Protein AF-A0AAD2JKE5-F1 (afdb_monomer_lite)

Structure (mmCIF, N/CA/C/O backbone):
data_AF-A0AAD2JKE5-F1
#
_entry.id   AF-A0AAD2JKE5-F1
#
loop_
_atom_site.group_PDB
_atom_site.id
_atom_site.type_symbol
_atom_site.label_atom_id
_atom_site.label_alt_id
_atom_site.label_comp_id
_atom_site.label_asym_id
_atom_site.label_entity_id
_atom_site.label_seq_id
_atom_site.pdbx_PDB_ins_code
_atom_site.Cartn_x
_atom_site.Cartn_y
_atom_site.Cartn_z
_atom_site.occupancy
_atom_site.B_iso_or_equiv
_atom_site.auth_seq_id
_atom_site.auth_comp_id
_atom_site.auth_asym_id
_atom_site.auth_atom_id
_atom_site.pdbx_PDB_model_num
ATOM 1 N N . MET A 1 1 ? 51.375 34.231 -24.483 1.00 41.94 1 MET A N 1
ATOM 2 C CA . MET A 1 1 ? 49.991 34.753 -24.525 1.00 41.94 1 MET A CA 1
ATOM 3 C C . MET A 1 1 ? 48.964 33.647 -24.744 1.00 41.94 1 MET A C 1
ATOM 5 O O . MET A 1 1 ? 47.884 33.791 -24.205 1.00 41.94 1 MET A O 1
ATOM 9 N N . GLU A 1 2 ? 49.290 32.553 -25.448 1.00 36.56 2 GLU A N 1
ATOM 10 C CA . GLU A 1 2 ? 48.442 31.339 -25.487 1.00 36.56 2 GLU A CA 1
ATOM 11 C C . GLU A 1 2 ? 48.757 30.336 -24.353 1.00 36.56 2 GLU A C 1
ATOM 13 O O . GLU A 1 2 ? 47.859 29.641 -23.898 1.00 36.56 2 GLU A O 1
ATOM 18 N N . GLU A 1 3 ? 49.984 30.308 -23.808 1.00 34.34 3 GLU A N 1
ATOM 19 C CA . GLU A 1 3 ? 50.321 29.425 -22.668 1.00 34.34 3 GLU A CA 1
ATOM 20 C C . GLU A 1 3 ? 49.701 29.880 -21.327 1.00 34.34 3 GLU A C 1
ATOM 22 O O . GLU A 1 3 ? 49.281 29.037 -20.538 1.00 34.34 3 GLU A O 1
ATOM 27 N N . ASP A 1 4 ? 49.540 31.190 -21.095 1.00 35.81 4 ASP A N 1
ATOM 28 C CA . ASP A 1 4 ? 48.922 31.723 -19.862 1.00 35.81 4 ASP A CA 1
ATOM 29 C C . ASP A 1 4 ? 47.404 31.467 -19.783 1.00 35.81 4 ASP A C 1
ATOM 31 O O . ASP A 1 4 ? 46.866 31.342 -18.687 1.00 35.81 4 ASP A O 1
ATOM 35 N N . GLN A 1 5 ? 46.708 31.337 -20.921 1.00 34.91 5 GLN A N 1
ATOM 36 C CA . GLN A 1 5 ? 45.262 31.063 -20.939 1.00 34.91 5 GLN A CA 1
ATOM 37 C C . GLN A 1 5 ? 44.940 29.601 -20.596 1.00 34.91 5 GLN A C 1
ATOM 39 O O . GLN A 1 5 ? 43.946 29.344 -19.923 1.00 34.91 5 GLN A O 1
ATOM 44 N N . SER A 1 6 ? 45.809 28.654 -20.974 1.00 34.94 6 SER A N 1
ATOM 45 C CA . SER A 1 6 ? 45.648 27.236 -20.607 1.00 34.94 6 SER A CA 1
ATOM 46 C C . SER A 1 6 ? 45.818 26.993 -19.102 1.00 34.94 6 SER A C 1
ATOM 48 O O . SER A 1 6 ? 45.073 26.223 -18.505 1.00 34.94 6 SER A O 1
ATOM 50 N N . LEU A 1 7 ? 46.735 27.728 -18.463 1.00 33.91 7 LEU A N 1
ATOM 51 C CA . LEU A 1 7 ? 46.977 27.649 -17.023 1.00 33.91 7 LEU A CA 1
ATOM 52 C C . LEU A 1 7 ? 45.859 28.307 -16.201 1.00 33.91 7 LEU A C 1
ATOM 54 O O . LEU A 1 7 ? 45.615 27.875 -15.076 1.00 33.91 7 LEU A O 1
ATOM 58 N N . GLU A 1 8 ? 45.175 29.326 -16.730 1.00 35.28 8 GLU A N 1
ATOM 59 C CA . GLU A 1 8 ? 43.994 29.917 -16.085 1.00 35.28 8 GLU A CA 1
ATOM 60 C C . GLU A 1 8 ? 42.742 29.035 -16.228 1.00 35.28 8 GLU A C 1
ATOM 62 O O . GLU A 1 8 ? 41.983 28.919 -15.264 1.00 35.28 8 GLU A O 1
ATOM 67 N N . GLU A 1 9 ? 42.536 28.369 -17.372 1.00 34.47 9 GLU A N 1
ATOM 68 C CA . GLU A 1 9 ? 41.426 27.420 -17.572 1.00 34.47 9 GLU A CA 1
ATOM 69 C C . GLU A 1 9 ? 41.578 26.149 -16.718 1.00 34.47 9 GLU A C 1
ATOM 71 O O . GLU A 1 9 ? 40.608 25.731 -16.079 1.00 34.47 9 GLU A O 1
ATOM 76 N N . ASP A 1 10 ? 42.792 25.597 -16.603 1.00 33.19 10 ASP A N 1
ATOM 77 C CA . ASP A 1 10 ? 43.074 24.451 -15.726 1.00 33.19 10 ASP A CA 1
ATOM 78 C C . ASP A 1 10 ? 42.917 24.816 -14.234 1.00 33.19 10 ASP A C 1
ATOM 80 O O . ASP A 1 10 ? 42.348 24.049 -13.454 1.00 33.19 10 ASP A O 1
ATOM 84 N N . GLN A 1 11 ? 43.311 26.032 -13.829 1.00 31.58 11 GLN A N 1
ATOM 85 C CA . GLN A 1 11 ? 43.112 26.530 -12.456 1.00 31.58 11 GLN A CA 1
ATOM 86 C C . GLN A 1 11 ? 41.642 26.848 -12.124 1.00 31.58 11 GLN A C 1
ATOM 88 O O . GLN A 1 11 ? 41.247 26.809 -10.953 1.00 31.58 11 GLN A O 1
ATOM 93 N N . LEU A 1 12 ? 40.821 27.183 -13.126 1.00 32.03 12 LEU A N 1
ATOM 94 C CA . LEU A 1 12 ? 39.372 27.358 -12.984 1.00 32.03 12 LEU A CA 1
ATOM 95 C C . LEU A 1 12 ? 38.652 26.004 -12.887 1.00 32.03 12 LEU A C 1
ATOM 97 O O . LEU A 1 12 ? 37.756 25.867 -12.052 1.00 32.03 12 LEU A O 1
ATOM 101 N N . ALA A 1 13 ? 39.085 24.997 -13.654 1.00 34.09 13 ALA A N 1
ATOM 102 C CA . ALA A 1 13 ? 38.577 23.626 -13.572 1.00 34.09 13 ALA A CA 1
ATOM 103 C C . ALA A 1 13 ? 38.913 22.955 -12.224 1.00 34.09 13 ALA A C 1
ATOM 105 O O . ALA A 1 13 ? 38.025 22.380 -11.593 1.00 34.09 13 ALA A O 1
ATOM 106 N N . GLU A 1 14 ? 40.142 23.114 -11.713 1.00 31.11 14 GLU A N 1
ATOM 107 C CA . GLU A 1 14 ? 40.539 22.616 -10.382 1.00 31.11 14 GLU A CA 1
ATOM 108 C C . GLU A 1 14 ? 39.804 23.322 -9.225 1.00 31.11 14 GLU A C 1
ATOM 110 O O . GLU A 1 14 ? 39.563 22.726 -8.168 1.00 31.11 14 GLU A O 1
ATOM 115 N N . LYS A 1 15 ? 39.415 24.595 -9.396 1.00 32.19 15 LYS A N 1
ATOM 116 C CA . LYS A 1 15 ? 38.602 25.328 -8.408 1.00 32.19 15 LYS A CA 1
ATOM 117 C C . LYS A 1 15 ? 37.137 24.894 -8.402 1.00 32.19 15 LYS A C 1
ATOM 119 O O . LYS A 1 15 ? 36.550 24.832 -7.321 1.00 32.19 15 LYS A O 1
ATOM 124 N N . ASP A 1 16 ? 36.551 24.599 -9.562 1.00 38.50 16 ASP A N 1
ATOM 125 C CA . ASP A 1 16 ? 35.173 24.098 -9.660 1.00 38.50 16 ASP A CA 1
ATOM 126 C C . ASP A 1 16 ? 35.051 22.646 -9.166 1.00 38.50 16 ASP A C 1
ATOM 128 O O . ASP A 1 16 ? 34.066 22.313 -8.498 1.00 38.50 16 ASP A O 1
ATOM 132 N N . ASP A 1 17 ? 36.068 21.805 -9.389 1.00 37.88 17 ASP A N 1
ATOM 133 C CA . ASP A 1 17 ? 36.109 20.445 -8.840 1.00 37.88 17 ASP A CA 1
ATOM 134 C C . ASP A 1 17 ? 36.223 20.458 -7.302 1.00 37.88 17 ASP A C 1
ATOM 136 O O . ASP A 1 17 ? 35.415 19.803 -6.640 1.00 37.88 17 ASP A O 1
ATOM 140 N N . ASN A 1 18 ? 37.094 21.286 -6.707 1.00 36.19 18 ASN A N 1
ATOM 141 C CA . ASN A 1 18 ? 37.205 21.415 -5.241 1.00 36.19 18 ASN A CA 1
ATOM 142 C C . ASN A 1 18 ? 35.924 21.959 -4.577 1.00 36.19 18 ASN A C 1
ATOM 144 O O . ASN A 1 18 ? 35.528 21.512 -3.500 1.00 36.19 18 ASN A O 1
ATOM 148 N N . LYS A 1 19 ? 35.224 22.895 -5.232 1.00 38.59 19 LYS A N 1
ATOM 149 C CA . LYS A 1 19 ? 33.944 23.434 -4.741 1.00 38.59 19 LYS A CA 1
ATOM 150 C C . LYS A 1 19 ? 32.809 22.405 -4.844 1.00 38.59 19 LYS A C 1
ATOM 152 O O . LYS A 1 19 ? 31.915 22.377 -3.998 1.00 38.59 19 LYS A O 1
ATOM 157 N N . SER A 1 20 ? 32.863 21.527 -5.851 1.00 46.81 20 SER A N 1
ATOM 158 C CA . SER A 1 20 ? 31.944 20.394 -5.995 1.00 46.81 20 SER A CA 1
ATOM 159 C C . SER A 1 20 ? 32.176 19.304 -4.939 1.00 46.81 20 SER A C 1
ATOM 161 O O . SER A 1 20 ? 31.212 18.686 -4.484 1.00 46.81 20 SER A O 1
ATOM 163 N N . GLU A 1 21 ? 33.422 19.101 -4.498 1.00 43.97 21 GLU A N 1
ATOM 164 C CA . GLU A 1 21 ? 33.767 18.168 -3.419 1.00 43.97 21 GLU A CA 1
ATOM 165 C C . GLU A 1 21 ? 33.267 18.653 -2.050 1.00 43.97 21 GLU A C 1
ATOM 167 O O . GLU A 1 21 ? 32.710 17.857 -1.290 1.00 43.97 21 GLU A O 1
ATOM 172 N N . GLU A 1 22 ? 33.346 19.956 -1.755 1.00 44.25 22 GLU A N 1
ATOM 173 C CA . GLU A 1 22 ? 32.758 20.534 -0.536 1.00 44.25 22 GLU A CA 1
ATOM 174 C C . GLU A 1 22 ? 31.218 20.423 -0.519 1.00 44.25 22 GLU A C 1
ATOM 176 O O . GLU A 1 22 ? 30.639 20.044 0.503 1.00 44.25 22 GLU A O 1
ATOM 181 N N . GLU A 1 23 ? 30.529 20.652 -1.644 1.00 45.53 23 GLU A N 1
ATOM 182 C CA . GLU A 1 23 ? 29.068 20.464 -1.741 1.00 45.53 23 GLU A CA 1
ATOM 183 C C . GLU A 1 23 ? 28.641 18.984 -1.652 1.00 45.53 23 GLU A C 1
ATOM 185 O O . GLU A 1 23 ? 27.629 18.671 -1.018 1.00 45.53 23 GLU A O 1
ATOM 190 N N . LEU A 1 24 ? 29.410 18.055 -2.237 1.00 46.16 24 LEU A N 1
ATOM 191 C CA . LEU A 1 24 ? 29.184 16.605 -2.121 1.00 46.16 24 LEU A CA 1
ATOM 192 C C . LEU A 1 24 ? 29.437 16.100 -0.690 1.00 46.16 24 LEU A C 1
ATOM 194 O O . LEU A 1 24 ? 28.713 15.220 -0.213 1.00 46.16 24 LEU A O 1
ATOM 198 N N . SER A 1 25 ? 30.385 16.708 0.030 1.00 43.47 25 SER A N 1
ATOM 199 C CA . SER A 1 25 ? 30.654 16.406 1.440 1.00 43.47 25 SER A CA 1
ATOM 200 C C . SER A 1 25 ? 29.476 16.769 2.360 1.00 43.47 25 SER A C 1
ATOM 202 O O . SER A 1 25 ? 29.155 16.009 3.277 1.00 43.47 25 SER A O 1
ATOM 204 N N . MET A 1 26 ? 28.730 17.844 2.056 1.00 44.94 26 MET A N 1
ATOM 205 C CA . MET A 1 26 ? 27.494 18.194 2.772 1.00 44.94 26 MET A CA 1
ATOM 206 C C . MET A 1 26 ? 26.362 17.178 2.554 1.00 44.94 26 MET A C 1
ATOM 208 O O . MET A 1 26 ? 25.487 17.057 3.410 1.00 44.94 26 MET A O 1
ATOM 212 N N . ILE A 1 27 ? 26.358 16.401 1.464 1.00 47.94 27 ILE A N 1
ATOM 213 C CA . ILE A 1 27 ? 25.311 15.396 1.195 1.00 47.94 27 ILE A CA 1
ATOM 214 C C . ILE A 1 27 ? 25.451 14.180 2.128 1.00 47.94 27 ILE A C 1
ATOM 216 O O . ILE A 1 27 ? 24.449 13.539 2.452 1.00 47.94 27 ILE A O 1
ATOM 220 N N . ILE A 1 28 ? 26.650 13.894 2.645 1.00 49.69 28 ILE A N 1
ATOM 221 C CA . ILE A 1 28 ? 26.876 12.827 3.635 1.00 49.69 28 ILE A CA 1
ATOM 222 C C . ILE A 1 28 ? 26.508 13.238 5.069 1.00 49.69 28 ILE A C 1
ATOM 224 O O . ILE A 1 28 ? 26.334 12.362 5.907 1.00 49.69 28 ILE A O 1
ATOM 228 N N . SER A 1 29 ? 26.240 14.519 5.349 1.00 47.88 29 SER A N 1
ATOM 229 C CA . SER A 1 29 ? 25.999 15.045 6.711 1.00 47.88 29 SER A CA 1
ATOM 230 C C . SER A 1 29 ? 24.800 14.462 7.496 1.00 47.88 29 SER A C 1
ATOM 232 O O . SER A 1 29 ? 24.585 14.849 8.640 1.00 47.88 29 SER A O 1
ATOM 234 N N . ASN A 1 30 ? 24.059 13.502 6.929 1.00 52.84 30 ASN A N 1
ATOM 235 C CA . ASN A 1 30 ? 22.982 12.755 7.590 1.00 52.84 30 ASN A CA 1
ATOM 236 C C . ASN A 1 30 ? 23.298 11.251 7.780 1.00 52.84 30 ASN A C 1
ATOM 238 O O . ASN A 1 30 ? 22.364 10.460 7.927 1.00 52.84 30 ASN A O 1
ATOM 242 N N . SER A 1 31 ? 24.564 10.813 7.718 1.00 58.78 31 SER A N 1
ATOM 243 C CA . SER A 1 31 ? 24.927 9.453 8.149 1.00 58.78 31 SER A CA 1
ATOM 244 C C . SER A 1 31 ? 24.771 9.331 9.670 1.00 58.78 31 SER A C 1
ATOM 246 O O . SER A 1 31 ? 25.155 10.225 10.426 1.00 58.78 31 SER A O 1
ATOM 248 N N . ARG A 1 32 ? 24.165 8.236 10.147 1.00 63.91 32 ARG A N 1
ATOM 249 C CA . ARG A 1 32 ? 24.153 7.934 11.586 1.00 63.91 32 ARG A CA 1
ATOM 250 C C . ARG A 1 32 ? 25.525 7.379 11.959 1.00 63.91 32 ARG A C 1
ATOM 252 O O . ARG A 1 32 ? 25.955 6.383 11.384 1.00 63.91 32 ARG A O 1
ATOM 259 N N . SER A 1 33 ? 26.165 7.980 12.957 1.00 60.81 33 SER A N 1
ATOM 260 C CA . SER A 1 33 ? 27.413 7.498 13.570 1.00 60.81 33 SER A CA 1
ATOM 261 C C . SER A 1 33 ? 27.201 6.328 14.549 1.00 60.81 33 SER A C 1
ATOM 263 O O . SER A 1 33 ? 28.090 5.978 15.323 1.00 60.81 33 SER A O 1
ATOM 265 N N . GLU A 1 34 ? 26.005 5.737 14.546 1.00 70.25 34 GLU A N 1
ATOM 266 C CA . GLU A 1 34 ? 25.607 4.618 15.398 1.00 70.25 34 GLU A CA 1
ATOM 267 C C . GLU A 1 34 ? 25.972 3.271 14.762 1.00 70.25 34 GLU A C 1
ATOM 269 O O . GLU A 1 34 ? 26.047 3.136 13.539 1.00 70.25 34 GLU A O 1
ATOM 274 N N . ASN A 1 35 ? 26.141 2.238 15.590 1.00 81.12 35 ASN A N 1
ATOM 275 C CA . ASN A 1 35 ? 26.420 0.895 15.100 1.00 81.12 35 ASN A CA 1
ATOM 276 C C . ASN A 1 35 ? 25.179 0.317 14.399 1.00 81.12 35 ASN A C 1
ATOM 278 O O . ASN A 1 35 ? 24.135 0.105 15.017 1.00 81.12 35 ASN A O 1
ATOM 282 N N . ILE A 1 36 ? 25.299 -0.008 13.108 1.00 86.62 36 ILE A N 1
ATOM 283 C CA . ILE A 1 36 ? 24.204 -0.601 12.325 1.00 86.62 36 ILE A CA 1
ATOM 284 C C . ILE A 1 36 ? 23.639 -1.878 12.968 1.00 86.62 36 ILE A C 1
ATOM 286 O O . ILE A 1 36 ? 22.443 -2.161 12.850 1.00 86.62 36 ILE A O 1
ATOM 290 N N . ARG A 1 37 ? 24.474 -2.644 13.683 1.00 87.50 37 ARG A N 1
ATOM 291 C CA . ARG A 1 37 ? 24.066 -3.890 14.341 1.00 87.50 37 ARG A CA 1
ATOM 292 C C . ARG A 1 37 ? 23.118 -3.670 15.506 1.00 87.50 37 ARG A C 1
ATOM 294 O O . ARG A 1 37 ? 22.510 -4.645 15.940 1.00 87.50 37 ARG A O 1
ATOM 301 N N . ASP A 1 38 ? 22.947 -2.448 15.997 1.00 86.94 38 ASP A N 1
ATOM 302 C CA . ASP A 1 38 ? 21.937 -2.146 17.012 1.00 86.94 38 ASP A CA 1
ATOM 303 C C . ASP A 1 38 ? 20.532 -2.173 16.399 1.00 86.94 38 ASP A C 1
ATOM 305 O O . ASP A 1 38 ? 19.611 -2.725 17.003 1.00 86.94 38 ASP A O 1
ATOM 309 N N . HIS A 1 39 ? 20.405 -1.725 15.148 1.00 86.12 39 HIS A N 1
ATOM 310 C CA . HIS A 1 39 ? 19.144 -1.595 14.410 1.00 86.12 39 HIS A CA 1
ATOM 311 C C . HIS A 1 39 ? 18.822 -2.809 13.529 1.00 86.12 39 HIS A C 1
ATOM 313 O O . HIS A 1 39 ? 17.650 -3.143 13.325 1.00 86.12 39 HIS A O 1
ATOM 319 N N . TYR A 1 40 ? 19.854 -3.503 13.039 1.00 91.56 40 TYR A N 1
ATOM 320 C CA . TYR A 1 40 ? 19.725 -4.579 12.059 1.00 91.56 40 TYR A CA 1
ATOM 321 C C . TYR A 1 40 ? 20.395 -5.882 12.497 1.00 91.56 40 TYR A C 1
ATOM 323 O O . TYR A 1 40 ? 21.515 -5.905 13.002 1.00 91.56 40 TYR A O 1
ATOM 331 N N . GLU A 1 41 ? 19.708 -6.996 12.259 1.00 93.25 41 GLU A N 1
ATOM 332 C CA . GLU A 1 41 ? 20.267 -8.347 12.314 1.00 93.25 41 GLU A CA 1
ATOM 333 C C . GLU A 1 41 ? 20.810 -8.722 10.924 1.00 93.25 4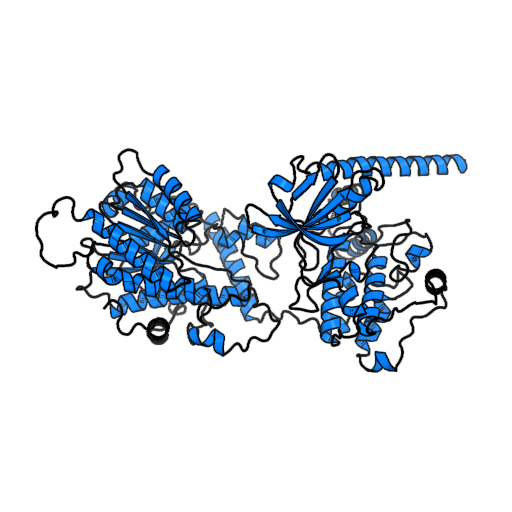1 GLU A C 1
ATOM 335 O O . GLU A 1 41 ? 20.063 -8.723 9.945 1.00 93.25 41 GLU A O 1
ATOM 340 N N . PHE A 1 42 ? 22.103 -9.038 10.818 1.00 93.44 42 PHE A N 1
ATOM 341 C CA . PHE A 1 42 ? 22.709 -9.529 9.575 1.00 93.44 42 PHE A CA 1
ATOM 342 C C . PHE A 1 42 ? 22.410 -11.018 9.414 1.00 93.44 42 PHE A C 1
ATOM 344 O O . PHE A 1 42 ? 22.712 -11.808 10.304 1.00 93.44 42 PHE A O 1
ATOM 351 N N . LEU A 1 43 ? 21.812 -11.393 8.283 1.00 91.62 43 LEU A N 1
ATOM 352 C CA . LEU A 1 43 ? 21.352 -12.756 8.034 1.00 91.62 43 LEU A CA 1
ATOM 353 C C . LEU A 1 43 ? 22.333 -13.538 7.156 1.00 91.62 43 LEU A C 1
ATOM 355 O O . LEU A 1 43 ? 22.946 -14.496 7.613 1.00 91.62 43 LEU A O 1
ATOM 359 N N . SER A 1 44 ? 22.455 -13.163 5.882 1.00 91.06 44 SER A N 1
ATOM 360 C CA . SER A 1 44 ? 23.227 -13.918 4.888 1.00 91.06 44 SER A CA 1
ATOM 361 C C . SER A 1 44 ? 23.821 -13.003 3.830 1.00 91.06 44 SER A C 1
ATOM 363 O O . SER A 1 44 ? 23.176 -12.034 3.433 1.00 91.06 44 SER A O 1
ATOM 365 N N . ASP A 1 45 ? 24.978 -13.359 3.291 1.00 89.31 45 ASP A N 1
ATOM 366 C CA . ASP A 1 45 ? 25.580 -12.648 2.164 1.00 89.31 45 ASP A CA 1
ATOM 367 C C . ASP A 1 45 ? 24.802 -12.979 0.886 1.00 89.31 45 ASP A C 1
ATOM 369 O O . ASP A 1 45 ? 24.563 -14.149 0.581 1.00 89.31 45 ASP A O 1
ATOM 373 N N . ILE A 1 46 ? 24.343 -11.949 0.173 1.00 84.44 46 ILE A N 1
ATOM 374 C CA . ILE A 1 46 ? 23.504 -12.101 -1.027 1.00 84.44 46 ILE A CA 1
ATOM 375 C C . ILE A 1 46 ? 24.206 -11.678 -2.313 1.00 84.44 46 ILE A C 1
ATOM 377 O O . ILE A 1 46 ? 23.705 -11.989 -3.389 1.00 84.44 46 ILE A O 1
ATOM 381 N N . GLY A 1 47 ? 25.357 -11.011 -2.225 1.00 77.62 47 GLY A N 1
ATOM 382 C CA . GLY A 1 47 ? 26.156 -10.682 -3.400 1.00 77.62 47 GLY A CA 1
ATOM 383 C C . GLY A 1 47 ? 27.352 -9.790 -3.096 1.00 77.62 47 GLY A C 1
ATOM 384 O O . GLY A 1 47 ? 27.587 -9.392 -1.955 1.00 77.62 47 GLY A O 1
ATOM 385 N N . GLN A 1 48 ? 28.091 -9.454 -4.149 1.00 74.44 48 GLN A N 1
ATOM 386 C CA . GLN A 1 48 ? 29.203 -8.511 -4.121 1.00 74.44 48 GLN A CA 1
ATOM 387 C C . GLN A 1 48 ? 28.904 -7.402 -5.133 1.00 74.44 48 GLN A C 1
ATOM 389 O O . GLN A 1 48 ? 28.771 -7.669 -6.324 1.00 74.44 48 GLN A O 1
ATOM 394 N N . GLY A 1 49 ? 28.735 -6.170 -4.653 1.00 67.69 49 GLY A N 1
ATOM 395 C CA . GLY A 1 49 ? 28.541 -4.996 -5.505 1.00 67.69 49 GLY A CA 1
ATOM 396 C C . GLY A 1 49 ? 29.873 -4.363 -5.911 1.00 67.69 49 GLY A C 1
ATOM 397 O O . GLY A 1 49 ? 30.934 -4.790 -5.457 1.00 67.69 49 GLY A O 1
ATOM 398 N N . SER A 1 50 ? 29.819 -3.283 -6.700 1.00 65.12 50 SER A N 1
ATOM 399 C CA . SER A 1 50 ? 31.017 -2.611 -7.242 1.00 65.12 50 SER A CA 1
ATOM 400 C C . SER A 1 50 ? 32.054 -2.168 -6.194 1.00 65.12 50 SER A C 1
ATOM 402 O O . SER A 1 50 ? 33.235 -2.070 -6.509 1.00 65.12 50 SER A O 1
ATOM 404 N N . PHE A 1 51 ? 31.632 -1.921 -4.949 1.00 70.81 51 PHE A N 1
ATOM 405 C CA . PHE A 1 51 ? 32.469 -1.333 -3.892 1.00 70.81 51 PHE A CA 1
ATOM 406 C C . PHE A 1 51 ? 32.456 -2.101 -2.570 1.00 70.81 51 PHE A C 1
ATOM 408 O O . PHE A 1 51 ? 33.087 -1.677 -1.608 1.00 70.81 51 PHE A O 1
ATOM 415 N N . GLY A 1 52 ? 31.717 -3.205 -2.476 1.00 78.31 52 GLY A N 1
ATOM 416 C CA . GLY A 1 52 ? 31.526 -3.861 -1.190 1.00 78.31 52 GLY A CA 1
ATOM 417 C C . GLY A 1 52 ? 30.540 -5.014 -1.221 1.00 78.31 52 GLY A C 1
ATOM 418 O O . GLY A 1 52 ? 29.890 -5.278 -2.235 1.00 78.31 52 GLY A O 1
ATOM 419 N N . ASN A 1 53 ? 30.423 -5.695 -0.088 1.00 85.38 53 ASN A N 1
ATOM 420 C CA . ASN A 1 53 ? 29.578 -6.874 0.043 1.00 85.38 53 ASN A CA 1
ATOM 421 C C . ASN A 1 53 ? 28.138 -6.469 0.343 1.00 85.38 53 ASN A C 1
ATOM 423 O O . ASN A 1 53 ? 27.882 -5.514 1.077 1.00 85.38 53 ASN A O 1
ATOM 427 N N . VAL A 1 54 ? 27.188 -7.199 -0.231 1.00 88.75 54 VAL A N 1
ATOM 428 C CA . VAL A 1 54 ? 25.761 -6.988 -0.011 1.00 88.75 54 VAL A CA 1
ATOM 429 C C . VAL A 1 54 ? 25.239 -8.111 0.870 1.00 88.75 54 VAL A C 1
ATOM 431 O O . VAL A 1 54 ? 25.326 -9.292 0.533 1.00 88.75 54 VAL A O 1
ATOM 434 N N . HIS A 1 55 ? 24.661 -7.725 1.997 1.00 91.62 55 HIS A N 1
ATOM 435 C CA . HIS A 1 55 ? 24.119 -8.618 3.005 1.00 91.62 55 HIS A CA 1
ATOM 436 C C . HIS A 1 55 ? 22.603 -8.480 3.052 1.00 91.62 55 HIS A C 1
ATOM 438 O O . HIS A 1 55 ? 22.058 -7.377 3.020 1.00 91.62 55 HIS A O 1
ATOM 444 N N . LYS A 1 56 ? 21.902 -9.598 3.194 1.00 93.19 56 LYS A N 1
ATOM 445 C CA . LYS A 1 56 ? 20.517 -9.593 3.644 1.00 93.19 56 LYS A CA 1
ATOM 446 C C . LYS A 1 56 ? 20.501 -9.247 5.126 1.00 93.19 56 LYS A C 1
ATOM 448 O O . LYS A 1 56 ? 21.146 -9.924 5.926 1.00 93.19 56 LYS A O 1
ATOM 453 N N . VAL A 1 57 ? 19.732 -8.232 5.485 1.00 93.88 57 VAL A N 1
ATOM 454 C CA . VAL A 1 57 ? 19.562 -7.786 6.869 1.00 93.88 57 VAL A CA 1
ATOM 455 C C . VAL A 1 57 ? 18.090 -7.791 7.248 1.00 93.88 57 VAL A C 1
ATOM 457 O O . VAL A 1 57 ? 17.214 -7.770 6.385 1.00 93.88 57 VAL A O 1
ATOM 460 N N . ARG A 1 58 ? 17.804 -7.824 8.543 1.00 93.44 58 ARG A N 1
ATOM 461 C CA . ARG A 1 58 ? 16.455 -7.723 9.092 1.00 93.44 58 ARG A CA 1
ATOM 462 C C . ARG A 1 58 ? 16.396 -6.578 10.081 1.00 93.44 58 ARG A C 1
ATOM 464 O O . ARG A 1 58 ? 17.176 -6.540 11.029 1.00 93.44 58 ARG A O 1
ATOM 471 N N . ASN A 1 59 ? 15.472 -5.652 9.865 1.00 91.19 59 ASN A N 1
ATOM 472 C CA . ASN A 1 59 ? 15.224 -4.571 10.806 1.00 91.19 59 ASN A CA 1
ATOM 473 C C . ASN A 1 59 ? 14.662 -5.162 12.109 1.00 91.19 59 ASN A C 1
ATOM 475 O O . ASN A 1 59 ? 13.636 -5.846 12.083 1.00 91.19 59 ASN A O 1
ATOM 479 N N . LYS A 1 60 ? 15.312 -4.908 13.248 1.00 89.00 60 LYS A N 1
ATOM 480 C CA . LYS A 1 60 ? 14.911 -5.503 14.534 1.00 89.00 60 LYS A CA 1
ATOM 481 C C . LYS A 1 60 ? 13.574 -4.976 15.064 1.00 89.00 60 LYS A C 1
ATOM 483 O O . LYS A 1 60 ? 12.934 -5.657 15.858 1.00 89.00 60 LYS A O 1
ATOM 488 N N . HIS A 1 61 ? 13.146 -3.788 14.634 1.00 86.38 61 HIS A N 1
ATOM 489 C CA . HIS A 1 61 ? 11.891 -3.172 15.065 1.00 86.38 61 HIS A CA 1
ATOM 490 C C . HIS A 1 61 ? 10.709 -3.574 14.171 1.00 86.38 61 HIS A C 1
ATOM 492 O O . HIS A 1 61 ? 9.664 -3.993 14.668 1.00 86.38 61 HIS A O 1
ATOM 498 N N . SER A 1 62 ? 10.858 -3.462 12.847 1.00 86.25 62 SER A N 1
ATOM 499 C CA . SER A 1 62 ? 9.778 -3.757 11.894 1.00 86.25 62 SER A CA 1
ATOM 500 C C . SER A 1 62 ? 9.714 -5.225 11.466 1.00 86.25 62 SER A C 1
ATOM 502 O O . SER A 1 62 ? 8.701 -5.650 10.907 1.00 86.25 62 SER A O 1
ATOM 504 N N . ASN A 1 63 ? 10.772 -6.000 11.729 1.00 87.88 63 ASN A N 1
ATOM 505 C CA . ASN A 1 63 ? 10.969 -7.366 11.239 1.00 87.88 63 ASN A CA 1
ATOM 506 C C . ASN A 1 63 ? 11.013 -7.469 9.697 1.00 87.88 63 ASN A C 1
ATOM 508 O O . ASN A 1 63 ? 10.807 -8.542 9.127 1.00 87.88 63 ASN A O 1
ATOM 512 N N . GLU A 1 64 ? 11.250 -6.348 9.011 1.00 90.88 64 GLU A N 1
ATOM 513 C CA . GLU A 1 64 ? 11.361 -6.269 7.555 1.00 90.88 64 GLU A CA 1
ATOM 514 C C . GLU A 1 64 ? 12.742 -6.739 7.085 1.00 90.88 64 GLU A C 1
ATOM 516 O O . GLU A 1 64 ? 13.761 -6.383 7.676 1.00 90.88 64 GLU A O 1
ATOM 521 N N . GLU A 1 65 ? 12.779 -7.536 6.014 1.00 92.81 65 GLU A N 1
ATOM 522 C CA . GLU A 1 65 ? 14.025 -7.996 5.395 1.00 92.81 65 GLU A CA 1
ATOM 523 C C . GLU A 1 65 ? 14.457 -7.038 4.275 1.00 92.81 65 GLU A C 1
ATOM 525 O O . GLU A 1 65 ? 13.695 -6.773 3.345 1.00 92.81 65 GLU A O 1
ATOM 530 N N . LEU A 1 66 ? 15.693 -6.552 4.359 1.00 93.19 66 LEU A N 1
ATOM 531 C CA . LEU A 1 66 ? 16.287 -5.523 3.504 1.00 93.19 66 LEU A CA 1
ATOM 532 C C . LEU A 1 66 ? 17.654 -5.981 2.968 1.00 93.19 66 LEU A C 1
ATOM 534 O O . LEU A 1 66 ? 18.179 -7.024 3.371 1.00 93.19 66 LEU A O 1
ATOM 538 N N . ALA A 1 67 ? 18.231 -5.204 2.053 1.00 91.94 67 ALA A N 1
ATOM 539 C CA . ALA A 1 67 ? 19.598 -5.387 1.572 1.00 91.94 67 ALA A CA 1
ATOM 540 C C . ALA A 1 67 ? 20.503 -4.276 2.123 1.00 91.94 67 ALA A C 1
ATOM 542 O O . ALA A 1 67 ? 20.173 -3.096 2.032 1.00 91.94 67 ALA A O 1
ATOM 543 N N . CYS A 1 68 ? 21.652 -4.647 2.677 1.00 91.94 68 CYS A N 1
ATOM 544 C CA . CYS A 1 68 ? 22.658 -3.734 3.205 1.00 91.94 68 CYS A CA 1
ATOM 545 C C . CYS A 1 68 ? 23.968 -3.915 2.441 1.00 91.94 68 CYS A C 1
ATOM 547 O O . CYS A 1 68 ? 24.594 -4.971 2.532 1.00 91.94 68 CYS A O 1
ATOM 549 N N . LYS A 1 69 ? 24.401 -2.884 1.715 1.00 89.31 69 LYS A N 1
ATOM 550 C CA . LYS A 1 69 ? 25.724 -2.841 1.081 1.00 89.31 69 LYS A CA 1
ATOM 551 C C . LYS A 1 69 ? 26.733 -2.280 2.081 1.00 89.31 69 LYS A C 1
ATOM 553 O O . LYS A 1 69 ? 26.555 -1.157 2.541 1.00 89.31 69 LYS A O 1
ATOM 558 N N . THR A 1 70 ? 27.764 -3.051 2.408 1.00 89.19 70 THR A N 1
ATOM 559 C CA . THR A 1 70 ? 28.850 -2.684 3.326 1.00 89.19 70 THR A CA 1
ATOM 560 C C . THR A 1 70 ? 30.116 -2.390 2.530 1.00 89.19 70 THR A C 1
ATOM 562 O O . THR A 1 70 ? 30.626 -3.268 1.833 1.00 89.19 70 THR A O 1
ATOM 565 N N . ILE A 1 71 ? 30.621 -1.163 2.636 1.00 85.88 71 ILE A N 1
ATOM 566 C CA . ILE A 1 71 ? 31.782 -0.657 1.900 1.00 85.88 71 ILE A CA 1
ATOM 567 C C . ILE A 1 71 ? 32.912 -0.363 2.900 1.00 85.88 71 ILE A C 1
ATOM 569 O O . ILE A 1 71 ? 32.717 0.489 3.769 1.00 85.88 71 ILE A O 1
ATOM 573 N N . PRO A 1 72 ? 34.081 -1.020 2.801 1.00 82.94 72 PRO A N 1
ATOM 574 C CA . PRO A 1 72 ? 35.194 -0.790 3.716 1.00 82.94 72 PRO A CA 1
ATOM 575 C C . PRO A 1 72 ? 35.887 0.557 3.461 1.00 82.94 72 PRO A C 1
ATOM 577 O O . PRO A 1 72 ? 36.123 0.949 2.320 1.00 82.94 72 PRO A O 1
ATOM 580 N N . LYS A 1 73 ? 36.291 1.239 4.537 1.00 77.25 73 LYS A N 1
ATOM 581 C CA . LYS A 1 73 ? 36.999 2.535 4.540 1.00 77.25 73 LYS A CA 1
ATOM 582 C C . LYS A 1 73 ? 38.522 2.410 4.420 1.00 77.25 73 LYS A C 1
ATOM 584 O O . LYS A 1 73 ? 39.253 3.352 4.709 1.00 77.25 73 LYS A O 1
ATOM 589 N N . ASN A 1 74 ? 39.028 1.257 3.992 1.00 69.00 74 ASN A N 1
ATOM 590 C CA . ASN A 1 74 ? 40.452 0.889 4.005 1.00 69.00 74 ASN A CA 1
ATOM 591 C C . ASN A 1 74 ? 41.349 1.648 2.993 1.00 69.00 74 ASN A C 1
ATOM 593 O O . ASN A 1 74 ? 42.429 1.170 2.655 1.00 69.00 74 ASN A O 1
ATOM 597 N N . GLY A 1 75 ? 40.922 2.818 2.504 1.00 58.38 75 GLY A N 1
ATOM 598 C CA . GLY A 1 75 ? 41.701 3.706 1.634 1.00 58.38 75 GLY A CA 1
ATOM 599 C C . GLY A 1 75 ? 41.772 3.299 0.158 1.00 58.38 75 GLY A C 1
ATOM 600 O O . GLY A 1 75 ? 42.310 4.056 -0.643 1.00 58.38 75 GLY A O 1
ATOM 601 N N . LEU A 1 76 ? 41.220 2.142 -0.225 1.00 58.97 76 LEU A N 1
ATOM 602 C CA . LEU A 1 76 ? 41.234 1.661 -1.614 1.00 58.97 76 LEU A CA 1
ATOM 603 C C . LEU A 1 76 ? 40.156 2.306 -2.497 1.00 58.97 76 LEU A C 1
ATOM 605 O O . LEU A 1 76 ? 40.311 2.352 -3.715 1.00 58.97 76 LEU A O 1
ATOM 609 N N . ILE A 1 77 ? 39.067 2.799 -1.900 1.00 65.31 77 ILE A N 1
ATOM 610 C CA . ILE A 1 77 ? 37.951 3.433 -2.610 1.00 65.31 77 ILE A CA 1
ATOM 611 C C . ILE A 1 77 ? 37.882 4.894 -2.159 1.00 65.31 77 ILE A C 1
ATOM 613 O O . ILE A 1 77 ? 37.612 5.146 -0.983 1.00 65.31 77 ILE A O 1
ATOM 617 N N . PRO A 1 78 ? 38.123 5.868 -3.056 1.00 65.50 78 PRO A N 1
ATOM 618 C CA . PRO A 1 78 ? 38.022 7.277 -2.711 1.00 65.50 78 PRO A CA 1
ATOM 619 C C . PRO A 1 78 ? 36.633 7.630 -2.172 1.00 65.50 78 PRO A C 1
ATOM 621 O O . PRO A 1 78 ? 35.616 7.313 -2.796 1.00 65.50 78 PRO A O 1
ATOM 624 N N . THR A 1 79 ? 36.584 8.337 -1.040 1.00 66.19 79 THR A N 1
ATOM 625 C CA . THR A 1 79 ? 35.336 8.704 -0.351 1.00 66.19 79 THR A CA 1
ATOM 626 C C . THR A 1 79 ? 34.334 9.375 -1.290 1.00 66.19 79 THR A C 1
ATOM 628 O O . THR A 1 79 ? 33.152 9.042 -1.233 1.00 66.19 79 THR A O 1
ATOM 631 N N . HIS A 1 80 ? 34.801 10.233 -2.211 1.00 65.88 80 HIS A N 1
ATOM 632 C CA . HIS A 1 80 ? 33.976 10.942 -3.200 1.00 65.88 80 HIS A CA 1
ATOM 633 C C . HIS A 1 80 ? 33.127 10.004 -4.085 1.00 65.88 80 HIS A C 1
ATOM 635 O O . HIS A 1 80 ? 32.035 10.380 -4.509 1.00 65.88 80 HIS A O 1
ATOM 641 N N . ILE A 1 81 ? 33.580 8.772 -4.352 1.00 67.88 81 ILE A N 1
ATOM 642 C CA . ILE A 1 81 ? 32.832 7.783 -5.149 1.00 67.88 81 ILE A CA 1
ATOM 643 C C . ILE A 1 81 ? 31.605 7.288 -4.374 1.00 67.88 81 ILE A C 1
ATOM 645 O O . ILE A 1 81 ? 30.506 7.206 -4.922 1.00 67.88 81 ILE A O 1
ATOM 649 N N . ILE A 1 82 ? 31.771 7.039 -3.075 1.00 72.12 82 ILE A N 1
ATOM 650 C CA . ILE A 1 82 ? 30.690 6.596 -2.188 1.00 72.12 82 ILE A CA 1
ATOM 651 C C . ILE A 1 82 ? 29.654 7.718 -2.020 1.00 72.12 82 ILE A C 1
ATOM 653 O O . ILE A 1 82 ? 28.450 7.467 -2.086 1.00 72.12 82 ILE A O 1
ATOM 657 N N . GLN A 1 83 ? 30.101 8.975 -1.884 1.00 73.38 83 GLN A N 1
ATOM 658 C CA . GLN A 1 83 ? 29.179 10.119 -1.785 1.00 73.38 83 GLN A CA 1
ATOM 659 C C . GLN A 1 83 ? 28.370 10.301 -3.073 1.00 73.38 83 GLN A C 1
ATOM 661 O O . GLN A 1 83 ? 27.182 10.615 -3.006 1.00 73.38 83 GLN A O 1
ATOM 666 N N . ARG A 1 84 ? 28.979 10.059 -4.243 1.00 73.00 84 ARG A N 1
ATOM 667 C CA . ARG A 1 84 ? 28.282 10.103 -5.539 1.00 73.00 84 ARG A CA 1
ATOM 668 C C . ARG A 1 84 ? 27.196 9.036 -5.647 1.00 73.00 84 ARG A C 1
ATOM 670 O O . ARG A 1 84 ? 26.095 9.370 -6.081 1.00 73.00 84 ARG A O 1
ATOM 677 N N . GLU A 1 85 ? 27.463 7.799 -5.224 1.00 80.94 85 GLU A N 1
ATOM 678 C CA . GLU A 1 85 ? 26.457 6.725 -5.225 1.00 80.94 85 GLU A CA 1
ATOM 679 C C . GLU A 1 85 ? 25.256 7.097 -4.341 1.00 80.94 85 GLU A C 1
ATOM 681 O O . GLU A 1 85 ? 24.106 7.040 -4.780 1.00 80.94 85 GLU A O 1
ATOM 686 N N . VAL A 1 86 ? 25.519 7.573 -3.120 1.00 80.56 86 VAL A N 1
ATOM 687 C CA . VAL A 1 86 ? 24.479 8.023 -2.182 1.00 80.56 86 VAL A CA 1
ATOM 688 C C . VAL A 1 86 ? 23.689 9.213 -2.734 1.00 80.56 86 VAL A C 1
ATOM 690 O O . VAL A 1 86 ? 22.457 9.233 -2.652 1.00 80.56 86 VAL A O 1
ATOM 693 N N . ALA A 1 87 ? 24.372 10.205 -3.309 1.00 80.62 87 ALA A N 1
ATOM 694 C CA . ALA A 1 87 ? 23.740 11.381 -3.898 1.00 80.62 87 ALA A CA 1
ATOM 695 C C . ALA A 1 87 ? 22.840 11.003 -5.081 1.00 80.62 87 ALA A C 1
ATOM 697 O O . ALA A 1 87 ? 21.708 11.486 -5.172 1.00 80.62 87 ALA A O 1
ATOM 698 N N . ALA A 1 88 ? 23.310 10.106 -5.952 1.00 82.62 88 ALA A N 1
ATOM 699 C CA . ALA A 1 88 ? 22.530 9.588 -7.067 1.00 82.62 88 ALA A CA 1
ATOM 700 C C . ALA A 1 88 ? 21.281 8.860 -6.559 1.00 82.62 88 ALA A C 1
ATOM 702 O O . ALA A 1 88 ? 20.174 9.229 -6.951 1.00 82.62 88 ALA A O 1
ATOM 703 N N . LEU A 1 89 ? 21.438 7.918 -5.619 1.00 85.44 89 LEU A N 1
ATOM 704 C CA . LEU A 1 89 ? 20.326 7.174 -5.024 1.00 85.44 89 LEU A CA 1
ATOM 705 C C . LEU A 1 89 ? 19.278 8.107 -4.418 1.00 85.44 89 LEU A C 1
ATOM 707 O O . LEU A 1 89 ? 18.103 7.974 -4.744 1.00 85.44 89 LEU A O 1
ATOM 711 N N . ARG A 1 90 ? 19.676 9.088 -3.600 1.00 84.06 90 ARG A N 1
ATOM 712 C CA . ARG A 1 90 ? 18.744 10.066 -3.006 1.00 84.06 90 ARG A CA 1
ATOM 713 C C . ARG A 1 90 ? 18.015 10.906 -4.053 1.00 84.06 90 ARG A C 1
ATOM 715 O O . ARG A 1 90 ? 16.834 11.201 -3.891 1.00 84.06 90 ARG A O 1
ATOM 722 N N . THR A 1 91 ? 18.706 11.278 -5.126 1.00 81.88 91 THR A N 1
ATOM 723 C CA . THR A 1 91 ? 18.151 12.129 -6.186 1.00 81.88 91 THR A CA 1
ATOM 724 C C . THR A 1 91 ? 17.066 11.405 -6.984 1.00 81.88 91 THR A C 1
ATOM 726 O O . THR A 1 91 ? 16.046 12.005 -7.322 1.00 81.88 91 THR A O 1
ATOM 729 N N . VAL A 1 92 ? 17.258 10.113 -7.262 1.00 82.56 92 VAL A N 1
ATOM 730 C CA . VAL A 1 92 ? 16.388 9.318 -8.148 1.00 82.56 92 VAL A CA 1
ATOM 731 C C . VAL A 1 92 ? 15.281 8.545 -7.417 1.00 82.56 92 VAL A C 1
ATOM 733 O O . VAL A 1 92 ? 14.627 7.692 -8.016 1.00 82.56 92 VAL A O 1
ATOM 736 N N . GLN A 1 93 ? 15.054 8.828 -6.129 1.00 81.81 93 GLN A N 1
ATOM 737 C CA . GLN A 1 93 ? 13.995 8.185 -5.346 1.00 81.81 93 GLN A CA 1
ATOM 738 C C . GLN A 1 93 ? 12.594 8.431 -5.935 1.00 81.81 93 GLN A C 1
ATOM 740 O O . GLN A 1 93 ? 12.344 9.401 -6.653 1.00 81.81 93 GLN A O 1
ATOM 745 N N . SER A 1 94 ? 11.639 7.586 -5.529 1.00 79.12 94 SER A N 1
ATOM 746 C CA . SER A 1 94 ? 10.232 7.611 -5.971 1.00 79.12 94 SER A CA 1
ATOM 747 C C . SER A 1 94 ? 10.004 7.148 -7.421 1.00 79.12 94 SER A C 1
ATOM 749 O O . SER A 1 94 ? 9.228 7.759 -8.161 1.00 79.12 94 SER A O 1
ATOM 751 N N . HIS A 1 95 ? 10.626 6.033 -7.821 1.00 82.81 95 HIS A N 1
ATOM 752 C CA . HIS A 1 95 ? 10.361 5.365 -9.100 1.00 82.81 95 HIS A CA 1
ATOM 753 C C . HIS A 1 95 ? 10.272 3.832 -8.934 1.00 82.81 95 HIS A C 1
ATOM 755 O O . HIS A 1 95 ? 11.158 3.250 -8.320 1.00 82.81 95 HIS A O 1
ATOM 761 N N . PRO A 1 96 ? 9.260 3.141 -9.504 1.00 85.88 96 PRO A N 1
ATOM 762 C CA . PRO A 1 96 ? 9.016 1.707 -9.260 1.00 85.88 96 PRO A CA 1
ATOM 763 C C . PRO A 1 96 ? 10.103 0.759 -9.791 1.00 85.88 96 PRO A C 1
ATOM 765 O O . PRO A 1 96 ? 10.156 -0.397 -9.386 1.00 85.88 96 PRO A O 1
ATOM 768 N N . HIS A 1 97 ? 10.936 1.229 -10.720 1.00 91.50 97 HIS A N 1
ATOM 769 C CA . HIS A 1 97 ? 12.002 0.443 -11.356 1.00 91.50 97 HIS A CA 1
ATOM 770 C C . HIS A 1 97 ? 13.414 0.881 -10.939 1.00 91.50 97 HIS A C 1
ATOM 772 O O . HIS A 1 97 ? 14.397 0.505 -11.574 1.00 91.50 97 HIS A O 1
ATOM 778 N N . LEU A 1 98 ? 13.519 1.686 -9.881 1.00 89.94 98 LEU A N 1
ATOM 779 C CA . LEU A 1 98 ? 14.778 2.080 -9.253 1.00 89.94 98 LEU A CA 1
ATOM 780 C C . LEU A 1 98 ? 14.805 1.540 -7.828 1.00 89.94 98 LEU A C 1
ATOM 782 O O . LEU A 1 98 ? 13.754 1.462 -7.197 1.00 89.94 98 LEU A O 1
ATOM 786 N N . ILE A 1 99 ? 15.984 1.152 -7.345 1.00 89.88 99 ILE A N 1
ATOM 787 C CA . ILE A 1 99 ? 16.128 0.649 -5.980 1.00 89.88 99 ILE A CA 1
ATOM 788 C C . ILE A 1 99 ? 15.780 1.741 -4.954 1.00 89.88 99 ILE A C 1
ATOM 790 O O . ILE A 1 99 ? 16.303 2.859 -4.991 1.00 89.88 99 ILE A O 1
ATOM 794 N N . GLU A 1 100 ? 14.876 1.416 -4.034 1.00 88.50 100 GLU A N 1
ATOM 795 C CA . GLU A 1 100 ? 14.488 2.312 -2.946 1.00 88.50 100 GLU A CA 1
ATOM 796 C C . GLU A 1 100 ? 15.559 2.333 -1.841 1.00 88.50 100 GLU A C 1
ATOM 798 O O . GLU A 1 100 ? 15.937 1.288 -1.298 1.00 88.50 100 GLU A O 1
ATOM 803 N N . LEU A 1 101 ? 16.019 3.535 -1.482 1.00 86.69 101 LEU A N 1
ATOM 804 C CA . LEU A 1 101 ? 16.894 3.776 -0.333 1.00 86.69 101 LEU A CA 1
ATOM 805 C C . LEU A 1 101 ? 16.017 3.940 0.915 1.00 86.69 101 LEU A C 1
ATOM 807 O O . LEU A 1 101 ? 15.143 4.801 0.934 1.00 86.69 101 LEU A O 1
ATOM 811 N N . LYS A 1 102 ? 16.245 3.155 1.975 1.00 82.62 102 LYS A N 1
ATOM 812 C CA . LYS A 1 102 ? 15.387 3.157 3.180 1.00 82.62 102 LYS A CA 1
ATOM 813 C C . LYS A 1 102 ? 15.775 4.223 4.222 1.00 82.62 102 LYS A C 1
ATOM 815 O O . LYS A 1 102 ? 15.638 3.991 5.413 1.00 82.62 102 LYS A O 1
ATOM 820 N N . ASP A 1 103 ? 16.244 5.387 3.760 1.00 63.94 103 ASP A N 1
ATOM 821 C CA . ASP A 1 103 ? 16.641 6.583 4.539 1.00 63.94 103 ASP A CA 1
ATOM 822 C C . ASP A 1 103 ? 17.673 6.387 5.677 1.00 63.94 103 ASP A C 1
ATOM 824 O O . ASP A 1 103 ? 17.981 7.333 6.403 1.00 63.94 103 ASP A O 1
ATOM 828 N N . GLU A 1 104 ? 18.298 5.212 5.798 1.00 68.12 104 GLU A N 1
ATOM 829 C CA . GLU A 1 104 ? 19.280 4.909 6.845 1.00 68.12 104 GLU A CA 1
ATOM 830 C C . GLU A 1 104 ? 20.643 4.526 6.247 1.00 68.12 104 GLU A C 1
ATOM 832 O O . GLU A 1 104 ? 20.846 3.420 5.742 1.00 68.12 104 GLU A O 1
ATOM 837 N N . ILE A 1 105 ? 21.588 5.470 6.297 1.00 80.88 105 ILE A N 1
ATOM 838 C CA . ILE A 1 105 ? 23.003 5.240 5.980 1.00 80.88 105 ILE A CA 1
ATOM 839 C C . ILE A 1 105 ? 23.759 5.250 7.302 1.00 80.88 105 ILE A C 1
ATOM 841 O O . ILE A 1 105 ? 23.681 6.232 8.046 1.00 80.88 105 ILE A O 1
ATOM 845 N N . PHE A 1 106 ? 24.479 4.170 7.583 1.00 84.31 106 PHE A N 1
ATOM 846 C CA . PHE A 1 106 ? 25.282 4.042 8.795 1.00 84.31 106 PHE A CA 1
ATOM 847 C C . PHE A 1 106 ? 26.753 4.137 8.452 1.00 84.31 106 PHE A C 1
ATOM 849 O O . PHE A 1 106 ? 27.202 3.660 7.410 1.00 84.31 106 PHE A O 1
ATOM 856 N N . GLU A 1 107 ? 27.503 4.741 9.353 1.00 83.38 107 GLU A N 1
ATOM 857 C CA . GLU A 1 107 ? 28.927 4.928 9.193 1.00 83.38 107 GLU A CA 1
ATOM 858 C C . GLU A 1 107 ? 29.626 4.559 10.499 1.00 83.38 107 GLU A C 1
ATOM 860 O O . GLU A 1 107 ? 29.426 5.217 11.518 1.00 83.38 107 GLU A O 1
ATOM 865 N N . ASP A 1 108 ? 30.446 3.506 10.466 1.00 80.50 108 ASP A N 1
ATOM 866 C CA . ASP A 1 108 ? 31.271 3.093 11.602 1.00 80.50 108 ASP A CA 1
ATOM 867 C C . ASP A 1 108 ? 32.764 3.392 11.349 1.00 80.50 108 ASP A C 1
ATOM 869 O O . ASP A 1 108 ? 33.124 4.082 10.389 1.00 80.50 108 ASP A O 1
ATOM 873 N N . GLN A 1 109 ? 33.653 2.954 12.246 1.00 77.12 109 GLN A N 1
ATOM 874 C CA . GLN A 1 109 ? 35.093 3.231 12.133 1.00 77.12 109 GLN A CA 1
ATOM 875 C C . GLN A 1 109 ? 35.736 2.579 10.901 1.00 77.12 109 GLN A C 1
ATOM 877 O O . GLN A 1 109 ? 36.708 3.112 10.368 1.00 77.12 109 GLN A O 1
ATOM 882 N N . GLU A 1 110 ? 35.193 1.458 10.431 1.00 80.69 110 GLU A N 1
ATOM 883 C CA . GLU A 1 110 ? 35.800 0.615 9.403 1.00 80.69 110 GLU A CA 1
ATOM 884 C C . GLU A 1 110 ? 35.000 0.598 8.095 1.00 80.69 110 GLU A C 1
ATOM 886 O O . GLU A 1 110 ? 35.575 0.318 7.046 1.00 80.69 110 GLU A O 1
ATOM 891 N N . ASN A 1 111 ? 33.700 0.907 8.121 1.00 85.12 111 ASN A N 1
ATOM 892 C CA . ASN A 1 111 ? 32.772 0.679 7.020 1.00 85.12 111 ASN A CA 1
ATOM 893 C C . ASN A 1 111 ? 31.692 1.768 6.883 1.00 85.12 111 ASN A C 1
ATOM 895 O O . ASN A 1 111 ? 31.332 2.478 7.824 1.00 85.12 111 ASN A O 1
ATOM 899 N N . ILE A 1 112 ? 31.139 1.859 5.674 1.00 85.06 112 ILE A N 1
ATOM 900 C CA . ILE A 1 112 ? 29.908 2.586 5.348 1.00 85.06 112 ILE A CA 1
ATOM 901 C C . ILE A 1 112 ? 28.849 1.563 4.938 1.00 85.06 112 ILE A C 1
ATOM 903 O O . ILE A 1 112 ? 29.116 0.679 4.123 1.00 85.06 112 ILE A O 1
ATOM 907 N N . HIS A 1 113 ? 27.639 1.698 5.473 1.00 87.81 113 HIS A N 1
ATOM 908 C CA . HIS A 1 113 ? 26.524 0.796 5.218 1.00 87.81 113 HIS A CA 1
ATOM 909 C C . HIS A 1 113 ? 25.348 1.530 4.576 1.00 87.81 113 HIS A C 1
ATOM 911 O O . HIS A 1 113 ? 24.832 2.503 5.126 1.00 87.81 113 HIS A O 1
ATOM 917 N N . ILE A 1 114 ? 24.891 1.030 3.429 1.00 88.06 114 ILE A N 1
ATOM 918 C CA . ILE A 1 114 ? 23.767 1.586 2.669 1.00 88.06 114 ILE A CA 1
ATOM 919 C C . ILE A 1 114 ? 22.616 0.576 2.691 1.00 88.06 114 ILE A C 1
ATOM 921 O O . ILE A 1 114 ? 22.742 -0.514 2.126 1.00 88.06 114 ILE A O 1
ATOM 925 N N . VAL A 1 115 ? 21.500 0.933 3.337 1.00 90.38 115 VAL A N 1
ATOM 926 C CA . VAL A 1 115 ? 20.316 0.068 3.467 1.00 90.38 115 VAL A CA 1
ATOM 927 C C . VAL A 1 115 ? 19.275 0.393 2.389 1.00 90.38 115 VAL A C 1
ATOM 929 O O . VAL A 1 115 ? 18.812 1.525 2.250 1.00 90.38 115 VAL A O 1
ATOM 932 N N . THR A 1 116 ? 18.880 -0.626 1.630 1.00 91.12 116 THR A N 1
ATOM 933 C CA . THR A 1 116 ? 17.949 -0.543 0.495 1.00 91.12 116 THR A CA 1
ATOM 934 C C . THR A 1 116 ? 16.899 -1.651 0.558 1.00 91.12 116 THR A C 1
ATOM 936 O O . THR A 1 116 ? 17.004 -2.592 1.351 1.00 91.12 116 THR A O 1
ATOM 939 N N . GLU A 1 117 ? 15.862 -1.559 -0.273 1.00 90.88 117 GLU A N 1
ATOM 940 C CA . GLU A 1 117 ? 14.901 -2.656 -0.416 1.00 90.88 117 GLU A CA 1
ATOM 941 C C . GLU A 1 117 ? 15.559 -3.967 -0.902 1.00 90.88 117 GLU A C 1
ATOM 943 O O . GLU A 1 117 ? 16.525 -3.972 -1.664 1.00 90.88 117 GLU A O 1
ATOM 948 N N . LEU A 1 118 ? 15.021 -5.117 -0.487 1.00 90.75 118 LEU A N 1
ATOM 949 C CA . LEU A 1 118 ? 15.551 -6.421 -0.891 1.00 90.75 118 LEU A CA 1
ATOM 950 C C . LEU A 1 118 ? 14.951 -6.893 -2.227 1.00 90.75 118 LEU A C 1
ATOM 952 O O . LEU A 1 118 ? 13.734 -7.050 -2.366 1.00 90.75 118 LEU A O 1
ATOM 956 N N . CYS A 1 119 ? 15.810 -7.216 -3.196 1.00 89.06 119 CYS A N 1
ATOM 957 C CA . CYS A 1 119 ? 15.423 -7.903 -4.431 1.00 89.06 119 CYS A CA 1
ATOM 958 C C . CYS A 1 119 ? 15.677 -9.408 -4.316 1.00 89.06 119 CYS A C 1
ATOM 960 O O . CYS A 1 119 ? 16.822 -9.836 -4.224 1.00 89.06 119 CYS A O 1
ATOM 962 N N . ILE A 1 120 ? 14.623 -10.227 -4.364 1.00 87.25 120 ILE A N 1
ATOM 963 C CA . ILE A 1 120 ? 14.746 -11.696 -4.226 1.00 87.25 120 ILE A CA 1
ATOM 964 C C . ILE A 1 120 ? 14.685 -12.445 -5.565 1.00 87.25 120 ILE A C 1
ATOM 966 O O . ILE A 1 120 ? 14.688 -13.674 -5.586 1.00 87.25 120 ILE A O 1
ATOM 970 N N . GLY A 1 121 ? 14.532 -11.720 -6.676 1.00 84.12 121 GLY A N 1
ATOM 971 C CA . GLY A 1 121 ? 14.319 -12.291 -8.003 1.00 84.12 121 GLY A CA 1
ATOM 972 C C . GLY A 1 121 ? 15.593 -12.672 -8.768 1.00 84.12 121 GLY A C 1
ATOM 973 O O . GLY A 1 121 ? 15.482 -13.196 -9.878 1.00 84.12 121 GLY A O 1
ATOM 974 N N . GLY A 1 122 ? 16.773 -12.403 -8.207 1.00 86.94 122 GLY A N 1
ATOM 975 C CA . GLY A 1 122 ? 18.060 -12.569 -8.888 1.00 86.94 122 GLY A CA 1
ATOM 976 C C . GLY A 1 122 ? 18.294 -11.550 -10.008 1.00 86.94 122 GLY A C 1
ATOM 977 O O . GLY A 1 122 ? 17.425 -10.725 -10.310 1.00 86.94 122 GLY A O 1
ATOM 978 N N . GLU A 1 123 ? 19.470 -11.619 -10.626 1.00 89.06 123 GLU A N 1
ATOM 979 C CA . GLU A 1 123 ? 19.909 -10.687 -11.667 1.00 89.06 123 GLU A CA 1
ATOM 980 C C . GLU A 1 123 ? 19.392 -11.070 -13.063 1.00 89.06 123 GLU A C 1
ATOM 982 O O . GLU A 1 123 ? 19.159 -12.241 -13.386 1.00 89.06 123 GLU A O 1
ATOM 987 N N . LEU A 1 124 ? 19.246 -10.075 -13.943 1.00 90.25 124 LEU A N 1
ATOM 988 C CA . LEU A 1 124 ? 18.947 -10.295 -15.360 1.00 90.25 124 LEU A CA 1
ATOM 989 C C . LEU A 1 124 ? 20.054 -11.094 -16.053 1.00 90.25 124 LEU A C 1
ATOM 991 O O . LEU A 1 124 ? 19.744 -11.938 -16.898 1.00 90.25 124 LEU A O 1
ATOM 995 N N . TYR A 1 125 ? 21.314 -10.869 -15.670 1.00 85.75 125 TYR A N 1
ATOM 996 C CA . TYR A 1 125 ? 22.454 -11.628 -16.176 1.00 85.75 125 TYR A CA 1
ATOM 997 C C . TYR A 1 125 ? 22.267 -13.135 -15.969 1.00 85.75 125 TYR A C 1
ATOM 999 O O . TYR A 1 125 ? 22.272 -13.884 -16.947 1.00 85.75 125 TYR A O 1
ATOM 1007 N N . ASP A 1 126 ? 21.993 -13.568 -14.736 1.00 84.25 126 ASP A N 1
ATOM 1008 C CA . ASP A 1 126 ? 21.829 -14.985 -14.399 1.00 84.25 126 ASP A CA 1
ATOM 1009 C C . ASP A 1 126 ? 20.696 -15.635 -15.187 1.00 84.25 126 ASP A C 1
ATOM 1011 O O . ASP A 1 126 ? 20.845 -16.731 -15.739 1.00 84.25 126 ASP A O 1
ATOM 1015 N N . ARG A 1 127 ? 19.553 -14.941 -15.299 1.00 87.12 127 ARG A N 1
ATOM 1016 C CA . ARG A 1 127 ? 18.408 -15.464 -16.052 1.00 87.12 127 ARG A CA 1
ATOM 1017 C C . ARG A 1 127 ? 18.782 -15.689 -17.513 1.00 87.12 127 ARG A C 1
ATOM 1019 O O . ARG A 1 127 ? 18.538 -16.780 -18.033 1.00 87.12 127 ARG A O 1
ATOM 1026 N N . VAL A 1 128 ? 19.425 -14.716 -18.156 1.00 83.94 128 VAL A N 1
ATOM 1027 C CA . VAL A 1 128 ? 19.875 -14.838 -19.550 1.00 83.94 128 VAL A CA 1
ATOM 1028 C C . VAL A 1 128 ? 20.948 -15.925 -19.705 1.00 83.94 128 VAL A C 1
ATOM 1030 O O . VAL A 1 128 ? 20.849 -16.740 -20.626 1.00 83.94 128 VAL A O 1
ATOM 1033 N N . ALA A 1 129 ? 21.923 -15.987 -18.794 1.00 78.12 129 ALA A N 1
ATOM 1034 C CA . ALA A 1 129 ? 23.043 -16.929 -18.833 1.00 78.12 129 ALA A CA 1
ATOM 1035 C C . ALA A 1 129 ? 22.595 -18.397 -18.751 1.00 78.12 129 ALA A C 1
ATOM 1037 O O . ALA A 1 129 ? 23.208 -19.267 -19.369 1.00 78.12 129 ALA A O 1
ATOM 1038 N N . THR A 1 130 ? 21.482 -18.690 -18.065 1.00 77.25 130 THR A N 1
ATOM 1039 C CA . THR A 1 130 ? 20.952 -20.065 -17.978 1.00 77.25 130 THR A CA 1
ATOM 1040 C C . THR A 1 130 ? 20.548 -20.665 -19.332 1.00 77.25 130 THR A C 1
ATOM 1042 O O . THR A 1 130 ? 20.358 -21.880 -19.430 1.00 77.25 130 THR A O 1
ATOM 1045 N N . GLY A 1 131 ? 20.312 -19.837 -20.359 1.00 68.25 131 GLY A N 1
ATOM 1046 C CA . GLY A 1 131 ? 19.836 -20.249 -21.686 1.00 68.25 131 GLY A CA 1
ATOM 1047 C C . GLY A 1 131 ? 18.414 -20.837 -21.724 1.00 68.25 131 GLY A C 1
ATOM 1048 O O . GLY A 1 131 ? 17.862 -21.051 -22.807 1.00 68.25 131 GLY A O 1
ATOM 1049 N N . LYS A 1 132 ? 17.800 -21.088 -20.559 1.00 68.81 132 LYS A N 1
ATOM 1050 C CA . LYS A 1 132 ? 16.435 -21.618 -20.392 1.00 68.81 132 LYS A CA 1
ATOM 1051 C C . LYS A 1 132 ? 15.392 -20.509 -20.287 1.00 68.81 132 LYS A C 1
ATOM 1053 O O . LYS A 1 132 ? 14.219 -20.742 -20.573 1.00 68.81 132 LYS A O 1
ATOM 1058 N N . TRP A 1 133 ? 15.814 -19.315 -19.885 1.00 80.00 133 TRP A N 1
ATOM 1059 C CA . TRP A 1 133 ? 14.949 -18.154 -19.764 1.00 80.00 133 TRP A CA 1
ATOM 1060 C C . TRP A 1 133 ? 14.651 -17.557 -21.141 1.00 80.00 133 TRP A C 1
ATOM 1062 O O . TRP A 1 133 ? 15.552 -17.197 -21.900 1.00 80.00 133 TRP A O 1
ATOM 1072 N N . ALA A 1 134 ? 13.369 -17.484 -21.494 1.00 76.75 134 ALA A N 1
ATOM 1073 C CA . ALA A 1 134 ? 12.933 -16.967 -22.782 1.00 76.75 134 ALA A CA 1
ATOM 1074 C C . ALA A 1 134 ? 11.652 -16.154 -22.626 1.00 76.75 134 ALA A C 1
ATOM 1076 O O . ALA A 1 134 ? 10.599 -16.686 -22.279 1.00 76.75 134 ALA A O 1
ATOM 1077 N N . LEU A 1 135 ? 11.742 -14.873 -22.963 1.00 85.44 135 LEU A N 1
ATOM 1078 C CA . LEU A 1 135 ? 10.598 -13.978 -23.016 1.00 85.44 135 LEU A CA 1
ATOM 1079 C C . LEU A 1 135 ? 9.971 -13.973 -24.406 1.00 85.44 135 LEU A C 1
ATOM 1081 O O . LEU A 1 135 ? 10.655 -14.076 -25.429 1.00 85.44 135 LEU A O 1
ATOM 1085 N N . ASN A 1 136 ? 8.648 -13.833 -24.448 1.00 89.56 136 ASN A N 1
ATOM 1086 C CA . ASN A 1 136 ? 7.971 -13.462 -25.683 1.00 89.56 136 ASN A CA 1
ATOM 1087 C C . ASN A 1 136 ? 8.171 -11.967 -25.972 1.00 89.56 136 ASN A C 1
ATOM 1089 O O . ASN A 1 136 ? 8.496 -11.182 -25.085 1.00 89.56 136 ASN A O 1
ATOM 1093 N N . GLU A 1 137 ? 7.937 -11.557 -27.216 1.00 90.56 137 GLU A N 1
ATOM 1094 C CA . GLU A 1 137 ? 8.191 -10.182 -27.661 1.00 90.56 137 GLU A CA 1
ATOM 1095 C C . GLU A 1 137 ? 7.479 -9.121 -26.805 1.00 90.56 137 GLU A C 1
ATOM 1097 O O . GLU A 1 137 ? 8.068 -8.091 -26.490 1.00 90.56 137 GLU A O 1
ATOM 1102 N N . LYS A 1 138 ? 6.244 -9.391 -26.361 1.00 90.88 138 LYS A N 1
ATOM 1103 C CA . LYS A 1 138 ? 5.490 -8.489 -25.479 1.00 90.88 138 LYS A CA 1
ATOM 1104 C C . LYS A 1 138 ? 6.164 -8.337 -24.114 1.00 90.88 138 LYS A C 1
ATOM 1106 O O . LYS A 1 138 ? 6.204 -7.233 -23.574 1.00 90.88 138 LYS A O 1
ATOM 1111 N N . GLN A 1 139 ? 6.657 -9.433 -23.541 1.00 91.00 139 GLN A N 1
ATOM 1112 C CA . GLN A 1 139 ? 7.379 -9.413 -22.270 1.00 91.00 139 GLN A CA 1
ATOM 1113 C C . GLN A 1 139 ? 8.701 -8.659 -22.407 1.00 91.00 139 GLN A C 1
ATOM 1115 O O . GLN A 1 139 ? 8.990 -7.829 -21.554 1.00 91.00 139 GLN A O 1
ATOM 1120 N N . VAL A 1 140 ? 9.445 -8.865 -23.502 1.00 92.75 140 VAL A N 1
ATOM 1121 C CA . VAL A 1 140 ? 10.670 -8.092 -23.769 1.00 92.75 140 VAL A CA 1
ATOM 1122 C C . VAL A 1 140 ? 10.352 -6.604 -23.897 1.00 92.75 140 VAL A C 1
ATOM 1124 O O . VAL A 1 140 ? 10.984 -5.795 -23.232 1.00 92.75 140 VAL A O 1
ATOM 1127 N N . ALA A 1 141 ? 9.329 -6.232 -24.671 1.00 93.69 141 ALA A N 1
ATOM 1128 C CA . ALA A 1 141 ? 8.908 -4.837 -24.792 1.00 93.69 141 ALA A CA 1
ATOM 1129 C C . ALA A 1 141 ? 8.506 -4.227 -23.438 1.00 93.69 141 ALA A C 1
ATOM 1131 O O . ALA A 1 141 ? 8.777 -3.060 -23.183 1.00 93.69 141 ALA A O 1
ATOM 1132 N N . THR A 1 142 ? 7.890 -5.016 -22.552 1.00 91.94 142 THR A N 1
ATOM 1133 C CA . THR A 1 142 ? 7.530 -4.566 -21.197 1.00 91.94 142 THR A CA 1
ATOM 1134 C C . THR A 1 142 ? 8.776 -4.363 -20.334 1.00 91.94 142 THR A C 1
ATOM 1136 O O . THR A 1 142 ? 8.923 -3.307 -19.735 1.00 91.94 142 THR A O 1
ATOM 1139 N N . LEU A 1 143 ? 9.694 -5.336 -20.309 1.00 93.25 143 LEU A N 1
ATOM 1140 C CA . LEU A 1 143 ? 10.950 -5.249 -19.559 1.00 93.25 143 LEU A CA 1
ATOM 1141 C C . LEU A 1 143 ? 11.787 -4.044 -20.008 1.00 93.25 143 LEU A C 1
ATOM 1143 O O . LEU A 1 143 ? 12.199 -3.237 -19.183 1.00 93.25 143 LEU A O 1
ATOM 1147 N N . ILE A 1 144 ? 12.002 -3.899 -21.317 1.00 95.94 144 ILE A N 1
ATOM 1148 C CA . ILE A 1 144 ? 12.796 -2.799 -21.874 1.00 95.94 144 ILE A CA 1
ATOM 1149 C C . ILE A 1 144 ? 12.091 -1.452 -21.675 1.00 95.94 144 ILE A C 1
ATOM 1151 O O . ILE A 1 144 ? 12.750 -0.463 -21.371 1.00 95.94 144 ILE A O 1
ATOM 1155 N N . GLY A 1 145 ? 10.757 -1.411 -21.768 1.00 94.50 145 GLY A N 1
ATOM 1156 C CA . GLY A 1 145 ? 9.971 -0.225 -21.424 1.00 94.50 145 GLY A CA 1
ATOM 1157 C C . GLY A 1 145 ? 10.173 0.214 -19.971 1.00 94.50 145 GLY A C 1
ATOM 1158 O O . GLY A 1 145 ? 10.465 1.380 -19.735 1.00 94.50 145 GLY A O 1
ATOM 1159 N N . ASN A 1 146 ? 10.103 -0.721 -19.018 1.00 93.00 146 ASN A N 1
ATOM 1160 C CA . ASN A 1 146 ? 10.322 -0.452 -17.593 1.00 93.00 146 ASN A CA 1
ATOM 1161 C C . ASN A 1 146 ? 11.734 0.097 -17.318 1.00 93.00 146 ASN A C 1
ATOM 1163 O O . ASN A 1 146 ? 11.892 1.053 -16.558 1.00 93.00 146 ASN A O 1
ATOM 1167 N N . ILE A 1 147 ? 12.753 -0.472 -17.976 1.00 95.38 147 ILE A N 1
ATOM 1168 C CA . ILE A 1 147 ? 14.141 0.008 -17.897 1.00 95.38 147 ILE A CA 1
ATOM 1169 C C . ILE A 1 147 ? 14.245 1.440 -18.437 1.00 95.38 147 ILE A C 1
ATOM 1171 O O . ILE A 1 147 ? 14.796 2.310 -17.772 1.00 95.38 147 ILE A O 1
ATOM 1175 N N . LEU A 1 148 ? 13.686 1.718 -19.617 1.00 95.69 148 LEU A N 1
ATOM 1176 C CA . LEU A 1 148 ? 13.759 3.048 -20.233 1.00 95.69 148 LEU A CA 1
ATOM 1177 C C . LEU A 1 148 ? 12.972 4.112 -19.462 1.00 95.69 148 LEU A C 1
ATOM 1179 O O . LEU A 1 148 ? 13.398 5.263 -19.437 1.00 95.69 148 LEU A O 1
ATOM 1183 N N . GLU A 1 149 ? 11.862 3.747 -18.815 1.00 93.00 149 GLU A N 1
ATOM 1184 C CA . GLU A 1 149 ? 11.138 4.638 -17.899 1.00 93.00 149 GLU A CA 1
ATOM 1185 C C . GLU A 1 149 ? 12.020 5.040 -16.708 1.00 93.00 149 GLU A C 1
ATOM 1187 O O . GLU A 1 149 ? 12.102 6.225 -16.382 1.00 93.00 149 GLU A O 1
ATOM 1192 N N . ALA A 1 150 ? 12.752 4.083 -16.129 1.00 93.06 150 ALA A N 1
ATOM 1193 C CA . ALA A 1 150 ? 13.696 4.342 -15.046 1.00 93.06 150 ALA A CA 1
ATOM 1194 C C . ALA A 1 150 ? 14.857 5.247 -15.484 1.00 93.06 150 ALA A C 1
ATOM 1196 O O . ALA A 1 150 ? 15.167 6.226 -14.810 1.00 93.06 150 ALA A O 1
ATOM 1197 N N . ILE A 1 151 ? 15.456 4.971 -16.645 1.00 94.50 151 ILE A N 1
ATOM 1198 C CA . ILE A 1 151 ? 16.560 5.779 -17.177 1.00 94.50 151 ILE A CA 1
ATOM 1199 C C . ILE A 1 151 ? 16.101 7.193 -17.536 1.00 94.50 151 ILE A C 1
ATOM 1201 O O . ILE A 1 151 ? 16.783 8.159 -17.201 1.00 94.50 151 ILE A O 1
ATOM 1205 N N . ALA A 1 152 ? 14.922 7.343 -18.144 1.00 89.25 152 ALA A N 1
ATOM 1206 C CA . ALA A 1 152 ? 14.351 8.661 -18.407 1.00 89.25 152 ALA A CA 1
ATOM 1207 C C . ALA A 1 152 ? 14.168 9.459 -17.106 1.00 89.25 152 ALA A C 1
ATOM 1209 O O . ALA A 1 152 ? 14.504 10.640 -17.064 1.00 89.25 152 ALA A O 1
ATOM 1210 N N . HIS A 1 153 ? 13.704 8.808 -16.036 1.00 87.25 153 HIS A N 1
ATOM 1211 C CA . HIS A 1 153 ? 13.564 9.430 -14.722 1.00 87.25 153 HIS A CA 1
ATOM 1212 C C . HIS A 1 153 ? 14.907 9.891 -14.128 1.00 87.25 153 HIS A C 1
ATOM 1214 O O . HIS A 1 153 ? 14.972 10.987 -13.565 1.00 87.25 153 HIS A O 1
ATOM 1220 N N . CYS A 1 154 ? 15.971 9.089 -14.264 1.00 87.94 154 CYS A N 1
ATOM 1221 C CA . CYS A 1 154 ? 17.325 9.472 -13.853 1.00 87.94 154 CYS A CA 1
ATOM 1222 C C . CYS A 1 154 ? 17.822 10.693 -14.641 1.00 87.94 154 CYS A C 1
ATOM 1224 O O . CYS A 1 154 ? 18.242 11.685 -14.042 1.00 87.94 154 CYS A O 1
ATOM 1226 N N . HIS A 1 155 ? 17.705 10.656 -15.973 1.00 88.31 155 HIS A N 1
ATOM 1227 C CA . HIS A 1 155 ? 18.162 11.733 -16.860 1.00 88.31 155 HIS A CA 1
ATOM 1228 C C . HIS A 1 155 ? 17.434 13.052 -16.588 1.00 88.31 155 HIS A C 1
ATOM 1230 O O . HIS A 1 155 ? 18.073 14.095 -16.500 1.00 88.31 155 HIS A O 1
ATOM 1236 N N . GLU A 1 156 ? 16.116 13.012 -16.369 1.00 82.88 156 GLU A N 1
ATOM 1237 C CA . GLU A 1 156 ? 15.298 14.185 -16.013 1.00 82.88 156 GLU A CA 1
ATOM 1238 C C . GLU A 1 156 ? 15.722 14.846 -14.688 1.00 82.88 156 GLU A C 1
ATOM 1240 O O . GLU A 1 156 ? 15.383 16.002 -14.440 1.00 82.88 156 GLU A O 1
ATOM 1245 N N . ARG A 1 157 ? 16.463 14.128 -13.836 1.00 82.69 157 ARG A N 1
ATOM 1246 C CA . ARG A 1 157 ? 16.998 14.611 -12.553 1.00 82.69 157 ARG A CA 1
ATOM 1247 C C . ARG A 1 157 ? 18.498 14.897 -12.594 1.00 82.69 157 ARG A C 1
ATOM 1249 O O . ARG A 1 157 ? 19.105 15.111 -11.549 1.00 82.69 157 ARG A O 1
ATOM 1256 N N . GLY A 1 158 ? 19.096 14.899 -13.785 1.00 79.81 158 GLY A N 1
ATOM 1257 C CA . GLY A 1 158 ? 20.523 15.157 -13.960 1.00 79.81 158 GLY A CA 1
ATOM 1258 C C . GLY A 1 158 ? 21.417 14.025 -13.451 1.00 79.81 158 GLY A C 1
ATOM 1259 O O . GLY A 1 158 ? 22.562 14.284 -13.088 1.00 79.81 158 GLY A O 1
ATOM 1260 N N . VAL A 1 159 ? 20.910 12.788 -13.399 1.00 84.81 159 VAL A N 1
ATOM 1261 C CA . VAL A 1 159 ? 21.688 11.597 -13.031 1.00 84.81 159 VAL A CA 1
ATOM 1262 C C . VAL A 1 159 ? 21.920 10.740 -14.269 1.00 84.81 159 VAL A C 1
ATOM 1264 O O . VAL A 1 159 ? 20.966 10.296 -14.905 1.00 84.81 159 VAL A O 1
ATOM 1267 N N . VAL A 1 160 ? 23.189 10.484 -14.591 1.00 88.44 160 VAL A N 1
ATOM 1268 C CA . VAL A 1 160 ? 23.610 9.586 -15.681 1.00 88.44 160 VAL A CA 1
ATOM 1269 C C . VAL A 1 160 ? 24.249 8.351 -15.073 1.00 88.44 160 VAL A C 1
ATOM 1271 O O . VAL A 1 160 ? 25.145 8.486 -14.238 1.00 88.44 160 VAL A O 1
ATOM 1274 N N . HIS A 1 161 ? 23.807 7.163 -15.482 1.00 90.00 161 HIS A N 1
ATOM 1275 C CA . HIS A 1 161 ? 24.198 5.918 -14.827 1.00 90.00 161 HIS A CA 1
ATOM 1276 C C . HIS A 1 161 ? 25.601 5.440 -15.245 1.00 90.00 161 HIS A C 1
ATOM 1278 O O . HIS A 1 161 ? 26.403 5.054 -14.395 1.00 90.00 161 HIS A O 1
ATOM 1284 N N . ARG A 1 162 ? 25.923 5.491 -16.544 1.00 86.88 162 ARG A N 1
ATOM 1285 C CA . ARG A 1 162 ? 27.245 5.228 -17.163 1.00 86.88 162 ARG A CA 1
ATOM 1286 C C . ARG A 1 162 ? 27.789 3.794 -17.120 1.00 86.88 162 ARG A C 1
ATOM 1288 O O . ARG A 1 162 ? 28.675 3.485 -17.905 1.00 86.88 162 ARG A O 1
ATOM 1295 N N . ASP A 1 163 ? 27.263 2.909 -16.273 1.00 86.31 163 ASP A N 1
ATOM 1296 C CA . ASP A 1 163 ? 27.615 1.470 -16.280 1.00 86.31 163 ASP A CA 1
ATOM 1297 C C . ASP A 1 163 ? 26.386 0.546 -16.290 1.00 86.31 163 ASP A C 1
ATOM 1299 O O . ASP A 1 163 ? 26.250 -0.356 -15.468 1.00 86.31 163 ASP A O 1
ATOM 1303 N N . LEU A 1 164 ? 25.426 0.789 -17.189 1.00 91.31 164 LEU A N 1
ATOM 1304 C CA . LEU A 1 164 ? 24.269 -0.102 -17.320 1.00 91.31 164 LEU A CA 1
ATOM 1305 C C . LEU A 1 164 ? 24.680 -1.428 -17.969 1.00 91.31 164 LEU A C 1
ATOM 1307 O O . LEU A 1 164 ? 25.089 -1.479 -19.126 1.00 91.31 164 LEU A O 1
ATOM 1311 N N . LYS A 1 165 ? 24.494 -2.523 -17.236 1.00 88.19 165 LYS A N 1
ATOM 1312 C CA . LYS A 1 165 ? 24.781 -3.896 -17.672 1.00 88.19 165 LYS A CA 1
ATOM 1313 C C . LYS A 1 165 ? 23.791 -4.867 -17.050 1.00 88.19 165 LYS A C 1
ATOM 1315 O O . LYS A 1 165 ? 23.113 -4.525 -16.088 1.00 88.19 165 LYS A O 1
ATOM 1320 N N . ALA A 1 166 ? 23.705 -6.087 -17.578 1.00 86.56 166 ALA A N 1
ATOM 1321 C CA . ALA A 1 166 ? 22.693 -7.057 -17.151 1.00 86.56 166 ALA A CA 1
ATOM 1322 C C . ALA A 1 166 ? 22.741 -7.414 -15.646 1.00 86.56 166 ALA A C 1
ATOM 1324 O O . ALA A 1 166 ? 21.700 -7.741 -15.086 1.00 86.56 166 ALA A O 1
ATOM 1325 N N . SER A 1 167 ? 23.894 -7.320 -14.978 1.00 84.75 167 SER A N 1
ATOM 1326 C CA . SER A 1 167 ? 24.010 -7.548 -13.525 1.00 84.75 167 SER A CA 1
ATOM 1327 C C . SER A 1 167 ? 23.445 -6.399 -12.678 1.00 84.75 167 SER A C 1
ATOM 1329 O O . SER A 1 167 ? 23.109 -6.587 -11.518 1.00 84.75 167 SER A O 1
ATOM 1331 N N . ASN A 1 168 ? 23.257 -5.205 -13.252 1.00 90.81 168 ASN A N 1
ATOM 1332 C CA . ASN A 1 168 ? 22.728 -4.040 -12.523 1.00 90.81 168 ASN A CA 1
ATOM 1333 C C . ASN A 1 168 ? 21.196 -4.031 -12.453 1.00 90.81 168 ASN A C 1
ATOM 1335 O O . ASN A 1 168 ? 20.600 -3.095 -11.921 1.00 90.81 168 ASN A O 1
ATOM 1339 N N . PHE A 1 169 ? 20.558 -5.060 -13.007 1.00 91.94 169 PHE A N 1
ATOM 1340 C CA . PHE A 1 169 ? 19.116 -5.219 -13.067 1.00 91.94 169 PHE A CA 1
ATOM 1341 C C . PHE A 1 169 ? 18.712 -6.434 -12.243 1.00 91.94 169 PHE A C 1
ATOM 1343 O O . PHE A 1 169 ? 18.837 -7.570 -12.701 1.00 91.94 169 PHE A O 1
ATOM 1350 N N . CYS A 1 170 ? 18.176 -6.192 -11.052 1.00 90.00 170 CYS A N 1
ATOM 1351 C CA . CYS A 1 170 ? 17.636 -7.246 -10.204 1.00 90.00 170 CYS A CA 1
ATOM 1352 C C . CYS A 1 170 ? 16.122 -7.307 -10.323 1.00 90.00 170 CYS A C 1
ATOM 1354 O O . CYS A 1 170 ? 15.427 -6.290 -10.301 1.00 90.00 170 CYS A O 1
ATOM 1356 N N . PHE A 1 171 ? 15.583 -8.515 -10.410 1.00 88.56 171 PHE A N 1
ATOM 1357 C CA . PHE A 1 171 ? 14.143 -8.691 -10.356 1.00 88.56 171 PHE A CA 1
ATOM 1358 C C . PHE A 1 171 ? 13.652 -8.520 -8.930 1.00 88.56 171 PHE A C 1
ATOM 1360 O O . PHE A 1 171 ? 14.202 -9.086 -7.979 1.00 88.56 171 PHE A O 1
ATOM 1367 N N . ALA A 1 172 ? 12.551 -7.791 -8.792 1.00 82.94 172 ALA A N 1
ATOM 1368 C CA . ALA A 1 172 ? 11.989 -7.506 -7.488 1.00 82.94 172 ALA A CA 1
ATOM 1369 C C . ALA A 1 172 ? 11.629 -8.778 -6.714 1.00 82.94 172 ALA A C 1
ATOM 1371 O O . ALA A 1 172 ? 11.765 -8.861 -5.492 1.00 82.94 172 ALA A O 1
ATOM 1372 N N . ASN A 1 173 ? 11.167 -9.787 -7.451 1.00 82.44 173 ASN A N 1
ATOM 1373 C CA . ASN A 1 173 ? 10.747 -11.072 -6.932 1.00 82.44 173 ASN A CA 1
ATOM 1374 C C . ASN A 1 173 ? 10.835 -12.173 -8.006 1.00 82.44 173 ASN A C 1
ATOM 1376 O O . ASN A 1 173 ? 11.011 -11.908 -9.194 1.00 82.44 173 ASN A O 1
ATOM 1380 N N . ASN A 1 174 ? 10.647 -13.427 -7.588 1.00 77.25 174 ASN A N 1
ATOM 1381 C CA . ASN A 1 174 ? 10.615 -14.595 -8.481 1.00 77.25 174 ASN A CA 1
ATOM 1382 C C . ASN A 1 174 ? 9.276 -14.790 -9.224 1.00 77.25 174 ASN A C 1
ATOM 1384 O O . ASN A 1 174 ? 9.090 -15.802 -9.893 1.00 77.25 174 ASN A O 1
ATOM 1388 N N . LYS A 1 175 ? 8.300 -13.880 -9.076 1.00 66.56 175 LYS A N 1
ATOM 1389 C CA . LYS A 1 175 ? 6.938 -14.066 -9.615 1.00 66.56 175 LYS A CA 1
ATOM 1390 C C . LYS A 1 175 ? 6.752 -13.463 -11.003 1.00 66.56 175 LYS A C 1
ATOM 1392 O O . LYS A 1 175 ? 5.837 -13.884 -11.710 1.00 66.56 175 LYS A O 1
ATOM 1397 N N . THR A 1 176 ? 7.565 -12.478 -11.384 1.00 74.00 176 THR A N 1
ATOM 1398 C CA . THR A 1 176 ? 7.508 -11.866 -12.715 1.00 74.00 176 THR A CA 1
ATOM 1399 C C . THR A 1 176 ? 8.891 -11.804 -13.359 1.00 74.00 176 THR A C 1
ATOM 1401 O O . THR A 1 176 ? 9.919 -11.782 -12.682 1.00 74.00 176 THR A O 1
ATOM 1404 N N . ASP A 1 177 ? 8.899 -11.773 -14.688 1.00 79.12 177 ASP A N 1
ATOM 1405 C CA . ASP A 1 177 ? 10.111 -11.640 -15.500 1.00 79.12 177 ASP A CA 1
ATOM 1406 C C . ASP A 1 177 ? 10.280 -10.234 -16.097 1.00 79.12 177 ASP A C 1
ATOM 1408 O O . ASP A 1 177 ? 11.050 -10.041 -17.036 1.00 79.12 177 ASP A O 1
ATOM 1412 N N . THR A 1 178 ? 9.520 -9.253 -15.604 1.00 81.50 178 THR A N 1
ATOM 1413 C CA . THR A 1 178 ? 9.528 -7.877 -16.134 1.00 81.50 178 THR A CA 1
ATOM 1414 C C . THR A 1 178 ? 9.609 -6.803 -15.049 1.00 81.50 178 THR A C 1
ATOM 1416 O O . THR A 1 178 ? 9.860 -5.648 -15.375 1.00 81.50 178 THR A O 1
ATOM 1419 N N . ASP A 1 179 ? 9.367 -7.151 -13.781 1.00 85.31 179 ASP A N 1
ATOM 1420 C CA . ASP A 1 179 ? 9.466 -6.232 -12.641 1.00 85.31 179 ASP A CA 1
ATOM 1421 C C . ASP A 1 179 ? 10.917 -6.153 -12.155 1.00 85.31 179 ASP A C 1
ATOM 1423 O O . ASP A 1 179 ? 11.396 -7.017 -11.415 1.00 85.31 179 ASP A O 1
ATOM 1427 N N . VAL A 1 180 ? 11.627 -5.155 -12.673 1.00 89.38 180 VAL A N 1
ATOM 1428 C CA . VAL A 1 180 ? 13.073 -4.994 -12.545 1.00 89.38 180 VAL A CA 1
ATOM 1429 C C . VAL A 1 180 ? 13.403 -3.721 -11.779 1.00 89.38 180 VAL A C 1
ATOM 1431 O O . VAL A 1 180 ? 12.685 -2.727 -11.897 1.00 89.38 180 VAL A O 1
ATOM 1434 N N . ARG A 1 181 ? 14.497 -3.757 -11.021 1.00 91.31 181 ARG A N 1
ATOM 1435 C CA . ARG A 1 181 ? 15.077 -2.622 -10.310 1.00 91.31 181 ARG A CA 1
ATOM 1436 C C . ARG A 1 181 ? 16.514 -2.413 -10.745 1.00 91.31 181 ARG A C 1
ATOM 1438 O O . ARG A 1 181 ? 17.270 -3.379 -10.845 1.00 91.31 181 ARG A O 1
ATOM 1445 N N . ILE A 1 182 ? 16.874 -1.159 -10.983 1.00 93.00 182 ILE A N 1
ATOM 1446 C CA . ILE A 1 182 ? 18.267 -0.750 -11.177 1.00 93.00 182 ILE A CA 1
ATOM 1447 C C . ILE A 1 182 ? 18.907 -0.598 -9.798 1.00 93.00 182 ILE A C 1
ATOM 1449 O O . ILE A 1 182 ? 18.385 0.167 -8.986 1.00 93.00 182 ILE A O 1
ATOM 1453 N N . ILE A 1 183 ? 19.985 -1.343 -9.532 1.00 87.50 183 ILE A N 1
ATOM 1454 C CA . ILE A 1 183 ? 20.519 -1.522 -8.168 1.00 87.50 183 ILE A CA 1
ATOM 1455 C C . ILE A 1 183 ? 21.887 -0.891 -7.882 1.00 87.50 183 ILE A C 1
ATOM 1457 O O . ILE A 1 183 ? 22.219 -0.747 -6.711 1.00 87.50 183 ILE A O 1
ATOM 1461 N N . ASP A 1 184 ? 22.682 -0.518 -8.889 1.00 82.56 184 ASP A N 1
ATOM 1462 C CA . ASP A 1 184 ? 24.071 -0.082 -8.668 1.00 82.56 184 ASP A CA 1
ATOM 1463 C C . ASP A 1 184 ? 24.375 1.252 -9.353 1.00 82.56 184 ASP A C 1
ATOM 1465 O O . ASP A 1 184 ? 24.548 1.311 -10.565 1.00 82.56 184 ASP A O 1
ATOM 1469 N N . PHE A 1 185 ? 24.477 2.316 -8.554 1.00 83.38 185 PHE A N 1
ATOM 1470 C CA . PHE A 1 185 ? 24.771 3.677 -9.012 1.00 83.38 185 PHE A CA 1
ATOM 1471 C C . PHE A 1 185 ? 26.242 4.065 -8.806 1.00 83.38 185 PHE A C 1
ATOM 1473 O O . PHE A 1 185 ? 26.588 5.245 -8.881 1.00 83.38 185 PHE A O 1
ATOM 1480 N N . GLY A 1 186 ? 27.128 3.096 -8.569 1.00 70.56 186 GLY A N 1
ATOM 1481 C CA . GLY A 1 186 ? 28.497 3.362 -8.143 1.00 70.56 186 GLY A CA 1
ATOM 1482 C C . GLY A 1 186 ? 29.366 4.161 -9.123 1.00 70.56 186 GLY A C 1
ATOM 1483 O O . GLY A 1 186 ? 30.269 4.888 -8.716 1.00 70.56 186 GLY A O 1
ATOM 1484 N N . LEU A 1 187 ? 29.063 4.083 -10.419 1.00 69.88 187 LEU A N 1
ATOM 1485 C CA . LEU A 1 187 ? 29.734 4.853 -11.472 1.00 69.88 187 LEU A CA 1
ATOM 1486 C C . LEU A 1 187 ? 28.878 6.013 -11.999 1.00 69.88 187 LEU A C 1
ATOM 1488 O O . LEU A 1 187 ? 29.250 6.666 -12.978 1.00 69.88 187 LEU A O 1
ATOM 1492 N N . SER A 1 188 ? 27.753 6.316 -11.349 1.00 79.81 188 SER A N 1
ATOM 1493 C CA . SER A 1 188 ? 26.857 7.389 -11.782 1.00 79.81 188 SER A CA 1
ATOM 1494 C C . SER A 1 188 ? 27.481 8.771 -11.595 1.00 79.81 188 SER A C 1
ATOM 1496 O O . SER A 1 188 ? 28.345 8.982 -10.742 1.00 79.81 188 SER A O 1
ATOM 1498 N N . LYS A 1 189 ? 27.040 9.740 -12.400 1.00 77.81 189 LYS A N 1
ATOM 1499 C CA . LYS A 1 189 ? 27.381 11.157 -12.222 1.00 77.81 189 LYS A CA 1
ATOM 1500 C C . LYS A 1 189 ? 26.106 11.967 -12.023 1.00 77.81 189 LYS A C 1
ATOM 1502 O O . LYS A 1 189 ? 25.138 11.797 -12.761 1.00 77.81 189 LYS A O 1
ATOM 1507 N N . VAL A 1 190 ? 26.131 12.825 -11.007 1.00 75.00 190 VAL A N 1
ATOM 1508 C CA . VAL A 1 190 ? 25.066 13.775 -10.674 1.00 75.00 190 VAL A CA 1
ATOM 1509 C C . VAL A 1 190 ? 25.505 15.153 -11.163 1.00 75.00 190 VAL A C 1
ATOM 1511 O O . VAL A 1 190 ? 26.651 15.543 -10.943 1.00 75.00 190 VAL A O 1
ATOM 1514 N N . ALA A 1 191 ? 24.630 15.878 -11.854 1.00 67.94 191 ALA A N 1
ATOM 1515 C CA . ALA A 1 191 ? 24.904 17.243 -12.294 1.00 67.94 191 ALA A CA 1
ATOM 1516 C C . ALA A 1 191 ? 25.004 18.208 -11.091 1.00 67.94 191 ALA A C 1
ATOM 1518 O O . ALA A 1 191 ? 24.083 18.273 -10.276 1.00 67.94 191 ALA A O 1
ATOM 1519 N N . THR A 1 192 ? 26.102 18.965 -10.974 1.00 50.25 192 THR A N 1
ATOM 1520 C CA . THR A 1 192 ? 26.347 19.908 -9.863 1.00 50.25 192 THR A CA 1
ATOM 1521 C C . THR A 1 192 ? 25.462 21.163 -9.960 1.00 50.25 192 THR A C 1
ATOM 1523 O O . THR A 1 192 ? 25.183 21.669 -11.053 1.00 50.25 192 THR A O 1
ATOM 1526 N N . ARG A 1 193 ? 25.031 21.697 -8.805 1.00 40.97 193 ARG A N 1
ATOM 1527 C CA . ARG A 1 193 ? 24.068 22.811 -8.669 1.00 40.97 193 ARG A CA 1
ATOM 1528 C C . ARG A 1 193 ? 24.516 24.146 -9.264 1.00 40.97 193 ARG A C 1
ATOM 1530 O O . ARG A 1 193 ? 23.653 24.978 -9.539 1.00 40.97 193 ARG A O 1
ATOM 1537 N N . THR A 1 194 ? 25.800 24.358 -9.541 1.00 37.03 194 THR A N 1
ATOM 1538 C CA . THR A 1 194 ? 26.290 25.597 -10.172 1.00 37.03 194 THR A CA 1
ATOM 1539 C C . THR A 1 194 ? 25.624 25.861 -11.530 1.00 37.03 194 THR A C 1
ATOM 1541 O O . THR A 1 194 ? 25.357 27.009 -11.867 1.00 37.03 194 THR A O 1
ATOM 1544 N N . ARG A 1 195 ? 25.214 24.813 -12.265 1.00 38.69 195 ARG A N 1
ATOM 1545 C CA . ARG A 1 195 ? 24.408 24.954 -13.497 1.00 38.69 195 ARG A CA 1
ATOM 1546 C C . ARG A 1 195 ? 22.897 25.126 -13.248 1.00 38.69 195 ARG A C 1
ATOM 1548 O O . ARG A 1 195 ? 22.186 25.588 -14.132 1.00 38.69 195 ARG A O 1
ATOM 1555 N N . GLN A 1 196 ? 22.401 24.808 -12.047 1.00 36.78 196 GLN A N 1
ATOM 1556 C CA . GLN A 1 196 ? 21.006 25.022 -11.613 1.00 36.78 196 GLN A CA 1
ATOM 1557 C C . GLN A 1 196 ? 20.761 26.410 -10.983 1.00 36.78 196 GLN A C 1
ATOM 1559 O O . GLN A 1 196 ? 19.611 26.826 -10.842 1.00 36.78 196 GLN A O 1
ATOM 1564 N N . ALA A 1 197 ? 21.800 27.151 -10.587 1.00 34.41 197 ALA A N 1
ATOM 1565 C CA . ALA A 1 197 ? 21.636 28.491 -10.012 1.00 34.41 197 ALA A CA 1
ATOM 1566 C C . ALA A 1 197 ? 21.373 29.559 -11.091 1.00 34.41 197 ALA A C 1
ATOM 1568 O O . ALA A 1 197 ? 20.480 30.389 -10.921 1.00 34.41 197 ALA A O 1
ATOM 1569 N N . THR A 1 198 ? 22.037 29.473 -12.249 1.00 34.75 198 THR A N 1
ATOM 1570 C CA . THR A 1 198 ? 21.748 30.323 -13.424 1.00 34.75 198 THR A CA 1
ATOM 1571 C C . THR A 1 198 ? 20.326 30.103 -13.962 1.00 34.75 198 THR A C 1
ATOM 1573 O O . THR A 1 198 ? 19.724 31.005 -14.532 1.00 34.75 198 THR A O 1
ATOM 1576 N N . TYR A 1 199 ? 19.754 28.925 -13.694 1.00 37.66 199 TYR A N 1
ATOM 1577 C CA . TYR A 1 199 ? 18.389 28.522 -14.050 1.00 37.66 199 TYR A CA 1
ATOM 1578 C C . TYR A 1 199 ? 17.296 29.218 -13.214 1.00 37.66 199 TYR A C 1
ATOM 1580 O O . TYR A 1 199 ? 16.157 29.325 -13.656 1.00 37.66 199 TYR A O 1
ATOM 1588 N N . SER A 1 200 ? 17.614 29.723 -12.014 1.00 37.88 200 SER A N 1
ATOM 1589 C CA . SER A 1 200 ? 16.608 30.330 -11.121 1.00 37.88 200 SER A CA 1
ATOM 1590 C C . SER A 1 200 ? 16.521 31.860 -11.228 1.00 37.88 200 SER A C 1
ATOM 1592 O O . SER A 1 200 ? 15.577 32.446 -10.705 1.00 37.88 200 SER A O 1
ATOM 1594 N N . GLN A 1 201 ? 17.480 32.519 -11.892 1.00 35.09 201 GLN A N 1
ATOM 1595 C CA . GLN A 1 201 ? 17.549 33.988 -11.985 1.00 35.09 201 GLN A CA 1
ATOM 1596 C C . GLN A 1 201 ? 17.115 34.580 -13.337 1.00 35.09 201 GLN A C 1
ATOM 1598 O O . GLN A 1 201 ? 16.982 35.798 -13.424 1.00 35.09 201 GLN A O 1
ATOM 1603 N N . SER A 1 202 ? 16.832 33.773 -14.366 1.00 37.69 202 SER A N 1
ATOM 1604 C CA . SER A 1 202 ? 16.325 34.265 -15.662 1.00 37.69 202 SER A CA 1
ATOM 1605 C C . SER A 1 202 ? 14.796 34.199 -15.817 1.00 37.69 202 SER A C 1
ATOM 1607 O O . SER A 1 202 ? 14.259 34.739 -16.782 1.00 37.69 202 SER A O 1
ATOM 1609 N N . ILE A 1 203 ? 14.063 33.619 -14.855 1.00 40.06 203 ILE A N 1
ATOM 1610 C CA . ILE A 1 203 ? 12.588 33.517 -14.876 1.00 40.06 203 ILE A CA 1
ATOM 1611 C C . ILE A 1 203 ? 11.949 34.801 -14.318 1.00 40.06 203 ILE A C 1
ATOM 1613 O O . ILE A 1 203 ? 11.221 34.794 -13.324 1.00 40.06 203 ILE A O 1
ATOM 1617 N N . SER A 1 204 ? 12.251 35.939 -14.938 1.00 40.59 204 SER A N 1
ATOM 1618 C CA . SER A 1 204 ? 11.583 37.210 -14.637 1.00 40.59 204 SER A CA 1
ATOM 1619 C C . SER A 1 204 ? 11.599 38.200 -15.804 1.00 40.59 204 SER A C 1
ATOM 1621 O O . SER A 1 204 ? 11.846 39.383 -15.605 1.00 40.59 204 SER A O 1
ATOM 1623 N N . ALA A 1 205 ? 11.275 37.769 -17.027 1.00 39.34 205 ALA A N 1
ATOM 1624 C CA . ALA A 1 205 ? 10.801 38.704 -18.052 1.00 39.34 205 ALA A CA 1
ATOM 1625 C C . ALA A 1 205 ? 10.044 38.000 -19.190 1.00 39.34 205 ALA A C 1
ATOM 1627 O O . ALA A 1 205 ? 10.655 37.381 -20.048 1.00 39.34 205 ALA A O 1
ATOM 1628 N N . ASN A 1 206 ? 8.726 38.219 -19.202 1.00 37.22 206 ASN A N 1
ATOM 1629 C CA . ASN A 1 206 ? 7.803 38.234 -20.344 1.00 37.22 206 ASN A CA 1
ATOM 1630 C C . ASN A 1 206 ? 7.632 36.961 -21.194 1.00 37.22 206 ASN A C 1
ATOM 1632 O O . ASN A 1 206 ? 8.552 36.451 -21.819 1.00 37.22 206 ASN A O 1
ATOM 1636 N N . GLY A 1 207 ? 6.375 36.512 -21.250 1.00 48.62 207 GLY A N 1
ATOM 1637 C CA . GLY A 1 207 ? 5.946 35.306 -21.942 1.00 48.62 207 GLY A CA 1
ATOM 1638 C C . GLY A 1 207 ? 6.062 35.373 -23.462 1.00 48.62 207 GLY A C 1
ATOM 1639 O O . GLY A 1 207 ? 5.556 36.302 -24.083 1.00 48.62 207 GLY A O 1
ATOM 1640 N N . GLU A 1 208 ? 6.668 34.321 -24.007 1.00 41.53 208 GLU A N 1
ATOM 1641 C CA . GLU A 1 208 ? 6.494 33.753 -25.348 1.00 41.53 208 GLU A CA 1
ATOM 1642 C C . GLU A 1 208 ? 7.056 32.312 -25.288 1.00 41.53 208 GLU A C 1
ATOM 1644 O O . GLU A 1 208 ? 8.201 32.034 -25.642 1.00 41.53 208 GLU A O 1
ATOM 1649 N N . ASP A 1 209 ? 6.249 31.393 -24.746 1.00 52.62 209 ASP A N 1
ATOM 1650 C CA . ASP A 1 209 ? 6.611 29.992 -24.490 1.00 52.62 209 ASP A CA 1
ATOM 1651 C C . ASP A 1 209 ? 6.278 29.089 -25.689 1.00 52.62 209 ASP A C 1
ATOM 1653 O O . ASP A 1 209 ? 5.119 28.989 -26.101 1.00 52.62 209 ASP A O 1
ATOM 1657 N N . SER A 1 210 ? 7.283 28.396 -26.241 1.00 53.84 210 SER A N 1
ATOM 1658 C CA . SER A 1 210 ? 7.169 26.985 -26.689 1.00 53.84 210 SER A CA 1
ATOM 1659 C C . SER A 1 210 ? 8.410 26.451 -27.418 1.00 53.84 210 SER A C 1
ATOM 1661 O O . SER A 1 210 ? 8.625 25.238 -27.426 1.00 53.84 210 SER A O 1
ATOM 1663 N N . GLU A 1 211 ? 9.239 27.311 -28.017 1.00 43.19 211 GLU A N 1
ATOM 1664 C CA . GLU A 1 211 ? 10.396 26.876 -28.823 1.00 43.19 211 GLU A CA 1
ATOM 1665 C C . GLU A 1 211 ? 11.738 27.107 -28.105 1.00 43.19 211 GLU A C 1
ATOM 1667 O O . GLU A 1 211 ? 12.615 26.244 -28.147 1.00 43.19 211 GLU A O 1
ATOM 1672 N N . ARG A 1 212 ? 11.855 28.194 -27.326 1.00 37.50 212 ARG A N 1
ATOM 1673 C CA . ARG A 1 212 ? 13.010 28.471 -26.450 1.00 37.50 212 ARG A CA 1
ATOM 1674 C C . ARG A 1 212 ? 13.118 27.499 -25.281 1.00 37.50 212 ARG A C 1
ATOM 1676 O O . ARG A 1 212 ? 14.142 26.844 -25.167 1.00 37.50 212 ARG A O 1
ATOM 1683 N N . GLU A 1 213 ? 12.032 27.259 -24.542 1.00 45.47 213 GLU A N 1
ATOM 1684 C CA . GLU A 1 213 ? 11.999 26.235 -23.480 1.00 45.47 213 GLU A CA 1
ATOM 1685 C C . GLU A 1 213 ? 12.364 24.831 -23.998 1.00 45.47 213 GLU A C 1
ATOM 1687 O O . GLU A 1 213 ? 12.889 23.993 -23.265 1.00 45.47 213 GLU A O 1
ATOM 1692 N N . ARG A 1 214 ? 12.079 24.543 -25.275 1.00 43.25 214 ARG A N 1
ATOM 1693 C CA . ARG A 1 214 ? 12.380 23.255 -25.913 1.00 43.25 214 ARG A CA 1
ATOM 1694 C C . ARG A 1 214 ? 13.861 23.125 -26.275 1.00 43.25 214 ARG A C 1
ATOM 1696 O O . ARG A 1 214 ? 14.406 22.035 -26.127 1.00 43.25 214 ARG A O 1
ATOM 1703 N N . ASN A 1 215 ? 14.494 24.224 -26.680 1.00 38.72 215 ASN A N 1
ATOM 1704 C CA . ASN A 1 215 ? 15.934 24.314 -26.932 1.00 38.72 215 ASN A CA 1
ATOM 1705 C C . ASN A 1 215 ? 16.747 24.420 -25.622 1.00 38.72 215 ASN A C 1
ATOM 1707 O O . ASN A 1 215 ? 17.812 23.832 -25.509 1.00 38.72 215 ASN A O 1
ATOM 1711 N N . GLU A 1 216 ? 16.210 25.053 -24.581 1.00 40.16 216 GLU A N 1
ATOM 1712 C CA . GLU A 1 216 ? 16.849 25.201 -23.259 1.00 40.16 216 GLU A CA 1
ATOM 1713 C C . GLU A 1 216 ? 16.776 23.899 -22.434 1.00 40.16 216 GLU A C 1
ATOM 1715 O O . GLU A 1 216 ? 17.699 23.536 -21.705 1.00 40.16 216 GLU A O 1
ATOM 1720 N N . ARG A 1 217 ? 15.716 23.098 -22.617 1.00 44.56 217 ARG A N 1
ATOM 1721 C CA . ARG A 1 217 ? 15.641 21.717 -22.098 1.00 44.56 217 ARG A CA 1
ATOM 1722 C C . ARG A 1 217 ? 16.535 20.748 -22.883 1.00 44.56 217 ARG A C 1
ATOM 1724 O O . ARG A 1 217 ? 16.859 19.678 -22.367 1.00 44.56 217 ARG A O 1
ATOM 1731 N N . GLN A 1 218 ? 16.922 21.121 -24.106 1.00 41.47 218 GLN A N 1
ATOM 1732 C CA . GLN A 1 218 ? 17.905 20.409 -24.917 1.00 41.47 218 GLN A CA 1
ATOM 1733 C C . GLN A 1 218 ? 19.342 20.690 -24.427 1.00 41.47 218 GLN A C 1
ATOM 1735 O O . GLN A 1 218 ? 20.141 19.765 -24.441 1.00 41.47 218 GLN A O 1
ATOM 1740 N N . GLU A 1 219 ? 19.646 21.870 -23.869 1.00 41.41 219 GLU A N 1
ATOM 1741 C CA . GLU A 1 219 ? 20.948 22.170 -23.226 1.00 41.41 219 GLU A CA 1
ATOM 1742 C C . GLU A 1 219 ? 21.163 21.430 -21.889 1.00 41.41 219 GLU A C 1
ATOM 1744 O O . GLU A 1 219 ? 22.281 21.037 -21.563 1.00 41.41 219 GLU A O 1
ATOM 1749 N N . LEU A 1 220 ? 20.100 21.130 -21.127 1.00 43.44 220 LEU A N 1
ATOM 1750 C CA . LEU A 1 220 ? 20.177 20.228 -19.958 1.00 43.44 220 LEU A CA 1
ATOM 1751 C C . LEU A 1 220 ? 20.612 18.793 -20.331 1.00 43.44 220 LEU A C 1
ATOM 1753 O O . LEU A 1 220 ? 21.068 18.048 -19.460 1.00 43.44 220 LEU A O 1
ATOM 1757 N N . LEU A 1 221 ? 20.478 18.400 -21.607 1.00 44.12 221 LEU A N 1
ATOM 1758 C CA . LEU A 1 221 ? 20.959 17.118 -22.136 1.00 44.12 221 LEU A CA 1
ATOM 1759 C C . LEU A 1 221 ? 22.464 17.127 -22.453 1.00 44.12 221 LEU A C 1
ATOM 1761 O O . LEU A 1 221 ? 23.019 16.043 -22.637 1.00 44.12 221 LEU A O 1
ATOM 1765 N N . ASP A 1 222 ? 23.135 18.282 -22.418 1.00 44.97 222 ASP A N 1
ATOM 1766 C CA . ASP A 1 222 ? 24.581 18.420 -22.640 1.00 44.97 222 ASP A CA 1
ATOM 1767 C C . ASP A 1 222 ? 25.356 18.382 -21.315 1.00 44.97 222 ASP A C 1
ATOM 1769 O O . ASP A 1 222 ? 26.225 19.206 -21.002 1.00 44.97 222 ASP A O 1
ATOM 1773 N N . LEU A 1 223 ? 25.061 17.363 -20.502 1.00 50.19 223 LEU A N 1
ATOM 1774 C CA . LEU A 1 223 ? 26.007 16.945 -19.478 1.00 50.19 223 LEU A CA 1
ATOM 1775 C C . LEU A 1 223 ? 27.220 16.348 -20.197 1.00 50.19 223 LEU A C 1
ATOM 1777 O O . LEU A 1 223 ? 27.244 15.159 -20.486 1.00 50.19 223 LEU A O 1
ATOM 1781 N N . ILE A 1 224 ? 28.192 17.197 -20.516 1.00 52.81 224 ILE A N 1
ATOM 1782 C CA . ILE A 1 224 ? 29.465 16.807 -21.109 1.00 52.81 224 ILE A CA 1
ATOM 1783 C C . ILE A 1 224 ? 30.259 15.978 -20.092 1.00 52.81 224 ILE A C 1
ATOM 1785 O O . ILE A 1 224 ? 30.601 16.431 -18.994 1.00 52.81 224 ILE A O 1
ATOM 1789 N N . LEU A 1 225 ? 30.535 14.734 -20.457 1.00 53.88 225 LEU A N 1
ATOM 1790 C CA . LEU A 1 225 ? 31.287 13.760 -19.682 1.00 53.88 225 LEU A CA 1
ATOM 1791 C C . LEU A 1 225 ? 32.587 13.437 -20.427 1.00 53.88 225 LEU A C 1
ATOM 1793 O O . LEU A 1 225 ? 32.575 13.310 -21.642 1.00 53.88 225 LEU A O 1
ATOM 1797 N N . GLN A 1 226 ? 33.701 13.308 -19.702 1.00 49.03 226 GLN A N 1
ATOM 1798 C CA . GLN A 1 226 ? 35.043 13.126 -20.290 1.00 49.03 226 GLN A CA 1
ATOM 1799 C C . GLN A 1 226 ? 35.786 11.888 -19.741 1.00 49.03 226 GLN A C 1
ATOM 1801 O O . GLN A 1 226 ? 36.923 11.623 -20.106 1.00 49.03 226 GLN A O 1
ATOM 1806 N N . SER A 1 227 ? 35.158 11.099 -18.854 1.00 50.03 227 SER A N 1
ATOM 1807 C CA . SER A 1 227 ? 35.786 9.904 -18.250 1.00 50.03 227 SER A CA 1
ATOM 1808 C C . SER A 1 227 ? 35.408 8.619 -18.988 1.00 50.03 227 SER A C 1
ATOM 1810 O O . SER A 1 227 ? 34.219 8.355 -19.184 1.00 50.03 227 SER A O 1
ATOM 1812 N N . GLN A 1 228 ? 36.410 7.804 -19.334 1.00 55.69 228 GLN A N 1
ATOM 1813 C CA . GLN A 1 228 ? 36.231 6.463 -19.903 1.00 55.69 228 GLN A CA 1
ATOM 1814 C C . GLN A 1 228 ? 35.838 5.480 -18.791 1.00 55.69 228 GLN A C 1
ATOM 1816 O O . GLN A 1 228 ? 36.681 5.024 -18.022 1.00 55.69 228 GLN A O 1
ATOM 1821 N N . VAL A 1 229 ? 34.544 5.184 -18.670 1.00 57.88 229 VAL A N 1
ATOM 1822 C CA . VAL A 1 229 ? 33.989 4.253 -17.674 1.00 57.88 229 VAL A CA 1
ATOM 1823 C C . VAL A 1 229 ? 32.963 3.329 -18.330 1.00 57.88 229 VAL A C 1
ATOM 1825 O O . VAL A 1 229 ? 32.322 3.717 -19.305 1.00 57.88 229 VAL A O 1
ATOM 1828 N N . GLY A 1 230 ? 32.794 2.120 -17.791 1.00 57.41 230 GLY A N 1
ATOM 1829 C CA . GLY A 1 230 ? 31.782 1.157 -18.236 1.00 57.41 230 GLY A CA 1
ATOM 1830 C C . GLY A 1 230 ? 32.351 -0.215 -18.597 1.00 57.41 230 GLY A C 1
ATOM 1831 O O . GLY A 1 230 ? 33.542 -0.380 -18.852 1.00 57.41 230 GLY A O 1
ATOM 1832 N N . THR A 1 231 ? 31.481 -1.221 -18.614 1.00 70.81 231 THR A N 1
ATOM 1833 C CA . THR A 1 231 ? 31.857 -2.593 -18.979 1.00 70.81 231 THR A CA 1
ATOM 1834 C C . THR A 1 231 ? 31.994 -2.732 -20.514 1.00 70.81 231 THR A C 1
ATOM 1836 O O . THR A 1 231 ? 31.042 -2.392 -21.223 1.00 70.81 231 THR A O 1
ATOM 1839 N N . PRO A 1 232 ? 33.104 -3.283 -21.054 1.00 72.62 232 PRO A N 1
ATOM 1840 C CA . PRO A 1 232 ? 33.453 -3.285 -22.490 1.00 72.62 232 PRO A CA 1
ATOM 1841 C C . PRO A 1 232 ? 32.364 -3.763 -23.455 1.00 72.62 232 PRO A C 1
ATOM 1843 O O . PRO A 1 232 ? 32.282 -3.318 -24.594 1.00 72.62 232 PRO A O 1
ATOM 1846 N N . TYR A 1 233 ? 31.510 -4.676 -23.000 1.00 81.56 233 TYR A N 1
ATOM 1847 C CA . TYR A 1 233 ? 30.442 -5.266 -23.805 1.00 81.56 233 TYR A CA 1
ATOM 1848 C C . TYR A 1 233 ? 29.184 -4.391 -23.918 1.00 81.56 233 TYR A C 1
ATOM 1850 O O . TYR A 1 233 ? 28.356 -4.635 -24.794 1.00 81.56 233 TYR A O 1
ATOM 1858 N N . TYR A 1 234 ? 29.021 -3.408 -23.027 1.00 87.50 234 TYR A N 1
ATOM 1859 C CA . TYR A 1 234 ? 27.827 -2.559 -22.906 1.00 87.50 234 TYR A CA 1
ATOM 1860 C C . TYR A 1 234 ? 28.115 -1.077 -23.170 1.00 87.50 234 TYR A C 1
ATOM 1862 O O . TYR A 1 234 ? 27.189 -0.323 -23.458 1.00 87.50 234 TYR A O 1
ATOM 1870 N N . VAL A 1 235 ? 29.385 -0.672 -23.094 1.00 87.62 235 VAL A N 1
ATOM 1871 C CA . VAL A 1 235 ? 29.842 0.709 -23.273 1.00 87.62 235 VAL A CA 1
ATOM 1872 C C . VAL A 1 235 ? 29.514 1.255 -24.670 1.00 87.62 235 VAL A C 1
ATOM 1874 O O . VAL A 1 235 ? 29.541 0.531 -25.670 1.00 87.62 235 VAL A O 1
ATOM 1877 N N . ALA A 1 236 ? 29.185 2.545 -24.733 1.00 89.12 236 ALA A N 1
ATOM 1878 C CA . ALA A 1 236 ? 28.892 3.238 -25.983 1.00 89.12 236 ALA A CA 1
ATOM 1879 C C . ALA A 1 236 ? 30.183 3.670 -26.716 1.00 89.12 236 ALA A C 1
ATOM 1881 O O . ALA A 1 236 ? 31.165 4.004 -26.047 1.00 89.12 236 ALA A O 1
ATOM 1882 N N . PRO A 1 237 ? 30.215 3.698 -28.066 1.00 88.50 237 PRO A N 1
ATOM 1883 C CA . PRO A 1 237 ? 31.417 4.042 -28.835 1.00 88.50 237 PRO A CA 1
ATOM 1884 C C . PRO A 1 237 ? 31.990 5.421 -28.491 1.00 88.50 237 PRO A C 1
ATOM 1886 O O . PRO A 1 237 ? 33.207 5.591 -28.407 1.00 88.50 237 PRO A O 1
ATOM 1889 N N . GLU A 1 238 ? 31.118 6.399 -28.237 1.00 86.19 238 GLU A N 1
ATOM 1890 C CA . GLU A 1 238 ? 31.526 7.759 -27.884 1.00 86.19 238 GLU A CA 1
ATOM 1891 C C . GLU A 1 238 ? 32.255 7.829 -26.531 1.00 86.19 238 GLU A C 1
ATOM 1893 O O . GLU A 1 238 ? 33.171 8.628 -26.368 1.00 86.19 238 GLU A O 1
ATOM 1898 N N . VAL A 1 239 ? 31.948 6.927 -25.589 1.00 84.06 239 VAL A N 1
ATOM 1899 C CA . VAL A 1 239 ? 32.630 6.865 -24.284 1.00 84.06 239 VAL A CA 1
ATOM 1900 C C . VAL A 1 239 ? 34.071 6.364 -24.439 1.00 84.06 239 VAL A C 1
ATOM 1902 O O . VAL A 1 239 ? 34.956 6.783 -23.700 1.00 84.06 239 VAL A O 1
ATOM 1905 N N . LEU A 1 240 ? 34.331 5.489 -25.418 1.00 78.81 240 LEU A N 1
ATOM 1906 C CA . LEU A 1 240 ? 35.660 4.925 -25.696 1.00 78.81 240 LEU A CA 1
ATOM 1907 C C . LEU A 1 240 ? 36.576 5.860 -26.490 1.00 78.81 240 LEU A C 1
ATOM 1909 O O . LEU A 1 240 ? 37.788 5.632 -26.532 1.00 78.81 240 LEU A O 1
ATOM 1913 N N . SER A 1 241 ? 35.995 6.857 -27.156 1.00 71.44 241 SER A N 1
ATOM 1914 C CA . SER A 1 241 ? 36.733 7.822 -27.975 1.00 71.44 241 SER A CA 1
ATOM 1915 C C . SER A 1 241 ? 37.436 8.873 -27.107 1.00 71.44 241 SER A C 1
ATOM 1917 O O . SER A 1 241 ? 38.401 9.480 -27.551 1.00 71.44 241 SER A O 1
ATOM 1919 N N . GLY A 1 242 ? 37.029 9.017 -25.836 1.00 59.19 242 GLY A N 1
ATOM 1920 C CA . GLY A 1 242 ? 37.583 10.008 -24.904 1.00 59.19 242 GLY A CA 1
ATOM 1921 C C . GLY A 1 242 ? 37.043 11.425 -25.115 1.00 59.19 242 GLY A C 1
ATOM 1922 O O . GLY A 1 242 ? 37.390 12.322 -24.352 1.00 59.19 242 GLY A O 1
ATOM 1923 N N . ASP A 1 243 ? 36.174 11.610 -26.109 1.00 53.62 243 ASP A N 1
ATOM 1924 C CA . ASP A 1 243 ? 35.500 12.868 -26.400 1.00 53.62 243 ASP A CA 1
ATOM 1925 C C . ASP A 1 243 ? 34.380 13.158 -25.392 1.00 53.62 243 ASP A C 1
ATOM 1927 O O . ASP A 1 243 ? 33.910 12.290 -24.650 1.00 53.62 243 ASP A O 1
ATOM 1931 N N . GLN A 1 244 ? 33.920 14.406 -25.394 1.00 61.94 244 GLN A N 1
ATOM 1932 C CA . GLN A 1 244 ? 32.755 14.844 -24.635 1.00 61.94 244 GLN A CA 1
ATOM 1933 C C . GLN A 1 244 ? 31.512 14.016 -25.020 1.00 61.94 244 GLN A C 1
ATOM 1935 O O . GLN A 1 244 ? 31.021 14.114 -26.142 1.00 61.94 244 GLN A O 1
ATOM 1940 N N . TYR A 1 245 ? 30.980 13.215 -24.092 1.00 68.69 245 TYR A N 1
ATOM 1941 C CA . TYR A 1 245 ? 29.755 12.424 -24.289 1.00 68.69 245 TYR A CA 1
ATOM 1942 C C . TYR A 1 245 ? 28.628 12.872 -23.355 1.00 68.69 245 TYR A C 1
ATOM 1944 O O . TYR A 1 245 ? 28.866 13.594 -22.391 1.00 68.69 245 TYR A O 1
ATOM 1952 N N . ASN A 1 246 ? 27.392 12.444 -23.628 1.00 80.94 246 ASN A N 1
ATOM 1953 C CA . ASN A 1 246 ? 26.201 12.872 -22.888 1.00 80.94 246 ASN A CA 1
ATOM 1954 C C . ASN A 1 246 ? 25.367 11.692 -22.358 1.00 80.94 246 ASN A C 1
ATOM 1956 O O . ASN A 1 246 ? 25.770 10.529 -22.418 1.00 80.94 246 ASN A O 1
ATOM 1960 N N . VAL A 1 247 ? 24.163 11.984 -21.854 1.00 85.75 247 VAL A N 1
ATOM 1961 C CA . VAL A 1 247 ? 23.252 11.005 -21.231 1.00 85.75 247 VAL A CA 1
ATOM 1962 C C . VAL A 1 247 ? 22.821 9.858 -22.167 1.00 85.75 247 VAL A C 1
ATOM 1964 O O . VAL A 1 247 ? 22.309 8.833 -21.715 1.00 85.75 247 VAL A O 1
ATOM 1967 N N . LYS A 1 248 ? 23.019 9.995 -23.488 1.00 89.69 248 LYS A N 1
ATOM 1968 C CA . LYS A 1 248 ? 22.632 8.998 -24.503 1.00 89.69 248 LYS A CA 1
ATOM 1969 C C . LYS A 1 248 ? 23.467 7.716 -24.435 1.00 89.69 248 LYS A C 1
ATOM 1971 O O . LYS A 1 248 ? 23.051 6.713 -25.023 1.00 89.69 248 LYS A O 1
ATOM 1976 N N . CYS A 1 249 ? 24.595 7.703 -23.723 1.00 90.31 249 CYS A N 1
ATOM 1977 C CA . CYS A 1 249 ? 25.391 6.490 -23.511 1.00 90.31 249 CYS A CA 1
ATOM 1978 C C . CYS A 1 249 ? 24.605 5.403 -22.742 1.00 90.31 249 CYS A C 1
ATOM 1980 O O . CYS A 1 249 ? 24.716 4.211 -23.043 1.00 90.31 249 CYS A O 1
ATOM 1982 N N . ASP A 1 250 ? 23.712 5.805 -21.831 1.00 93.88 250 ASP A N 1
ATOM 1983 C CA . ASP A 1 250 ? 22.809 4.886 -21.131 1.00 93.88 250 ASP A CA 1
ATOM 1984 C C . ASP A 1 250 ? 21.796 4.256 -22.103 1.00 93.88 250 ASP A C 1
ATOM 1986 O O . ASP A 1 250 ? 21.484 3.070 -22.007 1.00 93.88 250 ASP A O 1
ATOM 1990 N N . VAL A 1 251 ? 21.313 5.020 -23.091 1.00 96.00 251 VAL A N 1
ATOM 1991 C CA . VAL A 1 251 ? 20.367 4.531 -24.113 1.00 96.00 251 VAL A CA 1
ATOM 1992 C C . VAL A 1 251 ? 21.010 3.443 -24.978 1.00 96.00 251 VAL A C 1
ATOM 1994 O O . VAL A 1 251 ? 20.368 2.429 -25.260 1.00 96.00 251 VAL A O 1
ATOM 1997 N N . TRP A 1 252 ? 22.288 3.609 -25.334 1.00 95.44 252 TRP A N 1
ATOM 1998 C CA . TRP A 1 252 ? 23.063 2.574 -26.024 1.00 95.44 252 TRP A CA 1
ATOM 1999 C C . TRP A 1 252 ? 23.193 1.305 -25.191 1.00 95.44 252 TRP A C 1
ATOM 2001 O O . TRP A 1 252 ? 22.903 0.212 -25.679 1.00 95.44 252 TRP A O 1
ATOM 2011 N N . SER A 1 253 ? 23.556 1.451 -23.917 1.00 95.38 253 SER A N 1
ATOM 2012 C CA . SER A 1 253 ? 23.700 0.325 -22.991 1.00 95.38 253 SER A CA 1
ATOM 2013 C C . SER A 1 253 ? 22.388 -0.468 -22.864 1.00 95.38 253 SER A C 1
ATOM 2015 O O . SER A 1 253 ? 22.378 -1.701 -22.909 1.00 95.38 253 SER A O 1
ATOM 2017 N N . VAL A 1 254 ? 21.242 0.226 -22.822 1.00 97.06 254 VAL A N 1
ATOM 2018 C CA . VAL A 1 254 ? 19.912 -0.407 -22.887 1.00 97.06 254 VAL A CA 1
ATOM 2019 C C . VAL A 1 254 ? 19.660 -1.083 -24.241 1.00 97.06 254 VAL A C 1
ATOM 2021 O O . VAL A 1 254 ? 19.047 -2.150 -24.283 1.00 97.06 254 VAL A O 1
ATOM 2024 N N . GLY A 1 255 ? 20.157 -0.524 -25.345 1.00 96.94 255 GLY A N 1
ATOM 2025 C CA . GLY A 1 255 ? 20.157 -1.161 -26.666 1.00 96.94 255 GLY A CA 1
ATOM 2026 C C . GLY A 1 255 ? 20.906 -2.494 -26.687 1.00 96.94 255 GLY A C 1
ATOM 2027 O O . GLY A 1 255 ? 20.385 -3.485 -27.207 1.00 96.94 255 GLY A O 1
ATOM 2028 N N . VAL A 1 256 ? 22.076 -2.557 -26.045 1.00 95.19 256 VAL A N 1
ATOM 2029 C CA . VAL A 1 256 ? 22.851 -3.797 -25.881 1.00 95.19 256 VAL A CA 1
ATOM 2030 C C . VAL A 1 256 ? 22.051 -4.829 -25.085 1.00 95.19 256 VAL A C 1
ATOM 2032 O O . VAL A 1 256 ? 21.952 -5.983 -25.503 1.00 95.19 256 VAL A O 1
ATOM 2035 N N . ILE A 1 257 ? 21.410 -4.421 -23.986 1.00 94.81 257 ILE A N 1
ATOM 2036 C CA . ILE A 1 257 ? 20.561 -5.300 -23.163 1.00 94.81 257 ILE A CA 1
ATOM 2037 C C . ILE A 1 257 ? 19.324 -5.775 -23.941 1.00 94.81 257 ILE A C 1
ATOM 2039 O O . ILE A 1 257 ? 18.954 -6.948 -23.872 1.00 94.81 257 ILE A O 1
ATOM 2043 N N . CYS A 1 258 ? 18.699 -4.901 -24.731 1.00 95.81 258 CYS A N 1
ATOM 2044 C CA . CYS A 1 258 ? 17.583 -5.251 -25.608 1.00 95.81 258 CYS A CA 1
ATOM 2045 C C . CYS A 1 258 ? 17.997 -6.334 -26.615 1.00 95.81 258 CYS A C 1
ATOM 2047 O O . CYS A 1 258 ? 17.324 -7.364 -26.737 1.00 95.81 258 CYS A O 1
ATOM 2049 N N . TYR A 1 259 ? 19.151 -6.155 -27.267 1.00 94.50 259 TYR A N 1
ATOM 2050 C CA . TYR A 1 259 ? 19.731 -7.152 -28.163 1.00 94.50 259 TYR A CA 1
ATOM 2051 C C . TYR A 1 259 ? 20.038 -8.462 -27.421 1.00 94.50 259 TYR A C 1
ATOM 2053 O O . TYR A 1 259 ? 19.695 -9.539 -27.914 1.00 94.50 259 TYR A O 1
ATOM 2061 N N . LEU A 1 260 ? 20.631 -8.388 -26.227 1.00 91.38 260 LEU A N 1
ATOM 2062 C CA . LEU A 1 260 ? 20.970 -9.536 -25.384 1.00 91.38 260 LEU A CA 1
ATOM 2063 C C . LEU A 1 260 ? 19.734 -10.387 -25.063 1.00 91.38 260 LEU A C 1
ATOM 2065 O O . LEU A 1 260 ? 19.743 -11.605 -25.263 1.00 91.38 260 LEU A O 1
ATOM 2069 N N . VAL A 1 261 ? 18.644 -9.753 -24.630 1.00 91.94 261 VAL A N 1
ATOM 2070 C CA . VAL A 1 261 ? 17.399 -10.445 -24.272 1.00 91.94 261 VAL A CA 1
ATOM 2071 C C . VAL A 1 261 ? 16.701 -11.016 -25.514 1.00 91.94 261 VAL A C 1
ATOM 2073 O O . VAL A 1 261 ? 16.296 -12.181 -25.507 1.00 91.94 261 VAL A O 1
ATOM 2076 N N . LEU A 1 262 ? 16.598 -10.249 -26.609 1.00 91.06 262 LEU A N 1
ATOM 2077 C CA . LEU A 1 262 ? 15.975 -10.715 -27.859 1.00 91.06 262 LEU A CA 1
ATOM 2078 C C . LEU A 1 262 ? 16.759 -11.869 -28.498 1.00 91.06 262 LEU A C 1
ATOM 2080 O O . LEU A 1 262 ? 16.178 -12.832 -29.004 1.00 91.06 262 LEU A O 1
ATOM 2084 N N . SER A 1 263 ? 18.087 -11.805 -28.454 1.00 87.62 263 SER A N 1
ATOM 2085 C CA . SER A 1 263 ? 18.963 -12.812 -29.051 1.00 87.62 263 SER A CA 1
ATOM 2086 C C . SER A 1 263 ? 19.195 -14.045 -28.174 1.00 87.62 263 SER A C 1
ATOM 2088 O O . SER A 1 263 ? 19.796 -15.012 -28.653 1.00 87.62 263 SER A O 1
ATOM 2090 N N . ARG A 1 264 ? 18.666 -14.038 -26.940 1.00 84.38 264 ARG A N 1
ATOM 2091 C CA . ARG A 1 264 ? 18.847 -15.072 -25.909 1.00 84.38 264 ARG A CA 1
ATOM 2092 C C . ARG A 1 264 ? 20.315 -15.267 -25.526 1.00 84.38 264 ARG A C 1
ATOM 2094 O O . ARG A 1 264 ? 20.834 -16.378 -25.604 1.00 84.38 264 ARG A O 1
ATOM 2101 N N . GLY A 1 265 ? 20.967 -14.175 -25.137 1.00 82.25 265 GLY A N 1
ATOM 2102 C CA . GLY A 1 265 ? 22.308 -14.194 -24.554 1.00 82.25 265 GLY A CA 1
ATOM 2103 C C . GLY A 1 265 ? 23.452 -13.897 -25.519 1.00 82.25 265 GLY A C 1
ATOM 2104 O O . GLY A 1 265 ? 24.600 -14.127 -25.163 1.00 82.25 265 GLY A O 1
ATOM 2105 N N . ARG A 1 266 ? 23.182 -13.395 -26.732 1.00 87.19 266 ARG A N 1
ATOM 2106 C CA . ARG A 1 266 ? 24.246 -12.918 -27.632 1.00 87.19 266 ARG A CA 1
ATOM 2107 C C . ARG A 1 266 ? 24.411 -11.414 -27.497 1.00 87.19 266 ARG A C 1
ATOM 2109 O O . ARG A 1 266 ? 23.427 -10.699 -27.360 1.00 87.19 266 ARG A O 1
ATOM 2116 N N . LEU A 1 267 ? 25.638 -10.934 -27.614 1.00 87.81 267 LEU A N 1
ATOM 2117 C CA . LEU A 1 267 ? 25.932 -9.505 -27.640 1.00 87.81 267 LEU A CA 1
ATOM 2118 C C . LEU A 1 267 ? 25.951 -8.980 -29.089 1.00 87.81 267 LEU A C 1
ATOM 2120 O O . LEU A 1 267 ? 26.215 -9.759 -30.012 1.00 87.81 267 LEU A O 1
ATOM 2124 N N . PRO A 1 268 ? 25.618 -7.694 -29.311 1.00 89.88 268 PRO A N 1
ATOM 2125 C CA . PRO A 1 268 ? 25.630 -7.083 -30.640 1.00 89.88 268 PRO A CA 1
ATOM 2126 C C . PRO A 1 268 ? 27.052 -6.922 -31.195 1.00 89.88 268 PRO A C 1
ATOM 2128 O O . PRO A 1 268 ? 27.246 -7.070 -32.400 1.00 89.88 268 PRO A O 1
ATOM 2131 N N . PHE A 1 269 ? 28.027 -6.687 -30.312 1.00 87.19 269 PHE A N 1
ATOM 2132 C CA . PHE A 1 269 ? 29.459 -6.643 -30.599 1.00 87.19 269 PHE A CA 1
ATOM 2133 C C . PHE A 1 269 ? 30.162 -7.638 -29.669 1.00 87.19 269 PHE A C 1
ATOM 2135 O O . PHE A 1 269 ? 29.983 -7.574 -28.454 1.00 87.19 269 PHE A O 1
ATOM 2142 N N . CYS A 1 270 ? 30.893 -8.598 -30.235 1.00 80.69 270 CYS A N 1
ATOM 2143 C CA . CYS A 1 270 ? 31.645 -9.600 -29.480 1.00 80.69 270 CYS A CA 1
ATOM 2144 C C . CYS A 1 270 ? 32.795 -10.110 -30.351 1.00 80.69 270 CYS A C 1
ATOM 2146 O O . CYS A 1 270 ? 32.542 -10.774 -31.359 1.00 80.69 270 CYS A O 1
ATOM 2148 N N . GLY A 1 271 ? 34.025 -9.777 -29.969 1.00 77.56 271 GLY A N 1
ATOM 2149 C CA . GLY A 1 271 ? 35.243 -10.390 -30.492 1.00 77.56 271 GLY A CA 1
ATOM 2150 C C . GLY A 1 271 ? 35.585 -11.688 -29.756 1.00 77.56 271 GLY A C 1
ATOM 2151 O O . GLY A 1 271 ? 34.831 -12.145 -28.893 1.00 77.56 271 GLY A O 1
ATOM 2152 N N . SER A 1 272 ? 36.721 -12.288 -30.105 1.00 76.88 272 SER A N 1
ATOM 2153 C CA . SER A 1 272 ? 37.303 -13.430 -29.392 1.00 76.88 272 SER A CA 1
ATOM 2154 C C . SER A 1 272 ? 37.815 -13.060 -27.997 1.00 76.88 272 SER A C 1
ATOM 2156 O O . SER A 1 272 ? 37.818 -13.913 -27.108 1.00 76.88 272 SER A O 1
ATOM 2158 N N . ASP A 1 273 ? 38.159 -11.788 -27.786 1.00 76.94 273 ASP A N 1
ATOM 2159 C CA . ASP A 1 273 ? 38.515 -11.211 -26.496 1.00 76.94 273 ASP A CA 1
ATOM 2160 C C . ASP A 1 273 ? 37.947 -9.784 -26.314 1.00 76.94 273 ASP A C 1
ATOM 2162 O O . ASP A 1 273 ? 37.220 -9.237 -27.157 1.00 76.94 273 ASP A O 1
ATOM 2166 N N . GLU A 1 274 ? 38.235 -9.191 -25.155 1.00 75.81 274 GLU A N 1
ATOM 2167 C CA . GLU A 1 274 ? 37.815 -7.833 -24.799 1.00 75.81 274 GLU A CA 1
ATOM 2168 C C . GLU A 1 274 ? 38.411 -6.780 -25.740 1.00 75.81 274 GLU A C 1
ATOM 2170 O O . GLU A 1 274 ? 37.724 -5.840 -26.138 1.00 75.81 274 GLU A O 1
ATOM 2175 N N . LEU A 1 275 ? 39.668 -6.954 -26.145 1.00 78.94 275 LEU A N 1
ATOM 2176 C CA . LEU A 1 275 ? 40.399 -5.989 -26.955 1.00 78.94 275 LEU A CA 1
ATOM 2177 C C . LEU A 1 275 ? 39.853 -5.957 -28.386 1.00 78.94 275 LEU A C 1
ATOM 2179 O O . LEU A 1 275 ? 39.603 -4.880 -28.925 1.00 78.94 275 LEU A O 1
ATOM 2183 N N . GLU A 1 276 ? 39.570 -7.120 -28.967 1.00 84.12 276 GLU A N 1
ATOM 2184 C CA . GLU A 1 276 ? 38.885 -7.252 -30.250 1.00 84.12 276 GLU A CA 1
ATOM 2185 C C . GLU A 1 276 ? 37.452 -6.705 -30.171 1.00 84.12 276 GLU A C 1
ATOM 2187 O O . GLU A 1 276 ? 36.997 -6.014 -31.081 1.00 84.12 276 GLU A O 1
ATOM 2192 N N . THR A 1 277 ? 36.740 -6.929 -29.061 1.00 81.75 277 THR A N 1
ATOM 2193 C CA . THR A 1 277 ? 35.403 -6.345 -28.853 1.00 81.75 277 THR A CA 1
ATOM 2194 C C . THR A 1 277 ? 35.452 -4.815 -28.863 1.00 81.75 277 THR A C 1
ATOM 2196 O O . THR A 1 277 ? 34.652 -4.173 -29.549 1.00 81.75 277 THR A O 1
ATOM 2199 N N . LEU A 1 278 ? 36.420 -4.220 -28.163 1.00 81.50 278 LEU A N 1
ATOM 2200 C CA . LEU A 1 278 ? 36.641 -2.773 -28.153 1.00 81.50 278 LEU A CA 1
ATOM 2201 C C . LEU A 1 278 ? 37.063 -2.244 -29.533 1.00 81.50 278 LEU A C 1
ATOM 2203 O O . LEU A 1 278 ? 36.613 -1.171 -29.932 1.00 81.50 278 LEU A O 1
ATOM 2207 N N . GLN A 1 279 ? 37.880 -2.988 -30.286 1.00 84.62 279 GLN A N 1
ATOM 2208 C CA . GLN A 1 279 ? 38.236 -2.644 -31.668 1.00 84.62 279 GLN A CA 1
ATOM 2209 C C . GLN A 1 279 ? 37.004 -2.626 -32.579 1.00 84.62 279 GLN A C 1
ATOM 2211 O O . GLN A 1 279 ? 36.811 -1.663 -33.317 1.00 84.62 279 GLN A O 1
ATOM 2216 N N . LEU A 1 280 ? 36.126 -3.630 -32.476 1.00 86.00 280 LEU A N 1
ATOM 2217 C CA . LEU A 1 280 ? 34.866 -3.686 -33.227 1.00 86.00 280 LEU A CA 1
ATOM 2218 C C . LEU A 1 280 ? 33.913 -2.538 -32.869 1.00 86.00 280 LEU A C 1
ATOM 2220 O O . LEU A 1 280 ? 33.165 -2.070 -33.728 1.00 86.00 280 LEU A O 1
ATOM 2224 N N . LEU A 1 281 ? 33.908 -2.099 -31.609 1.00 86.25 281 LEU A N 1
ATOM 2225 C CA . LEU A 1 281 ? 33.135 -0.941 -31.154 1.00 86.25 281 LEU A CA 1
ATOM 2226 C C . LEU A 1 281 ? 33.695 0.378 -31.705 1.00 86.25 281 LEU A C 1
ATOM 2228 O O . LEU A 1 281 ? 32.907 1.232 -32.107 1.00 86.25 281 LEU A O 1
ATOM 2232 N N . LYS A 1 282 ? 35.026 0.522 -31.758 1.00 83.94 282 LYS A N 1
ATOM 2233 C CA . LYS A 1 282 ? 35.722 1.717 -32.269 1.00 83.94 282 LYS A CA 1
ATOM 2234 C C . LYS A 1 282 ? 35.717 1.826 -33.794 1.00 83.94 282 LYS A C 1
ATOM 2236 O O . LYS A 1 282 ? 35.720 2.935 -34.316 1.00 83.94 282 LYS A O 1
ATOM 2241 N N . ASP A 1 283 ? 35.717 0.708 -34.515 1.00 86.94 283 ASP A N 1
ATOM 2242 C CA . ASP A 1 283 ? 35.707 0.703 -35.978 1.00 86.94 283 ASP A CA 1
ATOM 2243 C C . ASP A 1 283 ? 34.372 1.257 -36.507 1.00 86.94 283 ASP A C 1
ATOM 2245 O O . ASP A 1 283 ? 33.351 0.586 -36.323 1.00 86.94 283 ASP A O 1
ATOM 2249 N N . PRO A 1 284 ? 34.339 2.416 -37.201 1.00 83.62 284 PRO A N 1
ATOM 2250 C CA . PRO A 1 284 ? 33.114 3.039 -37.711 1.00 83.62 284 PRO A CA 1
ATOM 2251 C C . PRO A 1 284 ? 32.389 2.191 -38.770 1.00 83.62 284 PRO A C 1
ATOM 2253 O O . PRO A 1 284 ? 31.188 2.369 -38.970 1.00 83.62 284 PRO A O 1
ATOM 2256 N N . THR A 1 285 ? 33.079 1.241 -39.410 1.00 84.19 285 THR A N 1
ATOM 2257 C CA . THR A 1 285 ? 32.515 0.361 -40.446 1.00 84.19 285 THR A CA 1
ATOM 2258 C C . THR A 1 285 ? 31.815 -0.875 -39.880 1.00 84.19 285 THR A C 1
ATOM 2260 O O . THR A 1 285 ? 30.982 -1.484 -40.556 1.00 84.19 285 THR A O 1
ATOM 2263 N N . SER A 1 286 ? 32.105 -1.220 -38.624 1.00 86.88 286 SER A N 1
ATOM 2264 C CA . SER A 1 286 ? 31.490 -2.342 -37.919 1.00 86.88 286 SER A CA 1
ATOM 2265 C C . SER A 1 286 ? 29.993 -2.102 -37.691 1.00 86.88 286 SER A C 1
ATOM 2267 O O . SER A 1 286 ? 29.566 -1.060 -37.194 1.00 86.88 286 SER A O 1
ATOM 2269 N N . GLN A 1 287 ? 29.163 -3.078 -38.062 1.00 86.00 287 GLN A N 1
ATOM 2270 C CA . GLN A 1 287 ? 27.707 -3.000 -37.933 1.00 86.00 287 GLN A CA 1
ATOM 2271 C C . GLN A 1 287 ? 27.167 -4.134 -37.069 1.00 86.00 287 GLN A C 1
ATOM 2273 O O . GLN A 1 287 ? 27.648 -5.267 -37.120 1.00 86.00 287 GLN A O 1
ATOM 2278 N N . VAL A 1 288 ? 26.089 -3.850 -36.336 1.00 89.06 288 VAL A N 1
ATOM 2279 C CA . VAL A 1 288 ? 25.372 -4.873 -35.571 1.00 89.06 288 VAL A CA 1
ATOM 2280 C C . VAL A 1 288 ? 24.777 -5.903 -36.528 1.00 89.06 288 VAL A C 1
ATOM 2282 O O . VAL A 1 288 ? 23.965 -5.590 -37.403 1.00 89.06 288 VAL A O 1
ATOM 2285 N N . VAL A 1 289 ? 25.141 -7.166 -36.332 1.00 90.00 289 VAL A N 1
ATOM 2286 C CA . VAL A 1 289 ? 24.615 -8.272 -37.132 1.00 90.00 289 VAL A CA 1
ATOM 2287 C C . VAL A 1 289 ? 23.295 -8.754 -36.535 1.00 90.00 289 VAL A C 1
ATOM 2289 O O . VAL A 1 289 ? 23.198 -9.029 -35.346 1.00 90.00 289 VAL A O 1
ATOM 2292 N N . TYR A 1 290 ? 22.275 -8.948 -37.377 1.00 91.25 290 TYR A N 1
ATOM 2293 C CA . TYR A 1 290 ? 20.960 -9.464 -36.970 1.00 91.25 290 TYR A CA 1
ATOM 2294 C C . TYR A 1 290 ? 20.669 -10.816 -37.649 1.00 91.25 290 TYR A C 1
ATOM 2296 O O . TYR A 1 290 ? 19.993 -10.854 -38.686 1.00 91.25 290 TYR A O 1
ATOM 2304 N N . PRO A 1 291 ? 21.156 -11.957 -37.112 1.00 89.75 291 PRO A N 1
ATOM 2305 C CA . PRO A 1 291 ? 21.039 -13.253 -37.777 1.00 89.75 291 PRO A CA 1
ATOM 2306 C C . PRO A 1 291 ? 19.583 -13.663 -38.041 1.00 89.75 291 PRO A C 1
ATOM 2308 O O . PRO A 1 291 ? 18.787 -13.804 -37.107 1.00 89.75 291 PRO A O 1
ATOM 2311 N N . LYS A 1 292 ? 19.245 -13.963 -39.306 1.00 87.62 292 LYS A N 1
ATOM 2312 C CA . LYS A 1 292 ? 17.878 -14.345 -39.732 1.00 87.62 292 LYS A CA 1
ATOM 2313 C C . LYS A 1 292 ? 17.279 -15.489 -38.900 1.00 87.62 292 LYS A C 1
ATOM 2315 O O . LYS A 1 292 ? 16.086 -15.476 -38.616 1.00 87.62 292 LYS A O 1
ATOM 2320 N N . ARG A 1 293 ? 18.098 -16.459 -38.467 1.00 88.19 293 ARG A N 1
ATOM 2321 C CA . ARG A 1 293 ? 17.665 -17.615 -37.654 1.00 88.19 293 ARG A CA 1
ATOM 2322 C C . ARG A 1 293 ? 17.016 -17.212 -36.321 1.00 88.19 293 ARG A C 1
ATOM 2324 O O . ARG A 1 293 ? 16.140 -17.923 -35.832 1.00 88.19 293 ARG A O 1
ATOM 2331 N N . ILE A 1 294 ? 17.455 -16.094 -35.746 1.00 87.19 294 ILE A N 1
ATOM 2332 C CA . ILE A 1 294 ? 16.964 -15.556 -34.473 1.00 87.19 294 ILE A CA 1
ATOM 2333 C C . ILE A 1 294 ? 15.881 -14.514 -34.752 1.00 87.19 294 ILE A C 1
ATOM 2335 O O . ILE A 1 294 ? 14.742 -14.667 -34.317 1.00 87.19 294 ILE A O 1
ATOM 2339 N N . TRP A 1 295 ? 16.218 -13.502 -35.553 1.00 89.38 295 TRP A N 1
ATOM 2340 C CA . TRP A 1 295 ? 15.416 -12.289 -35.704 1.00 89.38 295 TRP A CA 1
ATOM 2341 C C . TRP A 1 295 ? 14.147 -12.456 -36.542 1.00 89.38 295 TRP A C 1
ATOM 2343 O O . TRP A 1 295 ? 13.226 -11.667 -36.388 1.00 89.38 295 TRP A O 1
ATOM 2353 N N . ARG A 1 296 ? 14.021 -13.523 -37.349 1.00 88.88 296 ARG A N 1
ATOM 2354 C CA . ARG A 1 296 ? 12.760 -13.853 -38.048 1.00 88.88 296 ARG A CA 1
ATOM 2355 C C . ARG A 1 296 ? 11.593 -14.126 -37.084 1.00 88.88 296 ARG A C 1
ATOM 2357 O O . ARG A 1 296 ? 10.445 -14.110 -37.510 1.00 88.88 296 ARG A O 1
ATOM 2364 N N . LYS A 1 297 ? 11.874 -14.425 -35.810 1.00 87.38 297 LYS A N 1
ATOM 2365 C CA . LYS A 1 297 ? 10.853 -14.715 -34.788 1.00 87.38 297 LYS A CA 1
ATOM 2366 C C . LYS A 1 297 ? 10.240 -13.463 -34.153 1.00 87.38 297 LYS A C 1
ATOM 2368 O O . LYS A 1 297 ? 9.241 -13.601 -33.457 1.00 87.38 297 LYS A O 1
ATOM 2373 N N . PHE A 1 298 ? 10.834 -12.291 -34.368 1.00 89.88 298 PHE A N 1
ATOM 2374 C CA . PHE A 1 298 ? 10.380 -11.024 -33.800 1.00 89.88 298 PHE A CA 1
ATOM 2375 C C . PHE A 1 298 ? 9.853 -10.104 -34.898 1.00 89.88 298 PHE A C 1
ATOM 2377 O O . PHE A 1 298 ? 10.217 -10.239 -36.069 1.00 89.88 298 PHE A O 1
ATOM 2384 N N . SER A 1 299 ? 8.982 -9.172 -34.525 1.00 93.81 299 SER A N 1
ATOM 2385 C CA . SER A 1 299 ? 8.429 -8.204 -35.466 1.00 93.81 299 SER A CA 1
ATOM 2386 C C . SER A 1 299 ? 9.507 -7.274 -36.044 1.00 93.81 299 SER A C 1
ATOM 2388 O O . SER A 1 299 ? 10.513 -6.997 -35.382 1.00 93.81 299 SER A O 1
ATOM 2390 N N . PRO A 1 300 ? 9.290 -6.730 -37.258 1.00 93.81 300 PRO A N 1
ATOM 2391 C CA . PRO A 1 300 ? 10.147 -5.682 -37.805 1.00 93.81 300 PRO A CA 1
ATOM 2392 C C . PRO A 1 300 ? 10.294 -4.494 -36.850 1.00 93.81 300 PRO A C 1
ATOM 2394 O O . PRO A 1 300 ? 11.385 -3.955 -36.728 1.00 93.81 300 PRO A O 1
ATOM 2397 N N . ASP A 1 301 ? 9.235 -4.152 -36.109 1.00 94.88 301 ASP A N 1
ATOM 2398 C CA . ASP A 1 301 ? 9.245 -3.061 -35.130 1.00 94.88 301 ASP A CA 1
ATOM 2399 C C . ASP A 1 301 ? 10.191 -3.333 -33.949 1.00 94.88 301 ASP A C 1
ATOM 2401 O O . ASP A 1 301 ? 10.809 -2.402 -33.445 1.00 94.88 301 ASP A O 1
ATOM 2405 N N . ALA A 1 302 ? 10.328 -4.590 -33.508 1.00 94.31 302 ALA A N 1
ATOM 2406 C CA . ALA A 1 302 ? 11.265 -4.961 -32.443 1.00 94.31 302 ALA A CA 1
ATOM 2407 C C . ALA A 1 302 ? 12.719 -4.756 -32.879 1.00 94.31 302 ALA A C 1
ATOM 2409 O O . ALA A 1 302 ? 13.550 -4.257 -32.121 1.00 94.31 302 ALA A O 1
ATOM 2410 N N . LYS A 1 303 ? 13.017 -5.142 -34.124 1.00 94.81 303 LYS A N 1
ATOM 2411 C CA . LYS A 1 303 ? 14.338 -4.966 -34.725 1.00 94.81 303 LYS A CA 1
ATOM 2412 C C . LYS A 1 303 ? 14.654 -3.486 -34.941 1.00 94.81 303 LYS A C 1
ATOM 2414 O O . LYS A 1 303 ? 15.716 -3.045 -34.527 1.00 94.81 303 LYS A O 1
ATOM 2419 N N . ASP A 1 304 ? 13.713 -2.748 -35.517 1.00 95.69 304 ASP A N 1
ATOM 2420 C CA . ASP A 1 304 ? 13.780 -1.300 -35.737 1.00 95.69 304 ASP A CA 1
ATOM 2421 C C . ASP A 1 304 ? 14.046 -0.547 -34.424 1.00 95.69 304 ASP A C 1
ATOM 2423 O O . ASP A 1 304 ? 14.966 0.260 -34.332 1.00 95.69 304 ASP A O 1
ATOM 2427 N N . PHE A 1 305 ? 13.338 -0.918 -33.352 1.00 96.75 305 PHE A N 1
ATOM 2428 C CA . PHE A 1 305 ? 13.569 -0.358 -32.023 1.00 96.75 305 PHE A CA 1
ATOM 2429 C C . PHE A 1 305 ? 14.982 -0.630 -31.494 1.00 96.75 305 PHE A C 1
ATOM 2431 O O . PHE A 1 305 ? 15.636 0.266 -30.970 1.00 96.75 305 PHE A O 1
ATOM 2438 N N . CYS A 1 306 ? 15.459 -1.871 -31.624 1.00 95.94 306 CYS A N 1
ATOM 2439 C CA . CYS A 1 306 ? 16.800 -2.249 -31.186 1.00 95.94 306 CYS A CA 1
ATOM 2440 C C . CYS A 1 306 ? 17.891 -1.516 -31.985 1.00 95.94 306 CYS A C 1
ATOM 2442 O O . CYS A 1 306 ? 18.891 -1.106 -31.404 1.00 95.94 306 CYS A O 1
ATOM 2444 N N . GLN A 1 307 ? 17.687 -1.323 -33.292 1.00 95.31 307 GLN A N 1
ATOM 2445 C CA . GLN A 1 307 ? 18.590 -0.555 -34.154 1.00 95.31 307 GLN A CA 1
ATOM 2446 C C . GLN A 1 307 ? 18.633 0.918 -33.745 1.00 95.31 307 GLN A C 1
ATOM 2448 O O . GLN A 1 307 ? 19.714 1.473 -33.626 1.00 95.31 307 GLN A O 1
ATOM 2453 N N . MET A 1 308 ? 17.476 1.512 -33.449 1.00 95.88 308 MET A N 1
ATOM 2454 C CA . MET A 1 308 ? 17.369 2.896 -32.985 1.00 95.88 308 MET A CA 1
ATOM 2455 C C . MET A 1 308 ? 18.115 3.142 -31.659 1.00 95.88 308 MET A C 1
ATOM 2457 O O . MET A 1 308 ? 18.710 4.201 -31.477 1.00 95.88 308 MET A O 1
ATOM 2461 N N . LEU A 1 309 ? 18.098 2.184 -30.721 1.00 96.31 309 LEU A N 1
ATOM 2462 C CA . LEU A 1 309 ? 18.870 2.290 -29.472 1.00 96.31 309 LEU A CA 1
ATOM 2463 C C . LEU A 1 309 ? 20.384 2.140 -29.698 1.00 96.31 309 LEU A C 1
ATOM 2465 O O . LEU A 1 309 ? 21.168 2.757 -28.983 1.00 96.31 309 LEU A O 1
ATOM 2469 N N . LEU A 1 310 ? 20.779 1.333 -30.688 1.00 95.12 310 LEU A N 1
ATOM 2470 C CA . LEU A 1 310 ? 22.167 1.074 -31.087 1.00 95.12 310 LEU A CA 1
ATOM 2471 C C . LEU A 1 310 ? 22.631 1.997 -32.231 1.00 95.12 310 LEU A C 1
ATOM 2473 O O . LEU A 1 310 ? 23.521 1.632 -33.001 1.00 95.12 310 LEU A O 1
ATOM 2477 N N . GLU A 1 311 ? 22.026 3.181 -32.353 1.00 93.50 311 GLU A N 1
ATOM 2478 C CA . GLU A 1 311 ? 22.503 4.230 -33.253 1.00 93.50 311 GLU A CA 1
ATOM 2479 C C . GLU A 1 311 ? 23.863 4.727 -32.757 1.00 93.50 311 GLU A C 1
ATOM 2481 O O . GLU A 1 311 ? 24.017 5.075 -31.583 1.00 93.50 311 GLU A O 1
ATOM 2486 N N . ARG A 1 312 ? 24.875 4.707 -33.622 1.00 90.12 312 ARG A N 1
ATOM 2487 C CA . ARG A 1 312 ? 26.254 5.007 -33.222 1.00 90.12 312 ARG A CA 1
ATOM 2488 C C . ARG A 1 312 ? 26.448 6.487 -32.975 1.00 90.12 312 ARG A C 1
ATOM 2490 O O . ARG A 1 312 ? 27.100 6.835 -31.999 1.00 90.12 312 ARG A O 1
ATOM 2497 N N . ASP A 1 313 ? 25.841 7.323 -33.807 1.00 86.50 313 ASP A N 1
ATOM 2498 C CA . ASP A 1 313 ? 25.888 8.766 -33.625 1.00 86.50 313 ASP A CA 1
ATOM 2499 C C . ASP A 1 313 ? 24.986 9.182 -32.438 1.00 86.50 313 ASP A C 1
ATOM 2501 O O . ASP A 1 313 ? 23.759 9.041 -32.515 1.00 86.50 313 ASP A O 1
ATOM 2505 N N . PRO A 1 314 ? 25.544 9.699 -31.324 1.00 86.38 314 PRO A N 1
ATOM 2506 C CA . PRO A 1 314 ? 24.756 10.102 -30.158 1.00 86.38 314 PRO A CA 1
ATOM 2507 C C . PRO A 1 314 ? 23.808 11.283 -30.439 1.00 86.38 314 PRO A C 1
ATOM 2509 O O . PRO A 1 314 ? 22.834 11.474 -29.694 1.00 86.38 314 PRO A O 1
ATOM 2512 N N . ILE A 1 315 ? 24.054 12.059 -31.502 1.00 83.94 315 ILE A N 1
ATOM 2513 C CA . ILE A 1 315 ? 23.172 13.142 -31.960 1.00 83.94 315 ILE A CA 1
ATOM 2514 C C . ILE A 1 315 ? 21.883 12.539 -32.523 1.00 83.94 315 ILE A C 1
ATOM 2516 O O . ILE A 1 315 ? 20.786 12.947 -32.136 1.00 83.94 315 ILE A O 1
ATOM 2520 N N . LEU A 1 316 ? 22.014 11.520 -33.377 1.00 86.75 316 LEU A N 1
ATOM 2521 C CA . LEU A 1 316 ? 20.886 10.814 -33.992 1.00 86.75 316 LEU A CA 1
ATOM 2522 C C . LEU A 1 316 ? 20.193 9.852 -33.020 1.00 86.75 316 LEU A C 1
ATOM 2524 O O . LEU A 1 316 ? 18.989 9.606 -33.138 1.00 86.75 316 LEU A O 1
ATOM 2528 N N . ARG A 1 317 ? 20.925 9.326 -32.030 1.00 93.50 317 ARG A N 1
ATOM 2529 C CA . ARG A 1 317 ? 20.363 8.448 -31.000 1.00 93.50 317 ARG A CA 1
ATOM 2530 C C . ARG A 1 317 ? 19.295 9.206 -30.199 1.00 93.50 317 ARG A C 1
ATOM 2532 O O . ARG A 1 317 ? 19.569 10.291 -29.691 1.00 93.50 317 ARG A O 1
ATOM 2539 N N . PRO A 1 318 ? 18.071 8.685 -30.024 1.00 90.00 318 PRO A N 1
ATOM 2540 C CA . PRO A 1 318 ? 17.028 9.382 -29.271 1.00 90.00 318 PRO A CA 1
ATOM 2541 C C . PRO A 1 318 ? 17.313 9.411 -27.763 1.00 90.00 318 PRO A C 1
ATOM 2543 O O . PRO A 1 318 ? 18.056 8.589 -27.231 1.00 90.00 318 PRO A O 1
ATOM 2546 N N . SER A 1 319 ? 16.678 10.337 -27.038 1.00 89.50 319 SER A N 1
ATOM 2547 C CA . SER A 1 319 ? 16.695 10.319 -25.567 1.00 89.50 319 SER A CA 1
ATOM 2548 C C . SER A 1 319 ? 15.881 9.147 -25.011 1.00 89.50 319 SER A C 1
ATOM 2550 O O . SER A 1 319 ? 14.918 8.706 -25.647 1.00 89.50 319 SER A O 1
ATOM 2552 N N . ALA A 1 320 ? 16.202 8.689 -23.794 1.00 90.38 320 ALA A N 1
ATOM 2553 C CA . ALA A 1 320 ? 15.458 7.620 -23.121 1.00 90.38 320 ALA A CA 1
ATOM 2554 C C . ALA A 1 320 ? 13.945 7.904 -23.110 1.00 90.38 320 ALA A C 1
ATOM 2556 O O . ALA A 1 320 ? 13.147 7.049 -23.489 1.00 90.38 320 ALA A O 1
ATOM 2557 N N . ARG A 1 321 ? 13.546 9.150 -22.818 1.00 90.12 321 ARG A N 1
ATOM 2558 C CA . ARG A 1 321 ? 12.143 9.582 -22.863 1.00 90.12 321 ARG A CA 1
ATOM 2559 C C . ARG A 1 321 ? 11.508 9.429 -24.247 1.00 90.12 321 ARG A C 1
ATOM 2561 O O . ARG A 1 321 ? 10.391 8.929 -24.350 1.00 90.12 321 ARG A O 1
ATOM 2568 N N . SER A 1 322 ? 12.206 9.847 -25.302 1.00 87.94 322 SER A N 1
ATOM 2569 C CA . SER A 1 322 ? 11.688 9.796 -26.677 1.00 87.94 322 SER A CA 1
ATOM 2570 C C . SER A 1 322 ? 11.500 8.359 -27.163 1.00 87.94 322 SER A C 1
ATOM 2572 O O . SER A 1 322 ? 10.545 8.063 -27.881 1.00 87.94 322 SER A O 1
ATOM 2574 N N . THR A 1 323 ? 12.361 7.436 -26.721 1.00 92.44 323 THR A N 1
ATOM 2575 C CA . THR A 1 323 ? 12.280 6.017 -27.109 1.00 92.44 323 THR A CA 1
ATOM 2576 C C . THR A 1 323 ? 10.966 5.357 -26.668 1.00 92.44 323 THR A C 1
ATOM 2578 O O . THR A 1 323 ? 10.455 4.482 -27.368 1.00 92.44 323 THR A O 1
ATOM 2581 N N . LEU A 1 324 ? 10.355 5.818 -25.566 1.00 90.81 324 LEU A N 1
ATOM 2582 C CA . LEU A 1 324 ? 9.088 5.295 -25.032 1.00 90.81 324 LEU A CA 1
ATOM 2583 C C . LEU A 1 324 ? 7.888 5.511 -25.968 1.00 90.81 324 LEU A C 1
ATOM 2585 O O . LEU A 1 324 ? 6.857 4.842 -25.818 1.00 90.81 324 LEU A O 1
ATOM 2589 N N . GLU A 1 325 ? 8.015 6.421 -26.937 1.00 89.75 325 GLU A N 1
ATOM 2590 C CA . GLU A 1 325 ? 7.005 6.699 -27.962 1.00 89.75 325 GLU A CA 1
ATOM 2591 C C . GLU A 1 325 ? 7.184 5.859 -29.233 1.00 89.75 325 GLU A C 1
ATOM 2593 O O . GLU A 1 325 ? 6.350 5.913 -30.144 1.00 89.75 325 GLU A O 1
ATOM 2598 N N . HIS A 1 326 ? 8.215 5.014 -29.291 1.00 94.38 326 HIS A N 1
ATOM 2599 C CA . HIS A 1 326 ? 8.416 4.123 -30.419 1.00 94.38 326 HIS A CA 1
ATOM 2600 C C . HIS A 1 326 ? 7.242 3.147 -30.586 1.00 94.38 326 HIS A C 1
ATOM 2602 O O . HIS A 1 326 ? 6.714 2.587 -29.619 1.00 94.38 326 HIS A O 1
ATOM 2608 N N . LYS A 1 327 ? 6.851 2.894 -31.841 1.00 93.81 327 LYS A N 1
ATOM 2609 C CA . LYS A 1 327 ? 5.719 2.026 -32.220 1.00 93.81 327 LYS A CA 1
ATOM 2610 C C . LYS A 1 327 ? 5.767 0.642 -31.565 1.00 93.81 327 LYS A C 1
ATOM 2612 O O . LYS A 1 327 ? 4.726 0.151 -31.135 1.00 93.81 327 LYS A O 1
ATOM 2617 N N . TRP A 1 328 ? 6.955 0.044 -31.435 1.00 94.75 328 TRP A N 1
ATOM 2618 C CA . TRP A 1 328 ? 7.131 -1.272 -30.814 1.00 94.75 328 TRP A CA 1
ATOM 2619 C C . TRP A 1 328 ? 6.725 -1.267 -29.343 1.00 94.75 328 TRP A C 1
ATOM 2621 O O . TRP A 1 328 ? 5.899 -2.081 -28.928 1.00 94.75 328 TRP A O 1
ATOM 2631 N N . LEU A 1 329 ? 7.239 -0.300 -28.577 1.00 91.81 329 LEU A N 1
ATOM 2632 C CA . LEU A 1 329 ? 6.849 -0.129 -27.188 1.00 91.81 329 LEU A CA 1
ATOM 2633 C C . LEU A 1 329 ? 5.375 0.239 -27.117 1.00 91.81 329 LEU A C 1
ATOM 2635 O O . LEU A 1 329 ? 4.628 -0.505 -26.505 1.00 91.81 329 LEU A O 1
ATOM 2639 N N . ARG A 1 330 ? 4.897 1.274 -27.818 1.00 88.12 330 ARG A N 1
ATOM 2640 C CA . ARG A 1 330 ? 3.479 1.694 -27.793 1.00 88.12 330 ARG A CA 1
ATOM 2641 C C . ARG A 1 330 ? 2.479 0.580 -28.121 1.00 88.12 330 ARG A C 1
ATOM 2643 O O . ARG A 1 330 ? 1.375 0.591 -27.580 1.00 88.12 330 ARG A O 1
ATOM 2650 N N . LYS A 1 331 ? 2.847 -0.370 -28.986 1.00 85.69 331 LYS A N 1
ATOM 2651 C CA . LYS A 1 331 ? 2.032 -1.545 -29.334 1.00 85.69 331 LYS A CA 1
ATOM 2652 C C . LYS A 1 331 ? 1.813 -2.477 -28.140 1.00 85.69 331 LYS A C 1
ATOM 2654 O O . LYS A 1 331 ? 0.710 -2.994 -27.967 1.00 85.69 331 LYS A O 1
ATOM 2659 N N . TYR A 1 332 ? 2.849 -2.703 -27.332 1.00 80.44 332 TYR A N 1
ATOM 2660 C CA . TYR A 1 332 ? 2.819 -3.635 -26.196 1.00 80.44 332 TYR A CA 1
ATOM 2661 C C . TYR A 1 332 ? 2.688 -2.959 -24.835 1.00 80.44 332 TYR A C 1
ATOM 2663 O O . TYR A 1 332 ? 2.284 -3.621 -23.873 1.00 80.44 332 TYR A O 1
ATOM 2671 N N . ARG A 1 333 ? 2.952 -1.649 -24.773 1.00 68.31 333 ARG A N 1
ATOM 2672 C CA . ARG A 1 333 ? 2.615 -0.745 -23.682 1.00 68.31 333 ARG A CA 1
ATOM 2673 C C . ARG A 1 333 ? 1.113 -0.858 -23.576 1.00 68.31 333 ARG A C 1
ATOM 2675 O O . ARG A 1 333 ? 0.356 -0.289 -24.365 1.00 68.31 333 ARG A O 1
ATOM 2682 N N . GLN A 1 334 ? 0.665 -1.680 -22.632 1.00 51.34 334 GLN A N 1
ATOM 2683 C CA . GLN A 1 334 ? -0.719 -1.634 -22.228 1.00 51.34 334 GLN A CA 1
ATOM 2684 C C . GLN A 1 334 ? -0.927 -0.171 -21.878 1.00 51.34 334 GLN A C 1
ATOM 2686 O O . GLN A 1 334 ? -0.355 0.319 -20.905 1.00 51.34 334 GLN A O 1
ATOM 2691 N N . ARG A 1 335 ? -1.729 0.554 -22.670 1.00 41.38 335 ARG A N 1
ATOM 2692 C CA . ARG A 1 335 ? -2.421 1.692 -22.090 1.00 41.38 335 ARG A CA 1
ATOM 2693 C C . ARG A 1 335 ? -2.992 1.098 -20.811 1.00 41.38 335 ARG A C 1
ATOM 2695 O O . ARG A 1 335 ? -3.801 0.169 -20.896 1.00 41.38 335 ARG A O 1
ATOM 2702 N N . ARG A 1 336 ? -2.574 1.586 -19.645 1.00 40.59 336 ARG A N 1
ATOM 2703 C CA . ARG A 1 336 ? -3.449 1.549 -18.483 1.00 40.59 336 ARG A CA 1
ATOM 2704 C C . ARG A 1 336 ? -4.677 2.350 -18.928 1.00 40.59 336 ARG A C 1
ATOM 2706 O O . ARG A 1 336 ? -4.761 3.548 -18.700 1.00 40.59 336 ARG A O 1
ATOM 2713 N N . ARG A 1 337 ? -5.563 1.735 -19.726 1.00 33.62 337 ARG A N 1
ATOM 2714 C CA . ARG A 1 337 ? -6.857 2.279 -20.121 1.00 33.62 337 ARG A CA 1
ATOM 2715 C C . ARG A 1 337 ? -7.671 2.185 -18.852 1.00 33.62 337 ARG A C 1
ATOM 2717 O O . ARG A 1 337 ? -8.390 1.223 -18.612 1.00 33.62 337 ARG A O 1
ATOM 2724 N N . VAL A 1 338 ? -7.478 3.196 -18.028 1.00 37.19 338 VAL A N 1
ATOM 2725 C CA . VAL A 1 338 ? -8.485 3.699 -17.124 1.00 37.19 338 VAL A CA 1
ATOM 2726 C C . VAL A 1 338 ? -9.731 3.906 -17.988 1.00 37.19 338 VAL A C 1
ATOM 2728 O O . VAL A 1 338 ? -9.712 4.701 -18.929 1.00 37.19 338 VAL A O 1
ATOM 2731 N N . GLY A 1 339 ? -10.767 3.094 -17.784 1.00 32.81 339 GLY A N 1
ATOM 2732 C CA . GLY A 1 339 ? -12.027 3.283 -18.499 1.00 32.81 339 GLY A CA 1
ATOM 2733 C C . GLY A 1 339 ? -12.625 4.658 -18.162 1.00 32.81 339 GLY A C 1
ATOM 2734 O O . GLY A 1 339 ? -12.275 5.229 -17.129 1.00 32.81 339 GLY A O 1
ATOM 2735 N N . PRO A 1 340 ? -13.571 5.188 -18.958 1.00 36.41 340 PRO A N 1
ATOM 2736 C CA . PRO A 1 340 ? -14.241 6.466 -18.668 1.00 36.41 340 PRO A CA 1
ATOM 2737 C C . PRO A 1 340 ? -14.830 6.538 -17.244 1.00 36.41 340 PRO A C 1
ATOM 2739 O O . PRO A 1 340 ? -14.920 7.609 -16.654 1.00 36.41 340 PRO A O 1
ATOM 2742 N N . ARG A 1 341 ? -15.131 5.380 -16.642 1.00 40.41 341 ARG A N 1
ATOM 2743 C CA . ARG A 1 341 ? -15.574 5.238 -15.249 1.00 40.41 341 ARG A CA 1
ATOM 2744 C C . ARG A 1 341 ? -14.553 5.687 -14.203 1.00 40.41 341 ARG A C 1
ATOM 2746 O O . ARG A 1 341 ? -14.967 6.190 -13.166 1.00 40.41 341 ARG A O 1
ATOM 2753 N N . SER A 1 342 ? -13.250 5.546 -14.443 1.00 41.28 342 SER A N 1
ATOM 2754 C CA . SER A 1 342 ? -12.261 5.989 -13.458 1.00 41.28 342 SER A CA 1
ATOM 2755 C C . SER A 1 342 ? -11.882 7.460 -13.611 1.00 41.28 342 SER A C 1
ATOM 2757 O O . SER A 1 342 ? -11.545 8.071 -12.608 1.00 41.28 342 SER A O 1
ATOM 2759 N N . TRP A 1 343 ? -12.099 8.087 -14.775 1.00 40.25 343 TRP A N 1
ATOM 2760 C CA . TRP A 1 343 ? -12.065 9.556 -14.885 1.00 40.25 343 TRP A CA 1
ATOM 2761 C C . TRP A 1 343 ? -13.141 10.217 -14.014 1.00 40.25 343 TRP A C 1
ATOM 2763 O O . TRP A 1 343 ? -12.874 11.229 -13.381 1.00 40.25 343 TRP A O 1
ATOM 2773 N N . ILE A 1 344 ? -14.321 9.599 -13.902 1.00 45.69 344 ILE A N 1
ATOM 2774 C CA . ILE A 1 344 ? -15.400 10.058 -13.014 1.00 45.69 344 ILE A CA 1
ATOM 2775 C C . ILE A 1 344 ? -14.995 9.927 -11.541 1.00 45.69 344 ILE A C 1
ATOM 2777 O O . ILE A 1 344 ? -15.273 10.830 -10.765 1.00 45.69 344 ILE A O 1
ATOM 2781 N N . LEU A 1 345 ? -14.295 8.854 -11.151 1.00 44.31 345 LEU A N 1
ATOM 2782 C CA . LEU A 1 345 ? -13.784 8.688 -9.785 1.00 44.31 345 LEU A CA 1
ATOM 2783 C C . LEU A 1 345 ? -12.675 9.704 -9.455 1.00 44.31 345 LEU A C 1
ATOM 2785 O O . LEU A 1 345 ? -12.694 10.294 -8.378 1.00 44.31 345 LEU A O 1
ATOM 2789 N N . TYR A 1 346 ? -11.744 9.945 -10.385 1.00 46.34 346 TYR A N 1
ATOM 2790 C CA . TYR A 1 346 ? -10.675 10.938 -10.226 1.00 46.34 346 TYR A CA 1
ATOM 2791 C C . TYR A 1 346 ? -11.224 12.366 -10.185 1.00 46.34 346 TYR A C 1
ATOM 2793 O O . TYR A 1 346 ? -10.854 13.137 -9.303 1.00 46.34 346 TYR A O 1
ATOM 2801 N N . ALA A 1 347 ? -12.159 12.691 -11.081 1.00 47.44 347 ALA A N 1
ATOM 2802 C CA . ALA A 1 347 ? -12.865 13.962 -11.082 1.00 47.44 347 ALA A CA 1
ATOM 2803 C C . ALA A 1 347 ? -13.730 14.117 -9.827 1.00 47.44 347 ALA A C 1
ATOM 2805 O O . ALA A 1 347 ? -13.757 15.197 -9.266 1.00 47.44 347 ALA A O 1
ATOM 2806 N N . PHE A 1 348 ? -14.379 13.062 -9.329 1.00 49.75 348 PHE A N 1
ATOM 2807 C CA . PHE A 1 348 ? -15.177 13.123 -8.104 1.00 49.75 348 PHE A CA 1
ATOM 2808 C C . PHE A 1 348 ? -14.314 13.352 -6.863 1.00 49.75 348 PHE A C 1
ATOM 2810 O O . PHE A 1 348 ? -14.641 14.228 -6.078 1.00 49.75 348 PHE A O 1
ATOM 2817 N N . ILE A 1 349 ? -13.200 12.632 -6.687 1.00 50.50 349 ILE A N 1
ATOM 2818 C CA . ILE A 1 349 ? -12.297 12.855 -5.543 1.00 50.50 349 ILE A CA 1
ATOM 2819 C C . ILE A 1 349 ? -11.710 14.270 -5.609 1.00 50.50 349 ILE A C 1
ATOM 2821 O O . ILE A 1 349 ? -11.739 14.987 -4.614 1.00 50.50 349 ILE A O 1
ATOM 2825 N N . PHE A 1 350 ? -11.259 14.706 -6.788 1.00 47.31 350 PHE A N 1
ATOM 2826 C CA . PHE A 1 350 ? -10.735 16.055 -6.991 1.00 47.31 350 PHE A CA 1
ATOM 2827 C C . PHE A 1 350 ? -11.802 17.136 -6.753 1.00 47.31 350 PHE A C 1
ATOM 2829 O O . PHE A 1 350 ? -11.560 18.077 -6.007 1.00 47.31 350 PHE A O 1
ATOM 2836 N N . VAL A 1 351 ? -13.009 16.982 -7.306 1.00 51.28 351 VAL A N 1
ATOM 2837 C CA . VAL A 1 351 ? -14.129 17.922 -7.133 1.00 51.28 351 VAL A CA 1
ATOM 2838 C C . VAL A 1 351 ? -14.629 17.923 -5.693 1.00 51.28 351 VAL A C 1
ATOM 2840 O O . VAL A 1 351 ? -14.857 18.995 -5.159 1.00 51.28 351 VAL A O 1
ATOM 2843 N N . VAL A 1 352 ? -14.744 16.778 -5.017 1.00 52.53 352 VAL A N 1
ATOM 2844 C CA . VAL A 1 352 ? -15.115 16.721 -3.593 1.00 52.53 352 VAL A CA 1
ATOM 2845 C C . VAL A 1 352 ? -14.061 17.418 -2.739 1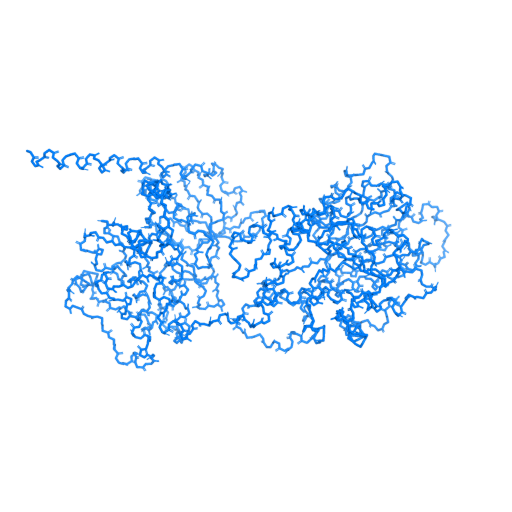.00 52.53 352 VAL A C 1
ATOM 2847 O O . VAL A 1 352 ? -14.426 18.183 -1.852 1.00 52.53 352 VAL A O 1
ATOM 2850 N N . SER A 1 353 ? -12.769 17.233 -3.023 1.00 50.12 353 SER A N 1
ATOM 2851 C CA . SER A 1 353 ? -11.695 17.938 -2.317 1.00 50.12 353 SER A CA 1
ATOM 2852 C C . SER A 1 353 ? -11.681 19.445 -2.603 1.00 50.12 353 SER A C 1
ATOM 2854 O O . SER A 1 353 ? -11.493 20.222 -1.673 1.00 50.12 353 SER A O 1
ATOM 2856 N N . VAL A 1 354 ? -11.926 19.880 -3.843 1.00 50.25 354 VAL A N 1
ATOM 2857 C CA . VAL A 1 354 ? -11.941 21.303 -4.239 1.00 50.25 354 VAL A CA 1
ATOM 2858 C C . VAL A 1 354 ? -13.219 22.017 -3.779 1.00 50.25 354 VAL A C 1
ATOM 2860 O O . VAL A 1 354 ? -13.155 23.135 -3.277 1.00 50.25 354 VAL A O 1
ATOM 2863 N N . VAL A 1 355 ? -14.383 21.371 -3.863 1.00 53.62 355 VAL A N 1
ATOM 2864 C CA . VAL A 1 355 ? -15.662 21.902 -3.360 1.00 53.62 355 VAL A CA 1
ATOM 2865 C C . VAL A 1 355 ? -15.658 21.955 -1.830 1.00 53.62 355 VAL A C 1
ATOM 2867 O O . VAL A 1 355 ? -16.147 22.927 -1.263 1.00 53.62 355 VAL A O 1
ATOM 2870 N N . ALA A 1 356 ? -15.041 20.983 -1.149 1.00 51.00 356 ALA A N 1
ATOM 2871 C CA . ALA A 1 356 ? -14.826 21.028 0.299 1.00 51.00 356 ALA A CA 1
ATOM 2872 C C . ALA A 1 356 ? -13.959 22.228 0.728 1.00 51.00 356 ALA A C 1
ATOM 2874 O O . ALA A 1 356 ? -14.278 22.879 1.723 1.00 51.00 356 ALA A O 1
ATOM 2875 N N . LEU A 1 357 ? -12.905 22.554 -0.033 1.00 48.81 357 LEU A N 1
ATOM 2876 C CA . LEU A 1 357 ? -12.088 23.753 0.198 1.00 48.81 357 LEU A CA 1
ATOM 2877 C C . LEU A 1 357 ? -12.894 25.041 0.013 1.00 48.81 357 LEU A C 1
ATOM 2879 O O . LEU A 1 357 ? -12.823 25.918 0.869 1.00 48.81 357 LEU A O 1
ATOM 2883 N N . LEU A 1 358 ? -13.659 25.138 -1.080 1.00 49.12 358 LEU A N 1
ATOM 2884 C CA . LEU A 1 358 ? -14.455 26.323 -1.413 1.00 49.12 358 LEU A CA 1
ATOM 2885 C C . LEU A 1 358 ? -15.607 26.545 -0.421 1.00 49.12 358 LEU A C 1
ATOM 2887 O O . LEU A 1 358 ? -15.899 27.678 -0.053 1.00 49.12 358 LEU A O 1
ATOM 2891 N N . LEU A 1 359 ? -16.244 25.477 0.064 1.00 48.59 359 LEU A N 1
ATOM 2892 C CA . LEU A 1 359 ? -17.313 25.582 1.060 1.00 48.59 359 LEU A CA 1
ATOM 2893 C C . LEU A 1 359 ? -16.780 25.989 2.439 1.00 48.59 359 LEU A C 1
ATOM 2895 O O . LEU A 1 359 ? -17.442 26.759 3.129 1.00 48.59 359 LEU A O 1
ATOM 2899 N N . ARG A 1 360 ? -15.586 25.530 2.845 1.00 47.38 360 ARG A N 1
ATOM 2900 C CA . ARG A 1 360 ? -14.997 25.903 4.144 1.00 47.38 360 ARG A CA 1
ATOM 2901 C C . ARG A 1 360 ? -14.452 27.332 4.158 1.00 47.38 360 ARG A C 1
ATOM 2903 O O . ARG A 1 360 ? -14.534 27.983 5.193 1.00 47.38 360 ARG A O 1
ATOM 2910 N N . SER A 1 361 ? -13.930 27.827 3.033 1.00 45.53 361 SER A N 1
ATOM 2911 C CA . SER A 1 361 ? -13.468 29.217 2.911 1.00 45.53 361 SER A CA 1
ATOM 2912 C C . SER A 1 361 ? -14.616 30.231 2.866 1.00 45.53 361 SER A C 1
ATOM 2914 O O . SER A 1 361 ? -14.429 31.365 3.297 1.00 45.53 361 SER A O 1
ATOM 2916 N N . ILE A 1 362 ? -15.808 29.827 2.410 1.00 53.78 362 ILE A N 1
ATOM 2917 C CA . ILE A 1 362 ? -17.014 30.674 2.394 1.00 53.78 362 ILE A CA 1
ATOM 2918 C C . ILE A 1 362 ? -17.789 30.602 3.726 1.00 53.78 362 ILE A C 1
ATOM 2920 O O . ILE A 1 362 ? -18.450 31.565 4.107 1.00 53.78 362 ILE A O 1
ATOM 2924 N N . LEU A 1 363 ? -17.708 29.487 4.460 1.00 50.19 363 LEU A N 1
ATOM 2925 C CA . LEU A 1 363 ? -18.530 29.218 5.647 1.00 50.19 363 LEU A CA 1
ATOM 2926 C C . LEU A 1 363 ? -17.684 29.124 6.928 1.00 50.19 363 LEU A C 1
ATOM 2928 O O . LEU A 1 363 ? -17.690 28.107 7.624 1.00 50.19 363 LEU A O 1
ATOM 2932 N N . LEU A 1 364 ? -16.978 30.205 7.273 1.00 45.56 364 LEU A N 1
ATOM 2933 C CA . LEU A 1 364 ? -16.525 30.446 8.648 1.00 45.56 364 LEU A CA 1
ATOM 2934 C C . LEU A 1 364 ? -17.750 30.769 9.517 1.00 45.56 364 LEU A C 1
ATOM 2936 O O . LEU A 1 364 ? -18.038 31.929 9.793 1.00 45.56 364 LEU A O 1
ATOM 2940 N N . PHE A 1 365 ? -18.489 29.742 9.939 1.00 44.19 365 PHE A N 1
ATOM 2941 C CA . PHE A 1 365 ? -19.506 29.885 10.980 1.00 44.19 365 PHE A CA 1
ATOM 2942 C C . PHE A 1 365 ? -19.096 29.120 12.245 1.00 44.19 365 PHE A C 1
ATOM 2944 O O . PHE A 1 365 ? -18.833 27.915 12.173 1.00 44.19 365 PHE A O 1
ATOM 2951 N N . PRO A 1 366 ? -19.048 29.794 13.410 1.00 42.94 366 PRO A N 1
ATOM 2952 C CA . PRO A 1 366 ? -18.886 29.145 14.700 1.00 42.94 366 PRO A CA 1
ATOM 2953 C C . PRO A 1 366 ? -20.208 28.471 15.085 1.00 42.94 366 PRO A C 1
ATOM 2955 O O . PRO A 1 366 ? -21.285 29.011 14.839 1.00 42.94 366 PRO A O 1
ATOM 2958 N N . GLY A 1 367 ? -20.136 27.293 15.700 1.00 38.19 367 GLY A N 1
ATOM 2959 C CA . GLY A 1 367 ? -21.313 26.635 16.273 1.00 38.19 367 GLY A CA 1
ATOM 2960 C C . GLY A 1 367 ? -21.386 25.153 15.948 1.00 38.19 367 GLY A C 1
ATOM 2961 O O . GLY A 1 367 ? -22.290 24.693 15.247 1.00 38.19 367 GLY A O 1
ATOM 2962 N N . ALA A 1 368 ? -20.430 24.388 16.474 1.00 38.22 368 ALA A N 1
ATOM 2963 C CA . ALA A 1 368 ? -20.623 22.961 16.640 1.00 38.22 368 ALA A CA 1
ATOM 2964 C C . ALA A 1 368 ? -21.896 22.752 17.473 1.00 38.22 368 ALA A C 1
ATOM 2966 O O . ALA A 1 368 ? -21.985 23.236 18.597 1.00 38.22 368 ALA A O 1
ATOM 2967 N N . ILE A 1 369 ? -22.860 21.987 16.960 1.00 44.19 369 ILE A N 1
ATOM 2968 C CA . ILE A 1 369 ? -23.694 21.200 17.870 1.00 44.19 369 ILE A CA 1
ATOM 2969 C C . ILE A 1 369 ? -22.768 20.073 18.332 1.00 44.19 369 ILE A C 1
ATOM 2971 O O . ILE A 1 369 ? -22.722 18.997 17.741 1.00 44.19 369 ILE A O 1
ATOM 2975 N N . GLN A 1 370 ? -21.905 20.389 19.294 1.00 55.12 370 GLN A N 1
ATOM 2976 C CA . GLN A 1 370 ? -21.321 19.388 20.167 1.00 55.12 370 GLN A CA 1
ATOM 2977 C C . GLN A 1 370 ? -22.387 19.089 21.212 1.00 55.12 370 GLN A C 1
ATOM 2979 O O . GLN A 1 370 ? -22.995 20.010 21.756 1.00 55.12 370 GLN A O 1
ATOM 2984 N N . ILE A 1 371 ? -22.627 17.808 21.484 1.00 59.44 371 ILE A N 1
ATOM 2985 C CA . ILE A 1 371 ? -23.193 17.440 22.780 1.00 59.44 371 ILE A CA 1
ATOM 2986 C C . ILE A 1 371 ? -22.164 17.957 23.794 1.00 59.44 371 ILE A C 1
ATOM 2988 O O . ILE A 1 371 ? -21.010 17.543 23.680 1.00 59.44 371 ILE A O 1
ATOM 2992 N N . PRO A 1 372 ? -22.512 18.899 24.688 1.00 68.56 372 PRO A N 1
ATOM 2993 C CA . PRO A 1 372 ? -21.578 19.362 25.707 1.00 68.56 372 PRO A CA 1
ATOM 2994 C C . PRO A 1 372 ? -21.066 18.160 26.500 1.00 68.56 372 PRO A C 1
ATOM 2996 O O . PRO A 1 372 ? -21.850 17.244 26.764 1.00 68.56 372 PRO A O 1
ATOM 2999 N N . ASP A 1 373 ? -19.790 18.162 26.879 1.00 68.00 373 ASP A N 1
ATOM 3000 C CA . ASP A 1 373 ? -19.169 17.017 27.558 1.00 68.00 373 ASP A CA 1
ATOM 3001 C C . ASP A 1 373 ? -19.951 16.611 28.823 1.00 68.00 373 ASP A C 1
ATOM 3003 O O . ASP A 1 373 ? -20.097 15.424 29.086 1.00 68.00 373 ASP A O 1
ATOM 3007 N N . GLU A 1 374 ? -20.589 17.561 29.518 1.00 73.44 374 GLU A N 1
ATOM 3008 C CA . GLU A 1 374 ? -21.509 17.310 30.644 1.00 73.44 374 GLU A CA 1
ATOM 3009 C C . GLU A 1 374 ? -22.691 16.394 30.275 1.00 73.44 374 GLU A C 1
ATOM 3011 O O . GLU A 1 374 ? -22.988 15.420 30.962 1.00 73.44 374 GLU A O 1
ATOM 3016 N N . LYS A 1 375 ? -23.353 16.646 29.139 1.00 77.62 375 LYS A N 1
ATOM 3017 C CA . LYS A 1 375 ? -24.463 15.800 28.670 1.00 77.62 375 LYS A CA 1
ATOM 3018 C C . LYS A 1 375 ? -23.951 14.432 28.208 1.00 77.62 375 LYS A C 1
ATOM 3020 O O . LYS A 1 375 ? -24.681 13.446 28.269 1.00 77.62 375 LYS A O 1
ATOM 3025 N N . LEU A 1 376 ? -22.704 14.360 27.742 1.00 76.44 376 LEU A N 1
ATOM 3026 C CA . LEU A 1 376 ? -22.060 13.112 27.340 1.00 76.44 376 LEU A CA 1
ATOM 3027 C C . LEU A 1 376 ? -21.663 12.256 28.553 1.00 76.44 376 LEU A C 1
ATOM 3029 O O . LEU A 1 376 ? -21.816 11.038 28.497 1.00 76.44 376 LEU A O 1
ATOM 3033 N N . GLN A 1 377 ? -21.238 12.888 29.652 1.00 80.31 377 GLN A N 1
ATOM 3034 C CA . GLN A 1 377 ? -20.964 12.239 30.937 1.00 80.31 377 GLN A CA 1
ATOM 3035 C C . GLN A 1 377 ? -22.190 11.497 31.467 1.00 80.31 377 GLN A C 1
ATOM 3037 O O . GLN A 1 377 ? -22.075 10.327 31.833 1.00 80.31 377 GLN A O 1
ATOM 3042 N N . ASP A 1 378 ? -23.360 12.139 31.460 1.00 83.38 378 ASP A N 1
ATOM 3043 C CA . ASP A 1 378 ? -24.612 11.510 31.895 1.00 83.38 378 ASP A CA 1
ATOM 3044 C C . ASP A 1 378 ? -25.041 10.366 30.968 1.00 83.38 378 ASP A C 1
ATOM 3046 O O . ASP A 1 378 ? -25.521 9.333 31.429 1.00 83.38 378 ASP A O 1
ATOM 3050 N N . LEU A 1 379 ? -24.845 10.522 29.654 1.00 85.38 379 LEU A N 1
ATOM 3051 C CA . LEU A 1 379 ? -25.179 9.482 28.678 1.00 85.38 379 LEU A CA 1
ATOM 3052 C C . LEU A 1 379 ? -24.251 8.268 28.767 1.00 85.38 379 LEU A C 1
ATOM 3054 O O . LEU A 1 379 ? -24.693 7.166 28.455 1.00 85.38 379 LEU A O 1
ATOM 3058 N N . LEU A 1 380 ? -22.991 8.459 29.159 1.00 87.12 380 LEU A N 1
ATOM 3059 C CA . LEU A 1 380 ? -21.985 7.402 29.260 1.00 87.12 380 LEU A CA 1
ATOM 3060 C C . LEU A 1 380 ? -21.972 6.711 30.634 1.00 87.12 380 LEU A C 1
ATOM 3062 O O . LEU A 1 380 ? -21.438 5.607 30.741 1.00 87.12 380 LEU A O 1
ATOM 3066 N N . ARG A 1 381 ? -22.570 7.335 31.658 1.00 87.69 381 ARG A N 1
ATOM 3067 C CA . ARG A 1 381 ? -22.537 6.851 33.042 1.00 87.69 381 ARG A CA 1
ATOM 3068 C C . ARG A 1 381 ? -22.971 5.389 33.152 1.00 87.69 381 ARG A C 1
ATOM 3070 O O . ARG A 1 381 ? -23.995 5.006 32.592 1.00 87.69 381 ARG A O 1
ATOM 3077 N N . ASP A 1 382 ? -22.168 4.593 33.855 1.00 84.19 382 ASP A N 1
ATOM 3078 C CA . ASP A 1 382 ? -22.403 3.173 34.160 1.00 84.19 382 ASP A CA 1
ATOM 3079 C C . ASP A 1 382 ? -22.534 2.240 32.940 1.00 84.19 382 ASP A C 1
ATOM 3081 O O . ASP A 1 382 ? -22.907 1.073 33.078 1.00 84.19 382 ASP A O 1
ATOM 3085 N N . ARG A 1 383 ? -22.183 2.713 31.735 1.00 90.56 383 ARG A N 1
ATOM 3086 C CA . ARG A 1 383 ? -22.248 1.906 30.511 1.00 90.56 383 ARG A CA 1
ATOM 3087 C C . ARG A 1 383 ? -20.965 1.130 30.248 1.00 90.56 383 ARG A C 1
ATOM 3089 O O . ARG A 1 383 ? -19.859 1.626 30.470 1.00 90.56 383 ARG A O 1
ATOM 3096 N N . THR A 1 384 ? -21.122 -0.063 29.687 1.00 94.00 384 THR A N 1
ATOM 3097 C CA . THR A 1 384 ? -20.030 -0.871 29.131 1.00 94.00 384 THR A CA 1
ATOM 3098 C C . THR A 1 384 ? -19.902 -0.609 27.634 1.00 94.00 384 THR A C 1
ATOM 3100 O O . THR A 1 384 ? -20.852 -0.815 26.871 1.00 94.00 384 THR A O 1
ATOM 3103 N N . VAL A 1 385 ? -18.716 -0.179 27.199 1.00 95.62 385 VAL A N 1
ATOM 3104 C CA . VAL A 1 385 ? -18.427 0.175 25.804 1.00 95.62 385 VAL A CA 1
ATOM 3105 C C . VAL A 1 385 ? -17.335 -0.717 25.231 1.00 95.62 385 VAL A C 1
ATOM 3107 O O . VAL A 1 385 ? -16.259 -0.830 25.806 1.00 95.62 385 VAL A O 1
ATOM 3110 N N . LEU A 1 386 ? -17.582 -1.296 24.059 1.00 96.88 386 LEU A N 1
ATOM 3111 C CA . LEU A 1 386 ? -16.621 -2.086 23.296 1.00 96.88 386 LEU A CA 1
ATOM 3112 C C . LEU A 1 386 ? -16.300 -1.396 21.967 1.00 96.88 386 LEU A C 1
ATOM 3114 O O . LEU A 1 386 ? -17.194 -1.141 21.156 1.00 96.88 386 LEU A O 1
ATOM 3118 N N . VAL A 1 387 ? -15.014 -1.141 21.713 1.00 96.69 387 VAL A N 1
ATOM 3119 C CA . VAL A 1 387 ? -14.530 -0.556 20.454 1.00 96.69 387 VAL A CA 1
ATOM 3120 C C . VAL A 1 387 ? -13.519 -1.486 19.794 1.00 96.69 387 VAL A C 1
ATOM 3122 O O . VAL A 1 387 ? -12.490 -1.836 20.372 1.00 96.69 387 VAL A O 1
ATOM 3125 N N . THR A 1 388 ? -13.790 -1.863 18.545 1.00 95.94 388 THR A N 1
ATOM 3126 C CA . THR A 1 388 ? -12.876 -2.682 17.736 1.00 95.94 388 THR A CA 1
ATOM 3127 C C . THR A 1 388 ? -11.844 -1.824 16.998 1.00 95.94 388 THR A C 1
ATOM 3129 O O . THR A 1 388 ? -12.124 -0.709 16.546 1.00 95.94 388 THR A O 1
ATOM 3132 N N . GLY A 1 389 ? -10.623 -2.345 16.844 1.00 90.06 389 GLY A N 1
ATOM 3133 C CA . GLY A 1 389 ? -9.530 -1.632 16.173 1.00 90.06 389 GLY A CA 1
ATOM 3134 C C . GLY A 1 389 ? -9.058 -0.417 16.971 1.00 90.06 389 GLY A C 1
ATOM 3135 O O . GLY A 1 389 ? -8.701 0.607 16.390 1.00 90.06 389 GLY A O 1
ATOM 3136 N N . ALA A 1 390 ? -9.109 -0.513 18.301 1.00 89.25 390 ALA A N 1
ATOM 3137 C CA . ALA A 1 390 ? -8.838 0.586 19.224 1.00 89.25 390 ALA A CA 1
ATOM 3138 C C . ALA A 1 390 ? -7.339 0.846 19.478 1.00 89.25 390 ALA A C 1
ATOM 3140 O O . ALA A 1 390 ? -7.003 1.674 20.312 1.00 89.25 390 ALA A O 1
ATOM 3141 N N . ASN A 1 391 ? -6.432 0.178 18.758 1.00 85.31 391 ASN A N 1
ATOM 3142 C CA . ASN A 1 391 ? -4.985 0.305 18.960 1.00 85.31 391 ASN A CA 1
ATOM 3143 C C . ASN A 1 391 ? -4.317 1.432 18.154 1.00 85.31 391 ASN A C 1
ATOM 3145 O O . ASN A 1 391 ? -3.144 1.710 18.369 1.00 85.31 391 ASN A O 1
ATOM 3149 N N . SER A 1 392 ? -4.987 2.014 17.155 1.00 84.62 392 SER A N 1
ATOM 3150 C CA . SER A 1 392 ? -4.458 3.170 16.419 1.00 84.62 392 SER A CA 1
ATOM 3151 C C . SER A 1 392 ? -5.563 3.960 15.711 1.00 84.62 392 SER A C 1
ATOM 3153 O O . SER A 1 392 ? -6.725 3.545 15.636 1.00 84.62 392 SER A O 1
ATOM 3155 N N . GLY A 1 393 ? -5.200 5.133 15.187 1.00 85.50 393 GLY A N 1
ATOM 3156 C CA . GLY A 1 393 ? -6.054 5.934 14.316 1.00 85.50 393 GLY A CA 1
ATOM 3157 C C . GLY A 1 393 ? -7.390 6.333 14.949 1.00 85.50 393 GLY A C 1
ATOM 3158 O O . GLY A 1 393 ? -7.441 6.931 16.021 1.00 85.50 393 GLY A O 1
ATOM 3159 N N . LEU A 1 394 ? -8.481 6.048 14.235 1.00 86.25 394 LEU A N 1
ATOM 3160 C CA . LEU A 1 394 ? -9.828 6.488 14.596 1.00 86.25 394 LEU A CA 1
ATOM 3161 C C . LEU A 1 394 ? -10.410 5.728 15.803 1.00 86.25 394 LEU A C 1
ATOM 3163 O O . LEU A 1 394 ? -11.123 6.325 16.610 1.00 86.25 394 LEU A O 1
ATOM 3167 N N . GLY A 1 395 ? -10.093 4.437 15.943 1.00 89.88 395 GLY A N 1
ATOM 3168 C CA . GLY A 1 395 ? -10.559 3.622 17.069 1.00 89.88 395 GLY A CA 1
ATOM 3169 C C . GLY A 1 395 ? -9.941 4.084 18.382 1.00 89.88 395 GLY A C 1
ATOM 3170 O O . GLY A 1 395 ? -10.671 4.351 19.333 1.00 89.88 395 GLY A O 1
ATOM 3171 N N . LEU A 1 396 ? -8.617 4.286 18.387 1.00 90.56 396 LEU A N 1
ATOM 3172 C CA . LEU A 1 396 ? -7.885 4.824 19.537 1.00 90.56 396 LEU A CA 1
ATOM 3173 C C . LEU A 1 396 ? -8.414 6.206 19.947 1.00 90.56 396 LEU A C 1
ATOM 3175 O O . LEU A 1 396 ? -8.745 6.429 21.106 1.00 90.56 396 LEU A O 1
ATOM 3179 N N . ALA A 1 397 ? -8.605 7.114 18.984 1.00 89.25 397 ALA A N 1
ATOM 3180 C CA . ALA A 1 397 ? -9.159 8.440 19.265 1.00 89.25 397 ALA A CA 1
ATOM 3181 C C . ALA A 1 397 ? -10.577 8.390 19.871 1.00 89.25 397 ALA A C 1
ATOM 3183 O O . ALA A 1 397 ? -10.952 9.284 20.628 1.00 89.25 397 ALA A O 1
ATOM 3184 N N . THR A 1 398 ? -11.362 7.356 19.546 1.00 91.88 398 THR A N 1
ATOM 3185 C CA . THR A 1 398 ? -12.710 7.154 20.097 1.00 91.88 398 THR A CA 1
ATOM 3186 C C . THR A 1 398 ? -12.643 6.731 21.563 1.00 91.88 398 THR A C 1
ATOM 3188 O O . THR A 1 398 ? -13.308 7.347 22.392 1.00 91.88 398 THR A O 1
ATOM 3191 N N . VAL A 1 399 ? -11.807 5.744 21.908 1.00 93.56 399 VAL A N 1
ATOM 3192 C CA . VAL A 1 399 ? -11.654 5.287 23.304 1.00 93.56 399 VAL A CA 1
ATOM 3193 C C . VAL A 1 399 ? -10.970 6.322 24.194 1.00 93.56 399 VAL A C 1
ATOM 3195 O O . VAL A 1 399 ? -11.398 6.507 25.325 1.00 93.56 399 VAL A O 1
ATOM 3198 N N . GLN A 1 400 ? -10.006 7.084 23.670 1.00 92.19 400 GLN A N 1
ATOM 3199 C CA . GLN A 1 400 ? -9.392 8.208 24.387 1.00 92.19 400 GLN A CA 1
ATOM 3200 C C . GLN A 1 400 ? -10.411 9.299 24.732 1.00 92.19 400 GLN A C 1
ATOM 3202 O O . GLN A 1 400 ? -10.371 9.886 25.807 1.00 92.19 400 GLN A O 1
ATOM 3207 N N . HIS A 1 401 ? -11.352 9.591 23.829 1.00 89.62 401 HIS A N 1
ATOM 3208 C CA . HIS A 1 401 ? -12.419 10.546 24.126 1.00 89.62 401 HIS A CA 1
ATOM 3209 C C . HIS A 1 401 ? -13.348 10.002 25.221 1.00 89.62 401 HIS A C 1
ATOM 3211 O O . HIS A 1 401 ? -13.665 10.729 26.154 1.00 89.62 401 HIS A O 1
ATOM 3217 N N . LEU A 1 402 ? -13.731 8.722 25.149 1.00 90.44 402 LEU A N 1
ATOM 3218 C CA . LEU A 1 402 ? -14.536 8.073 26.190 1.00 90.44 402 LEU A CA 1
ATOM 3219 C C . LEU A 1 402 ? -13.840 8.088 27.559 1.00 90.44 402 LEU A C 1
ATOM 3221 O O . LEU A 1 402 ? -14.489 8.370 28.562 1.00 90.44 402 LEU A O 1
ATOM 3225 N N . ALA A 1 403 ? -12.528 7.846 27.600 1.00 90.69 403 ALA A N 1
ATOM 3226 C CA . ALA A 1 403 ? -11.750 7.883 28.834 1.00 90.69 403 ALA A CA 1
ATOM 3227 C C . ALA A 1 403 ? -11.692 9.283 29.456 1.00 90.69 403 ALA A C 1
ATOM 3229 O O . ALA A 1 403 ? -11.946 9.417 30.648 1.00 90.69 403 ALA A O 1
ATOM 3230 N N . ARG A 1 404 ? -11.490 10.338 28.655 1.00 88.62 404 ARG A N 1
ATOM 3231 C CA . ARG A 1 404 ? -11.501 11.727 29.161 1.00 88.62 404 ARG A CA 1
ATOM 3232 C C . ARG A 1 404 ? -12.825 12.139 29.801 1.00 88.62 404 ARG A C 1
ATOM 3234 O O . ARG A 1 404 ? -12.837 12.998 30.675 1.00 88.62 404 ARG A O 1
ATOM 3241 N N . ILE A 1 405 ? -13.936 11.544 29.366 1.00 85.00 405 ILE A N 1
ATOM 3242 C CA . ILE A 1 405 ? -15.254 11.748 29.985 1.00 85.00 405 ILE A CA 1
ATOM 3243 C C . ILE A 1 405 ? -15.298 11.064 31.359 1.00 85.00 405 ILE A C 1
ATOM 3245 O O . ILE A 1 405 ? -15.829 11.638 32.305 1.00 85.00 405 ILE A O 1
ATOM 3249 N N . GLY A 1 406 ? -14.731 9.857 31.468 1.00 81.56 406 GLY A N 1
ATOM 3250 C CA . GLY A 1 406 ? -14.432 9.194 32.742 1.00 81.56 406 GLY A CA 1
ATOM 3251 C C . GLY A 1 406 ? -15.632 8.660 33.527 1.00 81.56 406 GLY A C 1
ATOM 3252 O O . GLY A 1 406 ? -15.481 8.320 34.695 1.00 81.56 406 GLY A O 1
ATOM 3253 N N . THR A 1 407 ? -16.826 8.590 32.932 1.00 84.94 407 THR A N 1
ATOM 3254 C CA . THR A 1 407 ? -18.040 8.113 33.624 1.00 84.94 407 THR A CA 1
ATOM 3255 C C . THR A 1 407 ? -18.491 6.714 33.209 1.00 84.94 407 THR A C 1
ATOM 3257 O O . THR A 1 407 ? -19.439 6.189 33.790 1.00 84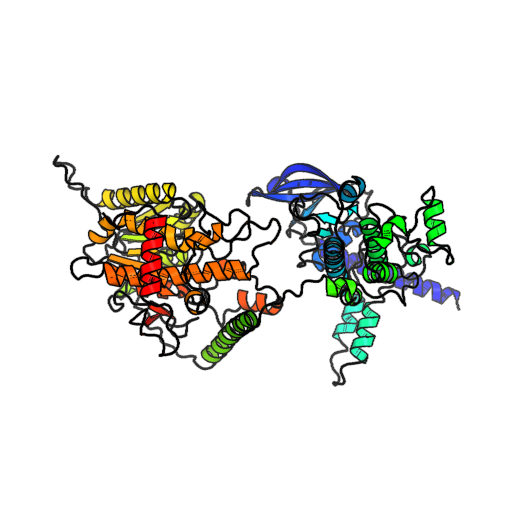.94 407 THR A O 1
ATOM 3260 N N . ALA A 1 408 ? -17.842 6.095 32.219 1.00 86.38 408 ALA A N 1
ATOM 3261 C CA . ALA A 1 408 ? -18.175 4.736 31.800 1.00 86.38 408 ALA A CA 1
ATOM 3262 C C . ALA A 1 408 ? -17.924 3.733 32.937 1.00 86.38 408 ALA A C 1
ATOM 3264 O O . ALA A 1 408 ? -17.005 3.900 33.731 1.00 86.38 408 ALA A O 1
ATOM 3265 N N . ASN A 1 409 ? -18.687 2.641 32.976 1.00 88.44 409 ASN A N 1
ATOM 3266 C CA . ASN A 1 409 ? -18.334 1.517 33.844 1.00 88.44 409 ASN A CA 1
ATOM 3267 C C . ASN A 1 409 ? -17.063 0.843 33.308 1.00 88.44 409 ASN A C 1
ATOM 3269 O O . ASN A 1 409 ? -16.046 0.744 33.995 1.00 88.44 409 ASN A O 1
ATOM 3273 N N . LYS A 1 410 ? -17.104 0.437 32.031 1.00 92.50 410 LYS A N 1
ATOM 3274 C CA . LYS A 1 410 ? -15.987 -0.239 31.366 1.00 92.50 410 LYS A CA 1
ATOM 3275 C C . LYS A 1 410 ? -15.775 0.257 29.943 1.00 92.50 410 LYS A C 1
ATOM 3277 O O . LYS A 1 410 ? -16.731 0.412 29.181 1.00 92.50 410 LYS A O 1
ATOM 3282 N N . ILE A 1 411 ? -14.511 0.417 29.565 1.00 94.94 411 ILE A N 1
ATOM 3283 C CA . ILE A 1 411 ? -14.068 0.659 28.191 1.00 94.94 411 ILE A CA 1
ATOM 3284 C C . ILE A 1 411 ? -13.214 -0.534 27.762 1.00 94.94 411 ILE A C 1
ATOM 3286 O O . ILE A 1 411 ? -12.116 -0.742 28.270 1.00 94.94 411 ILE A O 1
ATOM 3290 N N . ILE A 1 412 ? -13.720 -1.321 26.816 1.00 95.56 412 ILE A N 1
ATOM 3291 C CA . ILE A 1 412 ? -13.061 -2.513 26.288 1.00 95.56 412 ILE A CA 1
ATOM 3292 C C . ILE A 1 412 ? -12.464 -2.190 24.915 1.00 95.56 412 ILE A C 1
ATOM 3294 O O . ILE A 1 412 ? -13.176 -1.895 23.949 1.00 95.56 412 ILE A O 1
ATOM 3298 N N . LEU A 1 413 ? -11.140 -2.269 24.825 1.00 95.94 413 LEU A N 1
ATOM 3299 C CA . LEU A 1 413 ? -10.363 -2.121 23.605 1.00 95.94 413 LEU A CA 1
ATOM 3300 C C . LEU A 1 413 ? -10.154 -3.500 22.980 1.00 95.94 413 LEU A C 1
ATOM 3302 O O . LEU A 1 413 ? -9.426 -4.325 23.523 1.00 95.94 413 LEU A O 1
ATOM 3306 N N . ALA A 1 414 ? -10.744 -3.749 21.813 1.00 94.19 414 ALA A N 1
ATOM 3307 C CA . ALA A 1 414 ? -10.485 -4.974 21.064 1.00 94.19 414 ALA A CA 1
ATOM 3308 C C . ALA A 1 414 ? -9.472 -4.717 19.943 1.00 94.19 414 ALA A C 1
ATOM 3310 O O . ALA A 1 414 ? -9.728 -3.925 19.026 1.00 94.19 414 ALA A O 1
ATOM 3311 N N . CYS A 1 415 ? -8.325 -5.398 19.992 1.00 90.81 415 CYS A N 1
ATOM 3312 C CA . CYS A 1 415 ? -7.237 -5.186 19.040 1.00 90.81 415 CYS A CA 1
ATOM 3313 C C . CYS A 1 415 ? -6.602 -6.486 18.547 1.00 90.81 415 CYS A C 1
ATOM 3315 O O . CYS A 1 415 ? -6.542 -7.483 19.253 1.00 90.81 415 CYS A O 1
ATOM 3317 N N . ARG A 1 416 ? -6.017 -6.441 17.347 1.00 85.56 416 ARG A N 1
ATOM 3318 C CA . ARG A 1 416 ? -5.382 -7.605 16.710 1.00 85.56 416 ARG A CA 1
ATOM 3319 C C . ARG A 1 416 ? -4.034 -8.014 17.316 1.00 85.56 416 ARG A C 1
ATOM 3321 O O . ARG A 1 416 ? -3.646 -9.170 17.208 1.00 85.56 416 ARG A O 1
ATOM 3328 N N . ASN A 1 417 ? -3.278 -7.066 17.865 1.00 86.50 417 ASN A N 1
ATOM 3329 C CA . ASN A 1 417 ? -1.920 -7.290 18.366 1.00 86.50 417 ASN A CA 1
ATOM 3330 C C . ASN A 1 417 ? -1.874 -6.980 19.862 1.00 86.50 417 ASN A C 1
ATOM 3332 O O . ASN A 1 417 ? -2.208 -5.863 20.248 1.00 86.50 417 ASN A O 1
ATOM 3336 N N . THR A 1 418 ? -1.436 -7.948 20.667 1.00 84.56 418 THR A N 1
ATOM 3337 C CA . THR A 1 418 ? -1.406 -7.847 22.130 1.00 84.56 418 THR A CA 1
ATOM 3338 C C . THR A 1 418 ? -0.582 -6.661 22.616 1.00 84.56 418 THR A C 1
ATOM 3340 O O . THR A 1 418 ? -1.098 -5.860 23.383 1.00 84.56 418 THR A O 1
ATOM 3343 N N . THR A 1 419 ? 0.656 -6.501 22.136 1.00 85.94 419 THR A N 1
ATOM 3344 C CA . THR A 1 419 ? 1.555 -5.414 22.556 1.00 85.94 419 THR A CA 1
ATOM 3345 C C . THR A 1 419 ? 0.935 -4.054 22.266 1.00 85.94 419 THR A C 1
ATOM 3347 O O . THR A 1 419 ? 0.709 -3.278 23.183 1.00 85.94 419 THR A O 1
ATOM 3350 N N . ARG A 1 420 ? 0.509 -3.821 21.017 1.00 84.88 420 ARG A N 1
ATOM 3351 C CA . ARG A 1 420 ? -0.123 -2.546 20.636 1.00 84.88 420 ARG A CA 1
ATOM 3352 C C . ARG A 1 420 ? -1.440 -2.286 21.365 1.00 84.88 420 ARG A C 1
ATOM 3354 O O . ARG A 1 420 ? -1.828 -1.134 21.512 1.00 84.88 420 ARG A O 1
ATOM 3361 N N . CYS A 1 421 ? -2.164 -3.336 21.754 1.00 86.19 421 CYS A N 1
ATOM 3362 C CA . CYS A 1 421 ? -3.386 -3.186 22.540 1.00 86.19 421 CYS A CA 1
ATOM 3363 C C . CYS A 1 421 ? -3.078 -2.800 23.989 1.00 86.19 421 CYS A C 1
ATOM 3365 O O . CYS A 1 421 ? -3.828 -2.021 24.565 1.00 86.19 421 CYS A O 1
ATOM 3367 N N . GLN A 1 422 ? -1.986 -3.316 24.564 1.00 88.50 422 GLN A N 1
ATOM 3368 C CA . GLN A 1 422 ? -1.545 -2.916 25.900 1.00 88.50 422 GLN A CA 1
ATOM 3369 C C . GLN A 1 422 ? -0.992 -1.494 25.917 1.00 88.50 422 GLN A C 1
ATOM 3371 O O . GLN A 1 422 ? -1.368 -0.728 26.794 1.00 88.50 422 GLN A O 1
ATOM 3376 N N . ASP A 1 423 ? -0.202 -1.106 24.915 1.00 89.75 423 ASP A N 1
ATOM 3377 C CA . ASP A 1 423 ? 0.284 0.274 24.791 1.00 89.75 423 ASP A CA 1
ATOM 3378 C C . ASP A 1 423 ? -0.898 1.254 24.692 1.00 89.75 423 ASP A C 1
ATOM 3380 O O . ASP A 1 423 ? -1.002 2.207 25.458 1.00 89.75 423 ASP A O 1
ATOM 3384 N N . ALA A 1 424 ? -1.870 0.950 23.822 1.00 90.06 424 ALA A N 1
ATOM 3385 C CA . ALA A 1 424 ? -3.092 1.739 23.693 1.00 90.06 424 ALA A CA 1
ATOM 3386 C C . ALA A 1 424 ? -3.929 1.771 24.981 1.00 90.06 424 ALA A C 1
ATOM 3388 O O . ALA A 1 424 ? -4.554 2.787 25.275 1.00 90.06 424 ALA A O 1
ATOM 3389 N N . LYS A 1 425 ? -3.964 0.674 25.747 1.00 93.31 425 LYS A N 1
ATOM 3390 C CA . LYS A 1 425 ? -4.632 0.636 27.052 1.00 93.31 425 LYS A CA 1
ATOM 3391 C C . LYS A 1 425 ? -3.967 1.608 28.028 1.00 93.31 425 LYS A C 1
ATOM 3393 O O . LYS A 1 425 ? -4.682 2.397 28.632 1.00 93.31 425 LYS A O 1
ATOM 3398 N N . ILE A 1 426 ? -2.638 1.582 28.133 1.00 91.25 426 ILE A N 1
ATOM 3399 C CA . ILE A 1 426 ? -1.875 2.482 29.011 1.00 91.25 426 ILE A CA 1
ATOM 3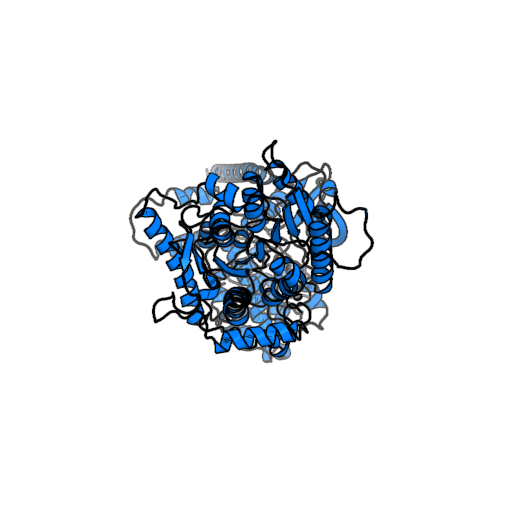400 C C . ILE A 1 426 ? -2.152 3.945 28.643 1.00 91.25 426 ILE A C 1
ATOM 3402 O O . ILE A 1 426 ? -2.452 4.752 29.519 1.00 91.25 426 ILE A O 1
ATOM 3406 N N . ASP A 1 427 ? -2.128 4.278 27.351 1.00 90.75 427 ASP A N 1
ATOM 3407 C CA . ASP A 1 427 ? -2.423 5.634 26.873 1.00 90.75 427 ASP A CA 1
ATOM 3408 C C . ASP A 1 427 ? -3.849 6.085 27.238 1.00 90.75 427 ASP A C 1
ATOM 3410 O O . ASP A 1 427 ? -4.081 7.243 27.579 1.00 90.75 427 ASP A O 1
ATOM 3414 N N . VAL A 1 428 ? -4.825 5.176 27.160 1.00 92.06 428 VAL A N 1
ATOM 3415 C CA . VAL A 1 428 ? -6.229 5.458 27.496 1.00 92.06 428 VAL A CA 1
ATOM 3416 C C . VAL A 1 428 ? -6.435 5.580 29.006 1.00 92.06 428 VAL A C 1
ATOM 3418 O O . VAL A 1 428 ? -7.216 6.423 29.436 1.00 92.06 428 VAL A O 1
ATOM 3421 N N . GLU A 1 429 ? -5.728 4.790 29.814 1.00 92.88 429 GLU A N 1
ATOM 3422 C CA . GLU A 1 429 ? -5.741 4.906 31.278 1.00 92.88 429 GLU A CA 1
ATOM 3423 C C . GLU A 1 429 ? -5.152 6.243 31.747 1.00 92.88 429 GLU A C 1
ATOM 3425 O O . GLU A 1 429 ? -5.670 6.836 32.687 1.00 92.88 429 GLU A O 1
ATOM 3430 N N . GLN A 1 430 ? -4.132 6.767 31.060 1.00 90.94 430 GLN A N 1
ATOM 3431 C CA . GLN A 1 430 ? -3.574 8.099 31.340 1.00 90.94 430 GLN A CA 1
ATOM 3432 C C . GLN A 1 430 ? -4.532 9.250 30.997 1.00 90.94 430 GLN A C 1
ATOM 3434 O O . GLN A 1 430 ? -4.424 10.331 31.570 1.00 90.94 430 GLN A O 1
ATOM 3439 N N . ASP A 1 431 ? -5.461 9.037 30.061 1.00 89.06 431 ASP A N 1
ATOM 3440 C CA . ASP A 1 431 ? -6.491 10.011 29.687 1.00 89.06 431 ASP A CA 1
ATOM 3441 C C . ASP A 1 431 ? -7.669 10.044 30.697 1.00 89.06 431 ASP A C 1
ATOM 3443 O O . ASP A 1 431 ? -8.542 10.908 30.571 1.00 89.06 431 ASP A O 1
ATOM 3447 N N . LEU A 1 432 ? -7.728 9.126 31.676 1.00 90.75 432 LEU A N 1
ATOM 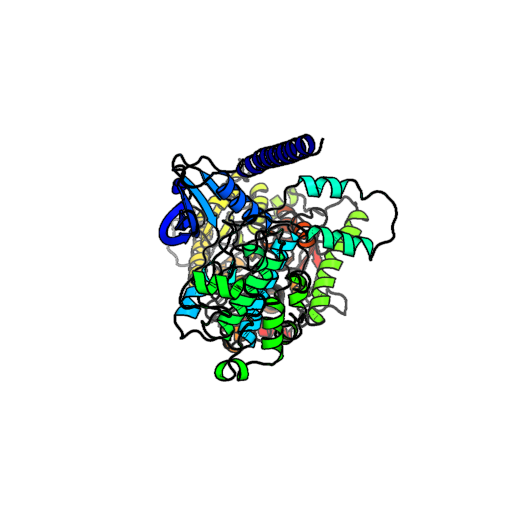3448 C CA . LEU A 1 432 ? -8.785 9.090 32.693 1.00 90.75 432 LEU A CA 1
ATOM 3449 C C . LEU A 1 432 ? -8.622 10.217 33.732 1.00 90.75 432 LEU A C 1
ATOM 3451 O O . LEU A 1 432 ? -7.517 10.461 34.217 1.00 90.75 432 LEU A O 1
ATOM 3455 N N . PRO A 1 433 ? -9.724 10.858 34.166 1.00 88.44 433 PRO A N 1
ATOM 3456 C CA . PRO A 1 433 ? -9.711 11.716 35.348 1.00 88.44 433 PRO A CA 1
ATOM 3457 C C . PRO A 1 433 ? -9.292 10.940 36.607 1.00 88.44 433 PRO A C 1
ATOM 3459 O O . PRO A 1 433 ? -9.731 9.810 36.799 1.00 88.44 433 PRO A O 1
ATOM 3462 N N . GLU A 1 434 ? -8.532 11.561 37.516 1.00 82.31 434 GLU A N 1
ATOM 3463 C CA . GLU A 1 434 ? -8.056 10.919 38.763 1.00 82.31 434 GLU A CA 1
ATOM 3464 C C . GLU A 1 434 ? -9.187 10.372 39.654 1.00 82.31 434 GLU A C 1
ATOM 3466 O O . GLU A 1 434 ? -8.992 9.420 40.405 1.00 82.31 434 GLU A O 1
ATOM 3471 N N . SER A 1 435 ? -10.382 10.963 39.572 1.00 81.62 435 SER A N 1
ATOM 3472 C CA . SER A 1 435 ? -11.579 10.548 40.313 1.00 81.62 435 SER A CA 1
ATOM 3473 C C . SER A 1 435 ? -12.433 9.497 39.591 1.00 81.62 435 SER A C 1
ATOM 3475 O O . SER A 1 435 ? -13.487 9.115 40.101 1.00 81.62 435 SER A O 1
ATOM 3477 N N . SER A 1 436 ? -12.022 9.054 38.401 1.00 84.31 436 SER A N 1
ATOM 3478 C CA . SER A 1 436 ? -12.764 8.094 37.586 1.00 84.31 436 SER A CA 1
ATOM 3479 C C . SER A 1 436 ? -12.666 6.678 38.149 1.00 84.31 436 SER A C 1
ATOM 3481 O O . SER A 1 436 ? -11.580 6.175 38.427 1.00 84.31 436 SER A O 1
ATOM 3483 N N . SER A 1 437 ? -13.807 5.995 38.238 1.00 84.81 437 SER A N 1
ATOM 3484 C CA . SER A 1 437 ? -13.885 4.556 38.514 1.00 84.81 437 SER A CA 1
ATOM 3485 C C . SER A 1 437 ? -13.961 3.706 37.238 1.00 84.81 437 SER A C 1
ATOM 3487 O O . SER A 1 437 ? -14.249 2.512 37.318 1.00 84.81 437 SER A O 1
ATOM 3489 N N . THR A 1 438 ? -13.757 4.309 36.059 1.00 90.38 438 THR A N 1
ATOM 3490 C CA . THR A 1 438 ? -13.861 3.616 34.766 1.00 90.38 438 THR A CA 1
ATOM 3491 C C . THR A 1 438 ? -12.781 2.542 34.649 1.00 90.38 438 THR A C 1
ATOM 3493 O O . THR A 1 438 ? -11.592 2.843 34.732 1.00 90.38 438 THR A O 1
ATOM 3496 N N . GLN A 1 439 ? -13.171 1.298 34.370 1.00 92.00 439 GLN A N 1
ATOM 3497 C CA . GLN A 1 439 ? -12.214 0.222 34.102 1.00 92.00 439 GLN A CA 1
ATOM 3498 C C . GLN A 1 439 ? -11.855 0.168 32.616 1.00 92.00 439 GLN A C 1
ATOM 3500 O O . GLN A 1 439 ? -12.736 0.090 31.757 1.00 92.00 439 GLN A O 1
ATOM 3505 N N . VAL A 1 440 ? -10.560 0.148 32.301 1.00 93.38 440 VAL A N 1
ATOM 3506 C CA . VAL A 1 440 ? -10.069 0.005 30.924 1.00 93.38 440 VAL A CA 1
ATOM 3507 C C . VAL A 1 440 ? -9.518 -1.404 30.726 1.00 93.38 440 VAL A C 1
ATOM 3509 O O . VAL A 1 440 ? -8.617 -1.862 31.431 1.00 93.38 440 VAL A O 1
ATOM 3512 N N . LEU A 1 441 ? -10.070 -2.116 29.750 1.00 93.31 441 LEU A N 1
ATOM 3513 C CA . LEU A 1 441 ? -9.738 -3.508 29.459 1.00 93.31 441 LEU A CA 1
ATOM 3514 C C . LEU A 1 441 ? -9.251 -3.640 28.021 1.00 93.31 441 LEU A C 1
ATOM 3516 O O . LEU A 1 441 ? -9.715 -2.932 27.130 1.00 93.31 441 LEU A O 1
ATOM 3520 N N . SER A 1 442 ? -8.330 -4.567 27.782 1.00 93.12 442 SER A N 1
ATOM 3521 C CA . SER A 1 442 ? -7.810 -4.875 26.452 1.00 93.12 442 SER A CA 1
ATOM 3522 C C . SER A 1 442 ? -8.058 -6.345 26.127 1.00 93.12 442 SER A C 1
ATOM 3524 O O . SER A 1 442 ? -7.780 -7.227 26.934 1.00 93.12 442 SER A O 1
ATOM 3526 N N . VAL A 1 443 ? -8.596 -6.615 24.937 1.00 93.81 443 VAL A N 1
ATOM 3527 C CA . VAL A 1 443 ? -8.925 -7.964 24.465 1.00 93.81 443 VAL A CA 1
ATOM 3528 C C . VAL A 1 443 ? -8.277 -8.205 23.108 1.00 93.81 443 VAL A C 1
ATOM 3530 O O . VAL A 1 443 ? -8.371 -7.386 22.187 1.00 93.81 443 VAL A O 1
ATOM 3533 N N . LEU A 1 444 ? -7.631 -9.364 22.969 1.00 92.88 444 LEU A N 1
ATOM 3534 C CA . LEU A 1 444 ? -7.077 -9.814 21.698 1.00 92.88 444 LEU A CA 1
ATOM 3535 C C . LEU A 1 444 ? -8.203 -10.271 20.762 1.00 92.88 444 LEU A C 1
ATOM 3537 O O . LEU A 1 444 ? -8.935 -11.212 21.060 1.00 92.88 444 LEU A O 1
ATOM 3541 N N . LEU A 1 445 ? -8.314 -9.622 19.606 1.00 93.44 445 LEU A N 1
ATOM 3542 C CA . LEU A 1 445 ? -9.348 -9.885 18.614 1.00 93.44 445 LEU A CA 1
ATOM 3543 C C . LEU A 1 445 ? -8.815 -9.663 17.189 1.00 93.44 445 LEU A C 1
ATOM 3545 O O . LEU A 1 445 ? -8.700 -8.526 16.724 1.00 93.44 445 LEU A O 1
ATOM 3549 N N . ASP A 1 446 ? -8.519 -10.749 16.470 1.00 91.00 446 ASP A N 1
ATOM 3550 C CA . ASP A 1 446 ? -8.263 -10.718 15.026 1.00 91.00 446 ASP A CA 1
ATOM 3551 C C . ASP A 1 446 ? -9.554 -11.012 14.251 1.00 91.00 446 ASP A C 1
ATOM 3553 O O . ASP A 1 446 ? -9.968 -12.162 14.112 1.00 91.00 446 ASP A O 1
ATOM 3557 N N . LEU A 1 447 ? -10.175 -9.967 13.696 1.00 91.38 447 LEU A N 1
ATOM 3558 C CA . LEU A 1 447 ? -11.395 -10.084 12.887 1.00 91.38 447 LEU A CA 1
ATOM 3559 C C . LEU A 1 447 ? -11.202 -10.860 11.572 1.00 91.38 447 LEU A C 1
ATOM 3561 O O . LEU A 1 447 ? -12.183 -11.191 10.912 1.00 91.38 447 LEU A O 1
ATOM 3565 N N . ALA A 1 448 ? -9.960 -11.159 11.181 1.00 87.81 448 ALA A N 1
ATOM 3566 C CA . ALA A 1 448 ? -9.670 -12.059 10.071 1.00 87.81 448 ALA A CA 1
ATOM 3567 C C . ALA A 1 448 ? -9.700 -13.544 10.479 1.00 87.81 448 ALA A C 1
ATOM 3569 O O . ALA A 1 448 ? -9.457 -14.400 9.639 1.00 87.81 448 ALA A O 1
ATOM 3570 N N . ASN A 1 449 ? -9.925 -13.889 11.748 1.00 89.25 449 ASN A N 1
ATOM 3571 C CA . ASN A 1 449 ? -9.846 -15.269 12.215 1.00 89.25 449 ASN A CA 1
ATOM 3572 C C . ASN A 1 449 ? -11.063 -15.623 13.077 1.00 89.25 449 ASN A C 1
ATOM 3574 O O . ASN A 1 449 ? -11.228 -15.103 14.178 1.00 89.25 449 ASN A O 1
ATOM 3578 N N . ARG A 1 450 ? -11.894 -16.561 12.603 1.00 89.75 450 ARG A N 1
ATOM 3579 C CA . ARG A 1 450 ? -13.119 -16.991 13.303 1.00 89.75 450 ARG A CA 1
ATOM 3580 C C . ARG A 1 450 ? -12.853 -17.495 14.719 1.00 89.75 450 ARG A C 1
ATOM 3582 O O . ARG A 1 450 ? -13.572 -17.125 15.641 1.00 89.75 450 ARG A O 1
ATOM 3589 N N . THR A 1 451 ? -11.801 -18.290 14.902 1.00 90.25 451 THR A N 1
ATOM 3590 C CA . THR A 1 451 ? -11.403 -18.807 16.217 1.00 90.25 451 THR A CA 1
ATOM 3591 C C . THR A 1 451 ? -10.989 -17.669 17.143 1.00 90.25 451 THR A C 1
ATOM 3593 O O . THR A 1 451 ? -11.389 -17.649 18.302 1.00 90.25 451 THR A O 1
ATOM 3596 N N . SER A 1 452 ? -10.249 -16.679 16.630 1.00 93.12 452 SER A N 1
ATOM 3597 C CA . SER A 1 452 ? -9.908 -15.487 17.416 1.00 93.12 452 SER A CA 1
ATOM 3598 C C . SER A 1 452 ? -11.144 -14.678 17.798 1.00 93.12 452 SER A C 1
ATOM 3600 O O . SER A 1 452 ? -11.185 -14.165 18.910 1.00 93.12 452 SER A O 1
ATOM 3602 N N . ILE A 1 453 ? -12.139 -14.571 16.912 1.00 94.69 453 ILE A N 1
ATOM 3603 C CA . ILE A 1 453 ? -13.396 -13.872 17.203 1.00 94.69 453 ILE A CA 1
ATOM 3604 C C . ILE A 1 453 ? -14.168 -14.586 18.313 1.00 94.69 453 ILE A C 1
ATOM 3606 O O . ILE A 1 453 ? -14.624 -13.929 19.244 1.00 94.69 453 ILE A O 1
ATOM 3610 N N . ALA A 1 454 ? -14.270 -15.915 18.252 1.00 93.50 454 ALA A N 1
ATOM 3611 C CA . ALA A 1 454 ? -14.940 -16.708 19.278 1.00 93.50 454 ALA A CA 1
ATOM 3612 C C . ALA A 1 454 ? -14.240 -16.598 20.645 1.00 93.50 454 ALA A C 1
ATOM 3614 O O . ALA A 1 454 ? -14.893 -16.326 21.649 1.00 93.50 454 ALA A O 1
ATOM 3615 N N . ILE A 1 455 ? -12.908 -16.745 20.681 1.00 93.12 455 ILE A N 1
ATOM 3616 C CA . ILE A 1 455 ? -12.114 -16.614 21.915 1.00 93.12 455 ILE A CA 1
ATOM 3617 C C . ILE A 1 455 ? -12.214 -15.191 22.480 1.00 93.12 455 ILE A C 1
ATOM 3619 O O . ILE A 1 455 ? -12.442 -15.017 23.674 1.00 93.12 455 ILE A O 1
ATOM 3623 N N . GLY A 1 456 ? -12.082 -14.171 21.628 1.00 94.00 456 GLY A N 1
ATOM 3624 C CA . GLY A 1 456 ? -12.186 -12.773 22.041 1.00 94.00 456 GLY A CA 1
ATOM 3625 C C . GLY A 1 456 ? -13.575 -12.433 22.583 1.00 94.00 456 GLY A C 1
ATOM 3626 O O . GLY A 1 456 ? -13.681 -11.773 23.611 1.00 94.00 456 GLY A O 1
ATOM 3627 N N . ALA A 1 457 ? -14.643 -12.929 21.949 1.00 94.75 457 ALA A N 1
ATOM 3628 C CA . ALA A 1 457 ? -16.008 -12.752 22.440 1.00 94.75 457 ALA A CA 1
ATOM 3629 C C . ALA A 1 457 ? -16.228 -13.427 23.803 1.00 94.75 457 ALA A C 1
ATOM 3631 O O . ALA A 1 457 ? -16.818 -12.808 24.685 1.00 94.75 457 ALA A O 1
ATOM 3632 N N . ALA A 1 458 ? -15.711 -14.644 24.003 1.00 92.94 458 ALA A N 1
ATOM 3633 C CA . ALA A 1 458 ? -15.782 -15.333 25.291 1.00 92.94 458 ALA A CA 1
ATOM 3634 C C . ALA A 1 458 ? -15.034 -14.566 26.397 1.00 92.94 458 ALA A C 1
ATOM 3636 O O . ALA A 1 458 ? -15.570 -14.383 27.486 1.00 92.94 458 ALA A O 1
ATOM 3637 N N . SER A 1 459 ? -13.841 -14.041 26.093 1.00 92.19 459 SER A N 1
ATOM 3638 C CA . SER A 1 459 ? -13.083 -13.191 27.021 1.00 92.19 459 SER A CA 1
ATOM 3639 C C . SER A 1 459 ? -13.846 -11.909 27.370 1.00 92.19 459 SER A C 1
ATOM 3641 O O . SER A 1 459 ? -13.936 -11.552 28.538 1.00 92.19 459 SER A O 1
ATOM 3643 N N . ILE A 1 460 ? -14.482 -11.253 26.392 1.00 93.00 460 ILE A N 1
ATOM 3644 C CA . ILE A 1 460 ? -15.349 -10.090 26.646 1.00 93.00 460 ILE A CA 1
ATOM 3645 C C . ILE A 1 460 ? -16.510 -10.471 27.572 1.00 93.00 460 ILE A C 1
ATOM 3647 O O . ILE A 1 460 ? -16.826 -9.732 28.497 1.00 93.00 460 ILE A O 1
ATOM 3651 N N . GLN A 1 461 ? -17.155 -11.613 27.340 1.00 92.38 461 GLN A N 1
ATOM 3652 C CA . GLN A 1 461 ? -18.279 -12.072 28.160 1.00 92.38 461 GLN A CA 1
ATOM 3653 C C . GLN A 1 461 ? -17.873 -12.320 29.614 1.00 92.38 461 GLN A C 1
ATOM 3655 O O . GLN A 1 461 ? -18.601 -11.911 30.517 1.00 92.38 461 GLN A O 1
ATOM 3660 N N . GLU A 1 462 ? -16.715 -12.938 29.833 1.00 88.25 462 GLU A N 1
ATOM 3661 C CA . GLU A 1 462 ? -16.139 -13.153 31.162 1.00 88.25 462 GLU A CA 1
ATOM 3662 C C . GLU A 1 462 ? -15.831 -11.822 31.862 1.00 88.25 462 GLU A C 1
ATOM 3664 O O . GLU A 1 462 ? -16.268 -11.593 32.990 1.00 88.25 462 GLU A O 1
ATOM 3669 N N . GLU A 1 463 ? -15.175 -10.898 31.162 1.00 85.62 463 GLU A N 1
ATOM 3670 C CA . GLU A 1 463 ? -14.821 -9.579 31.692 1.00 85.62 463 GLU A CA 1
ATOM 3671 C C . GLU A 1 463 ? -16.044 -8.733 32.063 1.00 85.62 463 GLU A C 1
ATOM 3673 O O . GLU A 1 463 ? -16.042 -8.016 33.067 1.00 85.62 463 GLU A O 1
ATOM 3678 N N . ILE A 1 464 ? -17.124 -8.811 31.282 1.00 85.75 464 ILE A N 1
ATOM 3679 C CA . ILE A 1 464 ? -18.378 -8.123 31.613 1.00 85.75 464 ILE A CA 1
ATOM 3680 C C . ILE A 1 464 ? -19.034 -8.776 32.845 1.00 85.75 464 ILE A C 1
ATOM 3682 O O . ILE A 1 464 ? -19.609 -8.074 33.678 1.00 85.75 464 ILE A O 1
ATOM 3686 N N . LEU A 1 465 ? -18.919 -10.099 33.005 1.00 78.50 465 LEU A N 1
ATOM 3687 C CA . LEU A 1 465 ? -19.536 -10.843 34.106 1.00 78.50 465 LEU A CA 1
ATOM 3688 C C . LEU A 1 465 ? -18.868 -10.644 35.462 1.00 78.50 465 LEU A C 1
ATOM 3690 O O . LEU A 1 465 ? -19.583 -10.501 36.453 1.00 78.50 465 LEU A O 1
ATOM 3694 N N . LEU A 1 466 ? -17.535 -10.578 35.511 1.00 63.81 466 LEU A N 1
ATOM 3695 C CA . LEU A 1 466 ? -16.758 -10.431 36.753 1.00 63.81 466 LEU A CA 1
ATOM 3696 C C . LEU A 1 466 ? -17.135 -9.195 37.597 1.00 63.81 466 LEU A C 1
ATOM 3698 O O . LEU A 1 466 ? -16.751 -9.112 38.757 1.00 63.81 466 LEU A O 1
ATOM 3702 N N . ALA A 1 467 ? -17.904 -8.249 37.048 1.00 51.72 467 ALA A N 1
ATOM 3703 C CA . ALA A 1 467 ? -18.402 -7.070 37.757 1.00 51.72 467 ALA A CA 1
ATOM 3704 C C . ALA A 1 467 ? -19.809 -7.221 38.371 1.00 51.72 467 ALA A C 1
ATOM 3706 O O . ALA A 1 467 ? -20.229 -6.340 39.114 1.00 51.72 467 ALA A O 1
ATOM 3707 N N . SER A 1 468 ? -20.555 -8.289 38.063 1.00 52.88 468 SER A N 1
ATOM 3708 C CA . SER A 1 468 ? -21.945 -8.424 38.538 1.00 52.88 468 SER A CA 1
ATOM 3709 C C . SER A 1 468 ? -22.041 -8.937 39.982 1.00 52.88 468 SER A C 1
ATOM 3711 O O . SER A 1 468 ? -23.046 -8.680 40.634 1.00 52.88 468 SER A O 1
ATOM 3713 N N . ASP A 1 469 ? -21.000 -9.611 40.492 1.00 46.25 469 ASP A N 1
ATOM 3714 C CA . ASP A 1 469 ? -21.036 -10.339 41.766 1.00 46.25 469 ASP A CA 1
ATOM 3715 C C . ASP A 1 469 ? -19.778 -10.132 42.631 1.00 46.25 469 ASP A C 1
ATOM 3717 O O . ASP A 1 469 ? -18.924 -11.011 42.750 1.00 46.25 469 ASP A O 1
ATOM 3721 N N . GLU A 1 470 ? -19.704 -9.009 43.350 1.00 46.19 470 GLU A N 1
ATOM 3722 C CA . GLU A 1 470 ? -19.011 -8.994 44.653 1.00 46.19 470 GLU A CA 1
ATOM 3723 C C . GLU A 1 470 ? -19.957 -9.329 45.824 1.00 46.19 470 GLU A C 1
ATOM 3725 O O . GLU A 1 470 ? -19.498 -9.592 46.935 1.00 46.19 470 GLU A O 1
ATOM 3730 N N . THR A 1 471 ? -21.272 -9.429 45.586 1.00 43.28 471 THR A N 1
ATOM 3731 C CA . THR A 1 471 ? -22.278 -9.738 46.620 1.00 43.28 471 THR A CA 1
ATOM 3732 C C . THR A 1 471 ? -22.917 -11.130 46.522 1.00 43.28 471 THR A C 1
ATOM 3734 O O . THR A 1 471 ? -23.480 -11.574 47.522 1.00 43.28 471 THR A O 1
ATOM 3737 N N . ALA A 1 472 ? -22.792 -11.880 45.416 1.00 42.94 472 ALA A N 1
ATOM 3738 C CA . ALA A 1 472 ? -23.418 -13.209 45.276 1.00 42.94 472 ALA A CA 1
ATOM 3739 C C . ALA A 1 472 ? -22.457 -14.410 45.380 1.00 42.94 472 ALA A C 1
ATOM 3741 O O . ALA A 1 472 ? -22.653 -15.443 44.741 1.00 42.94 472 ALA A O 1
ATOM 3742 N N . LYS A 1 473 ? -21.455 -14.356 46.268 1.00 40.06 473 LYS A N 1
ATOM 3743 C CA . LYS A 1 473 ? -20.632 -15.543 46.598 1.00 40.06 473 LYS A CA 1
ATOM 3744 C C . LYS A 1 473 ? -21.363 -16.639 47.390 1.00 40.06 473 LYS A C 1
ATOM 3746 O O . LYS A 1 473 ? -20.745 -17.635 47.761 1.00 40.06 473 LYS A O 1
ATOM 3751 N N . THR A 1 474 ? -22.671 -16.520 47.598 1.00 38.81 474 THR A N 1
ATOM 3752 C CA . THR A 1 474 ? -23.445 -17.523 48.330 1.00 38.81 474 THR A CA 1
ATOM 3753 C C . THR A 1 474 ? -24.833 -17.650 47.718 1.00 38.81 474 THR A C 1
ATOM 3755 O O . THR A 1 474 ? -25.739 -16.963 48.162 1.00 38.81 474 THR A O 1
ATOM 3758 N N . THR A 1 475 ? -25.005 -18.472 46.677 1.00 36.16 475 THR A N 1
ATOM 3759 C CA . THR A 1 475 ? -26.133 -19.418 46.494 1.00 36.16 475 THR A CA 1
ATOM 3760 C C . THR A 1 475 ? -25.950 -20.168 45.169 1.00 36.16 475 THR A C 1
ATOM 3762 O O . THR A 1 475 ? -26.017 -19.603 44.083 1.00 36.16 475 THR A O 1
ATOM 3765 N N . THR A 1 476 ? -25.740 -21.475 45.266 1.00 39.22 476 THR A N 1
ATOM 3766 C CA . THR A 1 476 ? -25.721 -22.444 44.170 1.00 39.22 476 THR A CA 1
ATOM 3767 C C . THR A 1 476 ? -27.108 -22.579 43.532 1.00 39.22 476 THR A C 1
ATOM 3769 O O . THR A 1 476 ? -27.929 -23.369 43.987 1.00 39.22 476 THR A O 1
ATOM 3772 N N . THR A 1 477 ? -27.356 -21.849 42.442 1.00 36.34 477 THR A N 1
ATOM 3773 C CA . THR A 1 477 ? -28.403 -22.200 41.465 1.00 36.34 477 THR A CA 1
ATOM 3774 C C . THR A 1 477 ? -27.977 -21.756 40.066 1.00 36.34 477 THR A C 1
ATOM 3776 O O . THR A 1 477 ? -27.629 -20.602 39.841 1.00 36.34 477 THR A O 1
ATOM 3779 N N . THR A 1 478 ? -27.969 -22.701 39.131 1.00 37.16 478 THR A N 1
ATOM 3780 C CA . THR A 1 478 ? -27.536 -22.610 37.730 1.00 37.16 478 THR A CA 1
ATOM 3781 C C . THR A 1 478 ? -28.466 -21.737 36.875 1.00 37.16 478 THR A C 1
ATOM 3783 O O . THR A 1 478 ? -29.198 -22.220 36.016 1.00 37.16 478 THR A O 1
ATOM 3786 N N . THR A 1 479 ? -28.405 -20.426 37.075 1.00 42.25 479 THR A N 1
ATOM 3787 C CA . THR A 1 479 ? -28.790 -19.427 36.070 1.00 42.25 479 THR A CA 1
ATOM 3788 C C . THR A 1 479 ? -27.523 -18.694 35.675 1.00 42.25 479 THR A C 1
ATOM 3790 O O . THR A 1 479 ? -26.978 -17.947 36.479 1.00 42.25 479 THR A O 1
ATOM 3793 N N . THR A 1 480 ? -27.020 -18.943 34.466 1.00 52.03 480 THR A N 1
ATOM 3794 C CA . THR A 1 480 ? -25.909 -18.191 33.874 1.00 52.03 480 THR A CA 1
ATOM 3795 C C . THR A 1 480 ? -26.351 -16.734 33.758 1.00 52.03 480 THR A C 1
ATOM 3797 O O . THR A 1 480 ? -27.075 -16.371 32.831 1.00 52.03 480 THR A O 1
ATOM 3800 N N . THR A 1 481 ? -25.993 -15.901 34.733 1.00 65.62 481 THR A N 1
ATOM 3801 C CA . THR A 1 481 ? -26.097 -14.448 34.610 1.00 65.62 481 THR A CA 1
ATOM 3802 C C . THR A 1 481 ? -25.285 -14.045 33.378 1.00 65.62 481 THR A C 1
ATOM 3804 O O . THR A 1 481 ? -24.207 -14.582 33.143 1.00 65.62 481 THR A O 1
ATOM 3807 N N . ILE A 1 482 ? -25.845 -13.189 32.519 1.00 77.44 482 ILE A N 1
ATOM 3808 C CA . ILE A 1 482 ? -25.187 -12.650 31.319 1.00 77.44 482 ILE A CA 1
ATOM 3809 C C . ILE A 1 482 ? -25.059 -11.148 31.552 1.00 77.44 482 ILE A C 1
ATOM 3811 O O . ILE A 1 482 ? -26.071 -10.472 31.726 1.00 77.44 482 ILE A O 1
ATOM 3815 N N . GLY A 1 483 ? -23.831 -10.629 31.585 1.00 81.94 483 GLY A N 1
ATOM 3816 C CA . GLY A 1 483 ? -23.590 -9.216 31.859 1.00 81.94 483 GLY A CA 1
ATOM 3817 C C . GLY A 1 483 ? -23.889 -8.315 30.644 1.00 81.94 483 GLY A C 1
ATOM 3818 O O . GLY A 1 483 ? -23.723 -8.763 29.500 1.00 81.94 483 GLY A O 1
ATOM 3819 N N . PRO A 1 484 ? -24.325 -7.058 30.861 1.00 90.81 484 PRO A N 1
ATOM 3820 C CA . PRO A 1 484 ? -24.783 -6.168 29.796 1.00 90.81 484 PRO A CA 1
ATOM 3821 C C . PRO A 1 484 ? -23.635 -5.544 28.989 1.00 90.81 484 PRO A C 1
ATOM 3823 O O . PRO A 1 484 ? -22.656 -5.050 29.547 1.00 90.81 484 PRO A O 1
ATOM 3826 N N . LEU A 1 485 ? -23.800 -5.498 27.664 1.00 93.25 485 LEU A N 1
ATOM 3827 C CA . LEU A 1 485 ? -22.994 -4.672 26.761 1.00 93.25 485 LEU A CA 1
ATOM 3828 C C . LEU A 1 485 ? -23.870 -3.545 26.203 1.00 93.25 485 LEU A C 1
ATOM 3830 O O . LEU A 1 485 ? -24.795 -3.808 25.438 1.00 93.25 485 LEU A O 1
ATOM 3834 N N . ASP A 1 486 ? -23.583 -2.294 26.560 1.00 94.50 486 ASP A N 1
ATOM 3835 C CA . ASP A 1 486 ? -24.440 -1.161 26.189 1.00 94.50 486 ASP A CA 1
ATOM 3836 C C . ASP A 1 486 ? -24.065 -0.546 24.840 1.00 94.50 486 ASP A C 1
ATOM 3838 O O . ASP A 1 486 ? -24.932 -0.049 24.124 1.00 94.50 486 ASP A O 1
ATOM 3842 N N . ILE A 1 487 ? -22.781 -0.535 24.474 1.00 95.94 487 ILE A N 1
ATOM 3843 C CA . ILE A 1 487 ? -22.325 0.100 23.232 1.00 95.94 487 ILE A CA 1
ATOM 3844 C C . ILE A 1 487 ? -21.288 -0.779 22.539 1.00 95.94 487 ILE A C 1
ATOM 3846 O O . ILE A 1 487 ? -20.243 -1.086 23.107 1.00 95.94 487 ILE A O 1
ATOM 3850 N N . LEU A 1 488 ? -21.546 -1.121 21.275 1.00 97.25 488 LEU A N 1
ATOM 3851 C CA . LEU A 1 488 ? -20.604 -1.801 20.387 1.00 97.25 488 LEU A CA 1
ATOM 3852 C C . LEU A 1 488 ? -20.275 -0.913 19.184 1.00 97.25 488 LEU A C 1
ATOM 3854 O O . LEU A 1 488 ? -21.143 -0.628 18.359 1.00 97.25 488 LEU A O 1
ATOM 3858 N N . ILE A 1 489 ? -19.010 -0.516 19.047 1.00 97.19 489 ILE A N 1
ATOM 3859 C CA . ILE A 1 489 ? -18.511 0.236 17.891 1.00 97.19 489 ILE A CA 1
ATOM 3860 C C . ILE A 1 489 ? -17.666 -0.691 17.003 1.00 97.19 489 ILE A C 1
ATOM 3862 O O . ILE A 1 489 ? -16.501 -0.999 17.280 1.00 97.19 489 ILE A O 1
ATOM 3866 N N . ASN A 1 490 ? -18.267 -1.108 15.888 1.00 96.75 490 ASN A N 1
ATOM 3867 C CA . ASN A 1 490 ? -17.650 -1.892 14.819 1.00 96.75 490 ASN A CA 1
ATOM 3868 C C . ASN A 1 490 ? -16.824 -0.961 13.910 1.00 96.75 490 ASN A C 1
ATOM 3870 O O . ASN A 1 490 ? -17.278 -0.531 12.844 1.00 96.75 490 ASN A O 1
ATOM 3874 N N . ASN A 1 491 ? -15.630 -0.596 14.385 1.00 90.94 491 ASN A N 1
ATOM 3875 C CA . ASN A 1 491 ? -14.729 0.386 13.782 1.00 90.94 491 ASN A CA 1
ATOM 3876 C C . ASN A 1 491 ? -13.529 -0.238 13.050 1.00 90.94 491 ASN A C 1
ATOM 3878 O O . ASN A 1 491 ? -13.028 0.363 12.095 1.00 90.94 491 ASN A O 1
ATOM 3882 N N . ALA A 1 492 ? -13.068 -1.421 13.462 1.00 83.44 492 ALA A N 1
ATOM 3883 C CA . ALA A 1 492 ? -11.881 -2.042 12.883 1.00 83.44 492 ALA A CA 1
ATOM 3884 C C . ALA A 1 492 ? -11.982 -2.192 11.357 1.00 83.44 492 ALA A C 1
ATOM 3886 O O . ALA A 1 492 ? -13.035 -2.481 10.791 1.00 83.44 492 ALA A O 1
ATOM 3887 N N . GLY A 1 493 ? -10.872 -2.011 10.649 1.00 82.94 493 GLY A N 1
ATOM 3888 C CA . GLY A 1 493 ? -10.882 -2.290 9.224 1.00 82.94 493 GLY A CA 1
ATOM 3889 C C . GLY A 1 493 ? -9.581 -2.030 8.495 1.00 82.94 493 GLY A C 1
ATOM 3890 O O . GLY A 1 493 ? -8.680 -1.351 8.982 1.00 82.94 493 GLY A O 1
ATOM 3891 N N . VAL A 1 494 ? -9.520 -2.573 7.286 1.00 80.12 494 VAL A N 1
ATOM 3892 C CA . VAL A 1 494 ? -8.443 -2.412 6.313 1.00 80.12 494 VAL A CA 1
ATOM 3893 C C . VAL A 1 494 ? -8.966 -1.661 5.093 1.00 80.12 494 VAL A C 1
ATOM 3895 O O . VAL A 1 494 ? -10.129 -1.816 4.720 1.00 80.12 494 VAL A O 1
ATOM 3898 N N . ALA A 1 495 ? -8.122 -0.830 4.481 1.00 71.00 495 ALA A N 1
ATOM 3899 C CA . ALA A 1 495 ? -8.444 -0.135 3.228 1.00 71.00 495 ALA A CA 1
ATOM 3900 C C . ALA A 1 495 ? -7.482 -0.456 2.073 1.00 71.00 495 ALA A C 1
ATOM 3902 O O . ALA A 1 495 ? -7.788 -0.125 0.929 1.00 71.00 495 ALA A O 1
ATOM 3903 N N . TYR A 1 496 ? -6.340 -1.091 2.368 1.00 66.31 496 TYR A N 1
ATOM 3904 C CA . TYR A 1 496 ? -5.379 -1.543 1.365 1.00 66.31 496 TYR A CA 1
ATOM 3905 C C . TYR A 1 496 ? -4.851 -2.932 1.717 1.00 66.31 496 TYR A C 1
ATOM 3907 O O . TYR A 1 496 ? -4.332 -3.137 2.818 1.00 66.31 496 TYR A O 1
ATOM 3915 N N . ALA A 1 497 ? -4.931 -3.857 0.762 1.00 56.84 497 ALA A N 1
ATOM 3916 C CA . ALA A 1 497 ? -4.314 -5.178 0.826 1.00 56.84 497 ALA A CA 1
ATOM 3917 C C . ALA A 1 497 ? -3.588 -5.437 -0.505 1.00 56.84 497 ALA A C 1
ATOM 3919 O O . ALA A 1 497 ? -4.227 -5.512 -1.546 1.00 56.84 497 ALA A O 1
ATOM 3920 N N . TRP A 1 498 ? -2.252 -5.511 -0.480 1.00 48.69 498 TRP A N 1
ATOM 3921 C CA . TRP A 1 498 ? -1.398 -5.529 -1.686 1.00 48.69 498 TRP A CA 1
ATOM 3922 C C . TRP A 1 498 ? -0.710 -6.880 -1.955 1.00 48.69 498 TRP A C 1
ATOM 3924 O O . TRP A 1 498 ? 0.271 -6.940 -2.695 1.00 48.69 498 TRP A O 1
ATOM 3934 N N . SER A 1 499 ? -1.133 -7.966 -1.299 1.00 42.88 499 SER A N 1
ATOM 3935 C CA . SER A 1 499 ? -0.392 -9.236 -1.324 1.00 42.88 499 SER A CA 1
ATOM 3936 C C . SER A 1 499 ? -1.289 -10.449 -1.539 1.00 42.88 499 SER A C 1
ATOM 3938 O O . SER A 1 499 ? -2.451 -10.445 -1.163 1.00 42.88 499 SER A O 1
ATOM 3940 N N . SER A 1 500 ? -0.697 -11.552 -2.010 1.00 38.12 500 SER A N 1
ATOM 3941 C CA . SER A 1 500 ? -1.331 -12.863 -2.250 1.00 38.12 500 SER A CA 1
ATOM 3942 C C . SER A 1 500 ? -1.958 -13.556 -1.020 1.00 38.12 500 SER A C 1
ATOM 3944 O O . SER A 1 500 ? -2.290 -14.734 -1.097 1.00 38.12 500 SER A O 1
ATOM 3946 N N . LYS A 1 501 ? -2.114 -12.848 0.106 1.00 49.28 501 LYS A N 1
ATOM 3947 C CA . LYS A 1 501 ? -2.985 -13.188 1.243 1.00 49.28 501 LYS A CA 1
ATOM 3948 C C . LYS A 1 501 ? -4.316 -12.411 1.181 1.00 49.28 501 LYS A C 1
ATOM 3950 O O . LYS A 1 501 ? -4.920 -12.163 2.210 1.00 49.28 501 LYS A O 1
ATOM 3955 N N . GLU A 1 502 ? -4.751 -11.997 -0.009 1.00 57.97 502 GLU A N 1
ATOM 3956 C CA . GLU A 1 502 ? -5.981 -11.224 -0.284 1.00 57.97 502 GLU A CA 1
ATOM 3957 C C . GLU A 1 502 ? -7.284 -11.940 0.096 1.00 57.97 502 GLU A C 1
ATOM 3959 O O . GLU A 1 502 ? -8.345 -11.324 0.063 1.00 57.97 502 GLU A O 1
ATOM 3964 N N . PHE A 1 503 ? -7.216 -13.220 0.469 1.00 63.81 503 PHE A N 1
ATOM 3965 C CA . PHE A 1 503 ? -8.373 -14.014 0.847 1.00 63.81 503 PHE A CA 1
ATOM 3966 C C . PHE A 1 503 ? -8.156 -14.686 2.204 1.00 63.81 503 PHE A C 1
ATOM 3968 O O . PHE A 1 503 ? -7.122 -15.308 2.445 1.00 63.81 503 PHE A O 1
ATOM 3975 N N . VAL A 1 504 ? -9.159 -14.574 3.066 1.00 63.72 504 VAL A N 1
ATOM 3976 C CA . VAL A 1 504 ? -9.287 -15.222 4.371 1.00 63.72 504 VAL A CA 1
ATOM 3977 C C . VAL A 1 504 ? -10.369 -16.287 4.220 1.00 63.72 504 VAL A C 1
ATOM 3979 O O . VAL A 1 504 ? -11.504 -15.955 3.889 1.00 63.72 504 VAL A O 1
ATOM 3982 N N . ASP A 1 505 ? -10.015 -17.564 4.366 1.00 70.44 505 ASP A N 1
ATOM 3983 C CA . ASP A 1 505 ? -10.934 -18.699 4.163 1.00 70.44 505 ASP A CA 1
ATOM 3984 C C . ASP A 1 505 ? -11.684 -18.663 2.810 1.00 70.44 505 ASP A C 1
ATOM 3986 O O . ASP A 1 505 ? -12.846 -19.046 2.694 1.00 70.44 505 ASP A O 1
ATOM 3990 N N . GLY A 1 506 ? -11.019 -18.169 1.756 1.00 70.81 506 GLY A N 1
ATOM 3991 C CA . GLY A 1 506 ? -11.597 -18.034 0.411 1.00 70.81 506 GLY A CA 1
ATOM 3992 C C . GLY A 1 506 ? -12.457 -16.782 0.188 1.00 70.81 506 GLY A C 1
ATOM 3993 O O . GLY A 1 506 ? -13.001 -16.611 -0.905 1.00 70.81 506 GLY A O 1
ATOM 3994 N N . ILE A 1 507 ? -12.547 -15.891 1.178 1.00 79.06 507 ILE A N 1
ATOM 3995 C CA . ILE A 1 507 ? -13.292 -14.625 1.135 1.00 79.06 507 ILE A CA 1
ATOM 3996 C C . ILE A 1 507 ? -12.320 -13.452 1.055 1.00 79.06 507 ILE A C 1
ATOM 3998 O O . ILE A 1 507 ? -11.323 -13.435 1.764 1.00 79.06 507 ILE A O 1
ATOM 4002 N N . GLU A 1 508 ? -12.604 -12.463 0.209 1.00 83.56 508 GLU A N 1
ATOM 4003 C CA . GLU A 1 508 ? -11.748 -11.283 0.046 1.00 83.56 508 GLU A CA 1
ATOM 4004 C C . GLU A 1 508 ? -11.549 -10.536 1.384 1.00 83.56 508 GLU A C 1
ATOM 4006 O O . GLU A 1 508 ? -12.483 -10.377 2.173 1.00 83.56 508 GLU A O 1
ATOM 4011 N N . MET A 1 509 ? -10.316 -10.104 1.657 1.00 84.31 509 MET A N 1
ATOM 4012 C CA . MET A 1 509 ? -9.863 -9.600 2.955 1.00 84.31 509 MET A CA 1
ATOM 4013 C C . MET A 1 509 ? -10.660 -8.397 3.482 1.00 84.31 509 MET A C 1
ATOM 4015 O O . MET A 1 509 ? -10.950 -8.352 4.679 1.00 84.31 509 MET A O 1
ATOM 4019 N N . HIS A 1 510 ? -11.023 -7.422 2.642 1.00 87.06 510 HIS A N 1
ATOM 4020 C CA . HIS A 1 510 ? -11.819 -6.272 3.079 1.00 87.06 510 HIS A CA 1
ATOM 4021 C C . HIS A 1 510 ? -13.212 -6.722 3.517 1.00 87.06 510 HIS A C 1
ATOM 4023 O O . HIS A 1 510 ? -13.692 -6.274 4.556 1.00 87.06 510 HIS A O 1
ATOM 4029 N N . MET A 1 511 ? -13.848 -7.629 2.770 1.00 88.56 511 MET A N 1
ATOM 4030 C CA . MET A 1 511 ? -15.140 -8.208 3.159 1.00 88.56 511 MET A CA 1
ATOM 4031 C C . MET A 1 511 ? -15.034 -9.067 4.424 1.00 88.56 511 MET A C 1
ATOM 4033 O O . MET A 1 511 ? -15.885 -8.956 5.308 1.00 88.56 511 MET A O 1
ATOM 4037 N N . ALA A 1 512 ? -13.982 -9.879 4.542 1.00 89.00 512 ALA A N 1
ATOM 4038 C CA . ALA A 1 512 ? -13.748 -10.720 5.711 1.00 89.00 512 ALA A CA 1
ATOM 4039 C C . ALA A 1 512 ? -13.576 -9.883 6.990 1.00 89.00 512 ALA A C 1
ATOM 4041 O O . ALA A 1 512 ? -14.237 -10.147 7.989 1.00 89.00 512 ALA A O 1
ATOM 4042 N N . ILE A 1 513 ? -12.746 -8.836 6.947 1.00 90.00 513 ILE A N 1
ATOM 4043 C CA . ILE A 1 513 ? -12.389 -8.039 8.129 1.00 90.00 513 ILE A CA 1
ATOM 4044 C C . ILE A 1 513 ? -13.417 -6.938 8.407 1.00 90.00 513 ILE A C 1
ATOM 4046 O O . ILE A 1 513 ? -13.917 -6.827 9.524 1.00 90.00 513 ILE A O 1
ATOM 4050 N N . ASN A 1 514 ? -13.738 -6.102 7.414 1.00 92.19 514 ASN A N 1
ATOM 4051 C CA . ASN A 1 514 ? -14.535 -4.891 7.646 1.00 92.19 514 ASN A CA 1
ATOM 4052 C C . ASN A 1 514 ? -16.020 -5.197 7.865 1.00 92.19 514 ASN A C 1
ATOM 4054 O O . ASN A 1 514 ? -16.715 -4.361 8.451 1.00 92.19 514 ASN A O 1
ATOM 4058 N N . HIS A 1 515 ? -16.493 -6.347 7.370 1.00 94.50 515 HIS A N 1
ATOM 4059 C CA . HIS A 1 515 ? -17.896 -6.746 7.400 1.00 94.50 515 HIS A CA 1
ATOM 4060 C C . HIS A 1 515 ? -18.110 -8.064 8.162 1.00 94.50 515 HIS A C 1
ATOM 4062 O O . HIS A 1 515 ? -18.676 -8.032 9.254 1.00 94.50 515 HIS A O 1
ATOM 4068 N N . LEU A 1 516 ? -17.646 -9.212 7.650 1.00 93.81 516 LEU A N 1
ATOM 4069 C CA . LEU A 1 516 ? -17.990 -10.520 8.231 1.00 93.81 516 LEU A CA 1
ATOM 4070 C C . LEU A 1 516 ? -17.496 -10.718 9.662 1.00 93.81 516 LEU A C 1
ATOM 4072 O O . LEU A 1 516 ? -18.247 -11.227 10.491 1.00 93.81 516 LEU A O 1
ATOM 4076 N N . GLY A 1 517 ? -16.269 -10.296 9.967 1.00 94.12 517 GLY A N 1
ATOM 4077 C CA . GLY A 1 517 ? -15.721 -10.396 11.316 1.00 94.12 517 GLY A CA 1
ATOM 4078 C C . GLY A 1 517 ? -16.595 -9.672 12.342 1.00 94.12 517 GLY A C 1
ATOM 4079 O O . GLY A 1 517 ? -16.857 -10.203 13.419 1.00 94.12 517 GLY A O 1
ATOM 4080 N N . HIS A 1 518 ? -17.131 -8.501 11.986 1.00 96.12 518 HIS A N 1
ATOM 4081 C CA . HIS A 1 518 ? -18.062 -7.759 12.839 1.00 96.12 518 HIS A CA 1
ATOM 4082 C C . HIS A 1 518 ? -19.436 -8.422 12.955 1.00 96.12 518 HIS A C 1
ATOM 4084 O O . HIS A 1 518 ? -20.022 -8.403 14.038 1.00 96.12 518 HIS A O 1
ATOM 4090 N N . VAL A 1 519 ? -19.954 -9.011 11.870 1.00 95.88 519 VAL A N 1
ATOM 4091 C CA . VAL A 1 519 ? -21.213 -9.777 11.902 1.00 95.88 519 VAL A CA 1
ATOM 4092 C C . VAL A 1 519 ? -21.083 -10.954 12.868 1.00 95.88 519 VAL A C 1
ATOM 4094 O O . VAL A 1 519 ? -21.943 -11.127 13.729 1.00 95.88 519 VAL A O 1
ATOM 4097 N N . LEU A 1 520 ? -19.982 -11.707 12.785 1.00 96.00 520 LEU A N 1
ATOM 4098 C CA . LEU A 1 520 ? -19.712 -12.838 13.671 1.00 96.00 520 LEU A CA 1
ATOM 4099 C C . LEU A 1 520 ? -19.504 -12.400 15.129 1.00 96.00 520 LEU A C 1
ATOM 4101 O O . LEU A 1 520 ? -20.055 -13.009 16.040 1.00 96.00 520 LEU A O 1
ATOM 4105 N N . LEU A 1 521 ? -18.759 -11.316 15.365 1.00 96.69 521 LEU A N 1
ATOM 4106 C CA . LEU A 1 521 ? -18.582 -10.768 16.713 1.00 96.69 521 LEU A CA 1
ATOM 4107 C C . LEU A 1 521 ? -19.924 -10.343 17.326 1.00 96.69 521 LEU A C 1
ATOM 4109 O O . LEU A 1 521 ? -20.215 -10.654 18.478 1.00 96.69 521 LEU A O 1
ATOM 4113 N N . THR A 1 522 ? -20.755 -9.654 16.541 1.00 96.00 522 THR A N 1
ATOM 4114 C CA . THR A 1 522 ? -22.072 -9.186 16.990 1.00 96.00 522 THR A CA 1
ATOM 4115 C C . THR A 1 522 ? -23.006 -10.363 17.270 1.00 96.00 522 THR A C 1
ATOM 4117 O O . THR A 1 522 ? -23.781 -10.306 18.220 1.00 96.00 522 THR A O 1
ATOM 4120 N N . HIS A 1 523 ? -22.905 -11.440 16.486 1.00 95.25 523 HIS A N 1
ATOM 4121 C CA . HIS A 1 523 ? -23.619 -12.689 16.732 1.00 95.25 523 HIS A CA 1
ATOM 4122 C C . HIS A 1 523 ? -23.263 -13.290 18.103 1.00 95.25 523 HIS A C 1
ATOM 4124 O O . HIS A 1 523 ? -24.167 -13.572 18.887 1.00 95.25 523 HIS A O 1
ATOM 4130 N N . TYR A 1 524 ? -21.973 -13.417 18.438 1.00 95.56 524 TYR A N 1
ATOM 4131 C CA . TYR A 1 524 ? -21.560 -13.975 19.734 1.00 95.56 524 TYR A CA 1
ATOM 4132 C C . TYR A 1 524 ? -21.946 -13.098 20.930 1.00 95.56 524 TYR A C 1
ATOM 4134 O O . TYR A 1 524 ? -22.319 -13.619 21.979 1.00 95.56 524 TYR A O 1
ATOM 4142 N N . LEU A 1 525 ? -21.896 -11.773 20.776 1.00 94.62 525 LEU A N 1
ATOM 4143 C CA . LEU A 1 525 ? -22.216 -10.819 21.844 1.00 94.62 525 LEU A CA 1
ATOM 4144 C C . LEU A 1 525 ? -23.710 -10.466 21.925 1.00 94.62 525 LEU A C 1
ATOM 4146 O O . LEU A 1 525 ? -24.106 -9.626 22.735 1.00 94.62 525 LEU A O 1
ATOM 4150 N N . TRP A 1 526 ? -24.558 -11.096 21.107 1.00 93.19 526 TRP A N 1
ATOM 4151 C CA . TRP A 1 526 ? -25.971 -10.739 20.982 1.00 93.19 526 TRP A CA 1
ATOM 4152 C C . TRP A 1 526 ? -26.734 -10.811 22.310 1.00 93.19 526 TRP A C 1
ATOM 4154 O O . TRP A 1 526 ? -27.480 -9.894 22.649 1.00 93.19 526 TRP A O 1
ATOM 4164 N N . LYS A 1 527 ? -26.496 -11.855 23.113 1.00 90.25 527 LYS A N 1
ATOM 4165 C CA . LYS A 1 527 ? -27.150 -12.024 24.422 1.00 90.25 527 LYS A CA 1
ATOM 4166 C C . LYS A 1 527 ? -26.736 -10.937 25.423 1.00 90.25 527 LYS A C 1
ATOM 4168 O O . LYS A 1 527 ? -27.586 -10.452 26.162 1.00 90.25 527 LYS A O 1
ATOM 4173 N N . ASN A 1 528 ? -25.476 -10.496 25.400 1.00 91.62 528 ASN A N 1
ATOM 4174 C CA . ASN A 1 528 ? -24.990 -9.384 26.227 1.00 91.62 528 ASN A CA 1
ATOM 4175 C C . ASN A 1 528 ? -25.624 -8.048 25.820 1.00 91.62 528 ASN A C 1
ATOM 4177 O O . ASN A 1 528 ? -25.977 -7.243 26.677 1.00 91.62 528 ASN A O 1
ATOM 4181 N N . LEU A 1 529 ? -25.802 -7.824 24.514 1.00 90.19 529 LEU A N 1
ATOM 4182 C CA . LEU A 1 529 ? -26.475 -6.633 23.987 1.00 90.19 529 LEU A CA 1
ATOM 4183 C C . LEU A 1 529 ? -27.957 -6.604 24.395 1.00 90.19 529 LEU A C 1
ATOM 4185 O O . LEU A 1 529 ? -28.473 -5.558 24.778 1.00 90.19 529 LEU A O 1
ATOM 4189 N N . LEU A 1 530 ? -28.640 -7.754 24.369 1.00 87.69 530 LEU A N 1
ATOM 4190 C CA . LEU A 1 530 ? -30.022 -7.871 24.851 1.00 87.69 530 LEU A CA 1
ATOM 4191 C C . LEU A 1 530 ? -30.151 -7.689 26.369 1.00 87.69 530 LEU A C 1
ATOM 4193 O O . LEU A 1 530 ? -31.200 -7.249 26.833 1.00 87.69 530 LEU A O 1
ATOM 4197 N N . ALA A 1 531 ? -29.103 -8.006 27.132 1.00 84.69 531 ALA A N 1
ATOM 4198 C CA . ALA A 1 531 ? -29.069 -7.816 28.579 1.00 84.69 531 ALA A CA 1
ATOM 4199 C C . ALA A 1 531 ? -28.905 -6.340 29.002 1.00 84.69 531 ALA A C 1
ATOM 4201 O O . ALA A 1 531 ? -29.064 -6.032 30.181 1.00 84.69 531 ALA A O 1
ATOM 4202 N N . SER A 1 532 ? -28.611 -5.419 28.072 1.00 84.06 532 SER A N 1
ATOM 4203 C CA . SER A 1 532 ? -28.480 -3.988 28.379 1.00 84.06 532 SER A CA 1
ATOM 4204 C C . SER A 1 532 ? -29.791 -3.385 28.892 1.00 84.06 532 SER A C 1
ATOM 4206 O O . SER A 1 532 ? -30.823 -3.376 28.215 1.00 84.06 532 SER A O 1
ATOM 4208 N N . THR A 1 533 ? -29.725 -2.793 30.082 1.00 75.94 533 THR A N 1
ATOM 4209 C CA . THR A 1 533 ? -30.835 -2.073 30.722 1.00 75.94 533 THR A CA 1
ATOM 4210 C C . THR A 1 533 ? -31.028 -0.669 30.146 1.00 75.94 533 THR A C 1
ATOM 4212 O O . THR A 1 533 ? -32.147 -0.158 30.121 1.00 75.94 533 THR A O 1
ATOM 4215 N N . HIS A 1 534 ? -29.963 -0.060 29.619 1.00 75.62 534 HIS A N 1
ATOM 4216 C CA . HIS A 1 534 ? -29.962 1.293 29.050 1.00 75.62 534 HIS A CA 1
ATOM 4217 C C . HIS A 1 534 ? -30.376 1.355 27.574 1.00 75.62 534 HIS A C 1
ATOM 4219 O O . HIS A 1 534 ? -30.433 2.442 26.989 1.00 75.62 534 HIS A O 1
ATOM 4225 N N . GLY A 1 535 ? -30.631 0.192 26.975 1.00 84.50 535 GLY A N 1
ATOM 4226 C CA . GLY A 1 535 ? -30.793 0.016 25.543 1.00 84.50 535 GLY A CA 1
ATOM 4227 C C . GLY A 1 535 ? -29.451 0.028 24.826 1.00 84.50 535 GLY A C 1
ATOM 4228 O O . GLY A 1 535 ? -28.753 1.048 24.800 1.00 84.50 535 GLY A O 1
ATOM 4229 N N . ALA A 1 536 ? -29.100 -1.112 24.235 1.00 91.69 536 ALA A N 1
ATOM 4230 C CA . ALA A 1 536 ? -27.822 -1.272 23.571 1.00 91.69 536 ALA A CA 1
ATOM 4231 C C . ALA A 1 536 ? -27.779 -0.514 22.239 1.00 91.69 536 ALA A C 1
ATOM 4233 O O . ALA A 1 536 ? -28.781 -0.374 21.531 1.00 91.69 536 ALA A O 1
ATOM 4234 N N . ARG A 1 537 ? -26.593 -0.045 21.857 1.00 94.19 537 ARG A N 1
ATOM 4235 C CA . ARG A 1 537 ? -26.354 0.626 20.577 1.00 94.19 537 ARG A CA 1
ATOM 4236 C C . ARG A 1 537 ? -25.209 -0.032 19.829 1.00 94.19 537 ARG A C 1
ATOM 4238 O O . ARG A 1 537 ? -24.108 -0.169 20.353 1.00 94.19 537 ARG A O 1
ATOM 4245 N N . ILE A 1 538 ? -25.464 -0.392 18.575 1.00 95.75 538 ILE A N 1
ATOM 4246 C CA . ILE A 1 538 ? -24.455 -0.929 17.661 1.00 95.75 538 ILE A CA 1
ATOM 4247 C C . ILE A 1 538 ? -24.173 0.109 16.584 1.00 95.75 538 ILE A C 1
ATOM 4249 O O . ILE A 1 538 ? -25.074 0.492 15.835 1.00 95.75 538 ILE A O 1
ATOM 4253 N N . VAL A 1 539 ? -22.915 0.533 16.487 1.00 96.50 539 VAL A N 1
ATOM 4254 C CA . VAL A 1 539 ? -22.446 1.490 15.486 1.00 96.50 539 VAL A CA 1
ATOM 4255 C C . VAL A 1 539 ? -21.550 0.788 14.473 1.00 96.50 539 VAL A C 1
ATOM 4257 O O . VAL A 1 539 ? -20.457 0.341 14.813 1.00 96.50 539 VAL A O 1
ATOM 4260 N N . HIS A 1 540 ? -21.977 0.730 13.211 1.00 96.06 540 HIS A N 1
ATOM 4261 C CA . HIS A 1 540 ? -21.134 0.266 12.107 1.00 96.06 540 HIS A CA 1
ATOM 4262 C C . HIS A 1 540 ? -20.427 1.439 11.432 1.00 96.06 540 HIS A C 1
ATOM 4264 O O . HIS A 1 540 ? -21.067 2.329 10.863 1.00 96.06 540 HIS A O 1
ATOM 4270 N N . VAL A 1 541 ? -19.095 1.420 11.432 1.00 92.50 541 VAL A N 1
ATOM 4271 C CA . VAL A 1 541 ? -18.306 2.474 10.790 1.00 92.50 541 VAL A CA 1
ATOM 4272 C C . VAL A 1 541 ? -18.188 2.213 9.287 1.00 92.50 541 VAL A C 1
ATOM 4274 O O . VAL A 1 541 ? -17.559 1.250 8.823 1.00 92.50 541 VAL A O 1
ATOM 4277 N N . SER A 1 542 ? -18.792 3.107 8.507 1.00 90.19 542 SER A N 1
ATOM 4278 C CA . SER A 1 542 ? -18.759 3.124 7.044 1.00 90.19 542 SER A CA 1
ATOM 4279 C C . SER A 1 542 ? -17.806 4.215 6.516 1.00 90.19 542 SER A C 1
ATOM 4281 O O . SER A 1 542 ? -16.968 4.750 7.243 1.00 90.19 542 SER A O 1
ATOM 4283 N N . SER A 1 543 ? -17.867 4.518 5.220 1.00 83.38 543 SER A N 1
ATOM 4284 C CA . SER A 1 543 ? -17.095 5.586 4.583 1.00 83.38 543 SER A CA 1
ATOM 4285 C C . SER A 1 543 ? -17.849 6.190 3.398 1.00 83.38 543 SER A C 1
ATOM 4287 O O . SER A 1 543 ? -18.807 5.604 2.895 1.00 83.38 543 SER A O 1
ATOM 4289 N N . LEU A 1 544 ? -17.371 7.332 2.890 1.00 71.75 544 LEU A N 1
ATOM 4290 C CA . LEU A 1 544 ? -17.895 7.941 1.661 1.00 71.75 544 LEU A CA 1
ATOM 4291 C C . LEU A 1 544 ? -17.841 6.979 0.459 1.00 71.75 544 LEU A C 1
ATOM 4293 O O . LEU A 1 544 ? -18.676 7.049 -0.440 1.00 71.75 544 LEU A O 1
ATOM 4297 N N . GLY A 1 545 ? -16.900 6.029 0.478 1.00 69.31 545 GLY A N 1
ATOM 4298 C CA . GLY A 1 545 ? -16.775 4.975 -0.524 1.00 69.31 545 GLY A CA 1
ATOM 4299 C C . GLY A 1 545 ? -18.030 4.116 -0.686 1.00 69.31 545 GLY A C 1
ATOM 4300 O O . GLY A 1 545 ? -18.333 3.686 -1.798 1.00 69.31 545 GLY A O 1
ATOM 4301 N N . ALA A 1 546 ? -18.818 3.941 0.380 1.00 71.50 546 ALA A N 1
ATOM 4302 C CA . ALA A 1 546 ? -20.081 3.206 0.326 1.00 71.50 546 ALA A CA 1
ATOM 4303 C C . ALA A 1 546 ? -21.089 3.816 -0.669 1.00 71.50 546 ALA A C 1
ATOM 4305 O O . ALA A 1 546 ? -21.892 3.089 -1.254 1.00 71.50 546 ALA A O 1
ATOM 4306 N N . LEU A 1 547 ? -21.022 5.135 -0.896 1.00 66.69 547 LEU A N 1
ATOM 4307 C CA . LEU A 1 547 ? -21.915 5.868 -1.803 1.00 66.69 547 LEU A CA 1
ATOM 4308 C C . LEU A 1 547 ? -21.437 5.859 -3.259 1.00 66.69 547 LEU A C 1
ATOM 4310 O O . LEU A 1 547 ? -22.238 5.997 -4.181 1.00 66.69 547 LEU A O 1
ATOM 4314 N N . VAL A 1 548 ? -20.133 5.683 -3.477 1.00 57.72 548 VAL A N 1
ATOM 4315 C CA . VAL A 1 548 ? -19.507 5.695 -4.809 1.00 57.72 548 VAL A CA 1
ATOM 4316 C C . VAL A 1 548 ? -19.767 4.383 -5.568 1.00 57.72 548 VAL A C 1
ATOM 4318 O O . VAL A 1 548 ? -19.772 4.354 -6.798 1.00 57.72 548 VAL A O 1
ATOM 4321 N N . SER A 1 549 ? -20.070 3.300 -4.850 1.00 54.81 549 SER A N 1
ATOM 4322 C CA . SER A 1 549 ? -20.217 1.929 -5.362 1.00 54.81 549 SER A CA 1
ATOM 4323 C C . SER A 1 549 ? -21.500 1.655 -6.179 1.00 54.81 549 SER A C 1
ATOM 4325 O O . SER A 1 549 ? -22.014 0.542 -6.167 1.00 54.81 549 SER A O 1
ATOM 4327 N N . ARG A 1 550 ? -22.062 2.638 -6.901 1.00 49.88 550 ARG A N 1
ATOM 4328 C CA . ARG A 1 550 ? -23.364 2.509 -7.602 1.00 49.88 550 ARG A CA 1
ATOM 4329 C C . ARG A 1 550 ? -23.388 1.430 -8.699 1.00 49.88 550 ARG A C 1
ATOM 4331 O O . ARG A 1 550 ? -24.454 0.919 -9.022 1.00 49.88 550 ARG A O 1
ATOM 4338 N N . HIS A 1 551 ? -22.233 1.091 -9.272 1.00 49.34 551 HIS A N 1
ATOM 4339 C CA . HIS A 1 551 ? -22.095 0.048 -10.301 1.00 49.34 551 HIS A CA 1
ATOM 4340 C C . HIS A 1 551 ? -21.434 -1.239 -9.792 1.00 49.34 551 HIS A C 1
ATOM 4342 O O . HIS A 1 551 ? -21.408 -2.231 -10.516 1.00 49.34 551 HIS A O 1
ATOM 4348 N N . ASP A 1 552 ? -20.929 -1.218 -8.560 1.00 56.41 552 ASP A N 1
ATOM 4349 C CA . ASP A 1 552 ? -20.258 -2.334 -7.908 1.00 56.41 552 ASP A CA 1
ATOM 4350 C C . ASP A 1 552 ? -21.127 -2.780 -6.736 1.00 56.41 552 ASP A C 1
ATOM 4352 O O . ASP A 1 552 ? -20.955 -2.370 -5.588 1.00 56.41 552 ASP A O 1
ATOM 4356 N N . THR A 1 553 ? -22.145 -3.565 -7.073 1.00 65.12 553 THR A N 1
ATOM 4357 C CA . THR A 1 553 ? -23.081 -4.167 -6.123 1.00 65.12 553 THR A CA 1
ATOM 4358 C C . THR A 1 553 ? -22.336 -5.055 -5.132 1.00 65.12 553 THR A C 1
ATOM 4360 O O . THR A 1 553 ? -21.257 -5.569 -5.431 1.00 65.12 553 THR A O 1
ATOM 4363 N N . THR A 1 554 ? -22.918 -5.309 -3.962 1.00 66.75 554 THR A N 1
ATOM 4364 C CA . THR A 1 554 ? -22.420 -6.371 -3.077 1.00 66.75 554 THR A CA 1
ATOM 4365 C C . THR A 1 554 ? -22.647 -7.768 -3.659 1.00 66.75 554 THR A C 1
ATOM 4367 O O . THR A 1 554 ? -22.005 -8.705 -3.213 1.00 66.75 554 THR A O 1
ATOM 4370 N N . ASP A 1 555 ? -23.451 -7.919 -4.717 1.00 69.19 555 ASP A N 1
ATOM 4371 C CA . ASP A 1 555 ? -23.703 -9.210 -5.365 1.00 69.19 555 ASP A CA 1
ATOM 4372 C C . ASP A 1 555 ? -22.433 -9.996 -5.723 1.00 69.19 555 ASP A C 1
ATOM 4374 O O . ASP A 1 555 ? -21.521 -9.515 -6.404 1.00 69.19 555 ASP A O 1
ATOM 4378 N N . GLY A 1 556 ? -22.419 -11.268 -5.321 1.00 64.44 556 GLY A N 1
ATOM 4379 C CA . GLY A 1 556 ? -21.359 -12.204 -5.679 1.00 64.44 556 GLY A CA 1
ATOM 4380 C C . GLY A 1 556 ? -20.031 -11.957 -4.965 1.00 64.44 556 GLY A C 1
ATOM 4381 O O . GLY A 1 556 ? -19.025 -12.510 -5.412 1.00 64.44 556 GLY A O 1
ATOM 4382 N N . TRP A 1 557 ? -20.017 -11.174 -3.878 1.00 74.31 557 TRP A N 1
ATOM 4383 C CA . TRP A 1 557 ? -18.835 -10.918 -3.048 1.00 74.31 557 TRP A CA 1
ATOM 4384 C C . TRP A 1 557 ? -18.141 -12.215 -2.581 1.00 74.31 557 TRP A C 1
ATOM 4386 O O . TRP A 1 557 ? -16.928 -12.351 -2.702 1.00 74.31 557 TRP A O 1
ATOM 4396 N N . TYR A 1 558 ? -18.913 -13.232 -2.195 1.00 64.75 558 TYR A N 1
ATOM 4397 C CA . TYR A 1 558 ? -18.440 -14.567 -1.792 1.00 64.75 558 TYR A CA 1
ATOM 4398 C C . TYR A 1 558 ? -17.904 -15.432 -2.954 1.00 64.75 558 TYR A C 1
ATOM 4400 O O . TYR A 1 558 ? -17.200 -16.415 -2.738 1.00 64.75 558 TYR A O 1
ATOM 4408 N N . ASN A 1 559 ? -18.231 -15.086 -4.205 1.00 55.88 559 ASN A N 1
ATOM 4409 C CA . ASN A 1 559 ? -17.755 -15.774 -5.412 1.00 55.88 559 ASN A CA 1
ATOM 4410 C C . ASN A 1 559 ? -16.546 -15.072 -6.049 1.00 55.88 559 ASN A C 1
ATOM 4412 O O . ASN A 1 559 ? -16.061 -15.518 -7.095 1.00 55.88 559 ASN A O 1
ATOM 4416 N N . GLN A 1 560 ? -16.046 -13.990 -5.448 1.00 60.50 560 GLN A N 1
ATOM 4417 C CA . GLN A 1 560 ? -14.923 -13.231 -5.994 1.00 60.50 560 GLN A CA 1
ATOM 4418 C C . GLN A 1 560 ? -13.645 -14.066 -6.069 1.00 60.50 560 GLN A C 1
ATOM 4420 O O . GLN A 1 560 ? -12.959 -13.961 -7.077 1.00 60.50 560 GLN A O 1
ATOM 4425 N N . GLY A 1 561 ? -13.404 -14.972 -5.113 1.00 50.41 561 GLY A N 1
ATOM 4426 C CA . GLY A 1 561 ? -12.296 -15.939 -5.159 1.00 50.41 561 GLY A CA 1
ATOM 4427 C C . GLY A 1 561 ? -12.503 -17.124 -6.117 1.00 50.41 561 GLY A C 1
ATOM 4428 O O . GLY A 1 561 ? -11.562 -17.860 -6.387 1.00 50.41 561 GLY A O 1
ATOM 4429 N N . LYS A 1 562 ? -13.725 -17.325 -6.644 1.00 45.19 562 LYS A N 1
ATOM 4430 C CA . LYS A 1 562 ? -14.059 -18.409 -7.597 1.00 45.19 562 LYS A CA 1
ATOM 4431 C C . LYS A 1 562 ? -14.100 -17.939 -9.053 1.00 45.19 562 LYS A C 1
ATOM 4433 O O . LYS A 1 562 ? -13.809 -18.721 -9.953 1.00 45.19 562 LYS A O 1
ATOM 4438 N N . LYS A 1 563 ? -14.471 -16.676 -9.301 1.00 40.94 563 LYS A N 1
ATOM 4439 C CA . LYS A 1 563 ? -14.444 -16.057 -10.643 1.00 40.94 563 LYS A CA 1
ATOM 4440 C C . LYS A 1 563 ? -13.058 -15.548 -11.031 1.00 40.94 563 LYS A C 1
ATOM 4442 O O . LYS A 1 563 ? -12.769 -15.437 -12.221 1.00 40.94 563 LYS A O 1
ATOM 4447 N N . SER A 1 564 ? -12.192 -15.274 -10.060 1.00 40.75 564 SER A N 1
ATOM 4448 C CA . SER A 1 564 ? -10.762 -15.163 -10.301 1.00 40.75 564 SER A CA 1
ATOM 4449 C C . SER A 1 564 ? -10.156 -16.565 -10.266 1.00 40.75 564 SER A C 1
ATOM 4451 O O . SER A 1 564 ? -9.640 -17.030 -9.258 1.00 40.75 564 SER A O 1
ATOM 4453 N N . THR A 1 565 ? -10.111 -17.251 -11.412 1.00 30.89 565 THR A N 1
ATOM 4454 C CA . THR A 1 565 ? -8.903 -18.054 -11.638 1.00 30.89 565 THR A CA 1
ATOM 4455 C C . THR A 1 565 ? -7.736 -17.103 -11.378 1.00 30.89 565 THR A C 1
ATOM 4457 O O . THR A 1 565 ? -7.720 -16.042 -12.018 1.00 30.89 565 THR A O 1
ATOM 4460 N N . PRO A 1 566 ? -6.808 -17.391 -10.450 1.00 32.84 566 PRO A N 1
ATOM 4461 C CA . PRO A 1 566 ? -5.633 -16.561 -10.286 1.00 32.84 566 PRO A CA 1
ATOM 4462 C C . PRO A 1 566 ? -4.892 -16.618 -11.618 1.00 32.84 566 PRO A C 1
ATOM 4464 O O . PRO A 1 566 ? -4.198 -17.585 -11.931 1.00 32.84 566 PRO A O 1
ATOM 4467 N N . VAL A 1 567 ? -5.078 -15.597 -12.452 1.00 33.22 567 VAL A N 1
ATOM 4468 C CA . VAL A 1 567 ? -4.193 -15.359 -13.580 1.00 33.22 567 VAL A CA 1
ATOM 4469 C C . VAL A 1 567 ? -2.881 -14.981 -12.914 1.00 33.22 567 VAL A C 1
ATOM 4471 O O . VAL A 1 567 ? -2.709 -13.841 -12.484 1.00 33.22 567 VAL A O 1
ATOM 4474 N N . LYS A 1 568 ? -2.000 -15.972 -12.724 1.00 29.38 568 LYS A N 1
ATOM 4475 C CA . LYS A 1 568 ? -0.643 -15.775 -12.206 1.00 29.38 568 LYS A CA 1
ATOM 4476 C C . LYS A 1 568 ? -0.050 -14.543 -12.898 1.00 29.38 568 LYS A C 1
ATOM 4478 O O . LYS A 1 568 ? 0.122 -14.555 -14.114 1.00 29.38 568 LYS A O 1
ATOM 4483 N N . GLY A 1 569 ? 0.224 -13.483 -12.137 1.00 32.72 569 GLY A N 1
ATOM 4484 C CA . GLY A 1 569 ? 0.938 -12.309 -12.648 1.00 32.72 569 GLY A CA 1
ATOM 4485 C C . GLY A 1 569 ? 0.113 -11.062 -12.994 1.00 32.72 569 GLY A C 1
ATOM 4486 O O . GLY A 1 569 ? 0.616 -10.217 -13.728 1.00 32.72 569 GLY A O 1
ATOM 4487 N N . LYS A 1 570 ? -1.102 -10.876 -12.465 1.00 32.62 570 LYS A N 1
ATOM 4488 C CA . LYS A 1 570 ? -1.670 -9.522 -12.327 1.00 32.62 570 LYS A CA 1
ATOM 4489 C C . LYS A 1 570 ? -1.734 -9.148 -10.852 1.00 32.62 570 LYS A C 1
ATOM 4491 O O . LYS A 1 570 ? -2.455 -9.785 -10.097 1.00 32.62 570 LYS A O 1
ATOM 4496 N N . LEU A 1 571 ? -0.967 -8.128 -10.465 1.00 37.25 571 LEU A N 1
ATOM 4497 C CA . LEU A 1 571 ? -1.218 -7.375 -9.241 1.00 37.25 571 LEU A CA 1
ATOM 4498 C C . LEU A 1 571 ? -2.669 -6.883 -9.320 1.00 37.25 571 LEU A C 1
ATOM 4500 O O . LEU A 1 571 ? -3.047 -6.302 -10.345 1.00 37.25 571 LEU A O 1
ATOM 4504 N N . HIS A 1 572 ? -3.482 -7.139 -8.296 1.00 44.91 572 HIS A N 1
ATOM 4505 C CA . HIS A 1 572 ? -4.772 -6.468 -8.186 1.00 44.91 572 HIS A CA 1
ATOM 4506 C C . HIS A 1 572 ? -4.482 -4.969 -8.193 1.00 44.91 572 HIS A C 1
ATOM 4508 O O . HIS A 1 572 ? -3.651 -4.485 -7.422 1.00 44.91 572 HIS A O 1
ATOM 4514 N N . ASN A 1 573 ? -5.053 -4.232 -9.147 1.00 52.91 573 ASN A N 1
ATOM 4515 C CA . ASN A 1 573 ? -4.729 -2.817 -9.254 1.00 52.91 573 ASN A CA 1
ATOM 4516 C C . ASN A 1 573 ? -5.221 -2.127 -7.976 1.00 52.91 573 ASN A C 1
ATOM 4518 O O . ASN A 1 573 ? -6.238 -2.510 -7.407 1.00 52.91 573 ASN A O 1
ATOM 4522 N N . THR A 1 574 ? -4.567 -1.046 -7.561 1.00 54.09 574 THR A N 1
ATOM 4523 C CA . THR A 1 574 ? -5.027 -0.136 -6.494 1.00 54.09 574 THR A CA 1
ATOM 4524 C C . THR A 1 574 ? -6.529 0.189 -6.576 1.00 54.09 574 THR A C 1
ATOM 4526 O O . THR A 1 574 ? -7.208 0.362 -5.569 1.00 54.09 574 THR A O 1
ATOM 4529 N N . ILE A 1 575 ? -7.048 0.227 -7.804 1.00 57.50 575 ILE A N 1
ATOM 4530 C CA . ILE A 1 575 ? -8.456 0.419 -8.147 1.00 57.50 575 ILE A CA 1
ATOM 4531 C C . ILE A 1 575 ? -9.330 -0.739 -7.643 1.00 57.50 575 ILE A C 1
ATOM 4533 O O . ILE A 1 575 ? -10.393 -0.494 -7.083 1.00 57.50 575 ILE A O 1
ATOM 4537 N N . ASP A 1 576 ? -8.891 -1.984 -7.817 1.00 64.25 576 ASP A N 1
ATOM 4538 C CA . ASP A 1 576 ? -9.628 -3.166 -7.377 1.00 64.25 576 ASP A CA 1
ATOM 4539 C C . ASP A 1 576 ? -9.610 -3.295 -5.842 1.00 64.25 576 ASP A C 1
ATOM 4541 O O . ASP A 1 576 ? -10.646 -3.577 -5.247 1.00 64.25 576 ASP A O 1
ATOM 4545 N N . SER A 1 577 ? -8.487 -2.979 -5.179 1.00 71.44 577 SER A N 1
ATOM 4546 C CA . SER A 1 577 ? -8.442 -2.895 -3.706 1.00 71.44 577 SER A CA 1
ATOM 4547 C C . SER A 1 577 ? -9.398 -1.822 -3.171 1.00 71.44 577 SER A C 1
ATOM 4549 O O . SER A 1 577 ? -10.136 -2.076 -2.221 1.00 71.44 577 SER A O 1
ATOM 4551 N N . MET A 1 578 ? -9.441 -0.631 -3.786 1.00 69.31 578 MET A N 1
ATOM 4552 C CA . MET A 1 578 ? -10.404 0.412 -3.398 1.00 69.31 578 MET A CA 1
ATOM 4553 C C . MET A 1 578 ? -11.848 -0.014 -3.655 1.00 69.31 578 MET A C 1
ATOM 4555 O O . MET A 1 578 ? -12.724 0.288 -2.849 1.00 69.31 578 MET A O 1
ATOM 4559 N N . ARG A 1 579 ? -12.104 -0.732 -4.751 1.00 73.62 579 ARG A N 1
ATOM 4560 C CA . ARG A 1 579 ? -13.423 -1.282 -5.062 1.00 73.62 579 ARG A CA 1
ATOM 4561 C C . ARG A 1 579 ? -13.894 -2.244 -3.971 1.00 73.62 579 ARG A C 1
ATOM 4563 O O . ARG A 1 579 ? -15.016 -2.091 -3.499 1.00 73.62 579 ARG A O 1
ATOM 4570 N N . TYR A 1 580 ? -13.049 -3.174 -3.526 1.00 77.75 580 TYR A N 1
ATOM 4571 C CA . TYR A 1 580 ? -13.391 -4.083 -2.424 1.00 77.75 580 TYR A CA 1
ATOM 4572 C C . TYR A 1 580 ? -13.568 -3.358 -1.095 1.00 77.75 580 TYR A C 1
ATOM 4574 O O . TYR A 1 580 ? -14.524 -3.621 -0.365 1.00 77.75 580 TYR A O 1
ATOM 4582 N N . TYR A 1 581 ? -12.722 -2.368 -0.812 1.00 81.25 581 TYR A N 1
ATOM 4583 C CA . TYR A 1 581 ? -12.917 -1.499 0.341 1.00 81.25 581 TYR A CA 1
ATOM 4584 C C . TYR A 1 581 ? -14.289 -0.799 0.299 1.00 81.25 581 TYR A C 1
ATOM 4586 O O . TYR A 1 581 ? -15.048 -0.884 1.266 1.00 81.25 581 TYR A O 1
ATOM 4594 N N . PHE A 1 582 ? -14.657 -0.165 -0.818 1.00 81.81 582 PHE A N 1
ATOM 4595 C CA . PHE A 1 582 ? -15.954 0.504 -0.992 1.00 81.81 582 PHE A CA 1
ATOM 4596 C C . PHE A 1 582 ? -17.128 -0.468 -0.870 1.00 81.81 582 PHE A C 1
ATOM 4598 O O . PHE A 1 582 ? -18.099 -0.167 -0.171 1.00 81.81 582 PHE A O 1
ATOM 4605 N N . GLN A 1 583 ? -17.004 -1.656 -1.463 1.00 83.38 583 GLN A N 1
ATOM 4606 C CA . GLN A 1 583 ? -17.990 -2.724 -1.346 1.00 83.38 583 GLN A CA 1
ATOM 4607 C C . GLN A 1 583 ? -18.182 -3.152 0.119 1.00 83.38 583 GLN A C 1
ATOM 4609 O O . GLN A 1 583 ? -19.317 -3.218 0.587 1.00 83.38 583 GLN A O 1
ATOM 4614 N N . SER A 1 584 ? -17.096 -3.330 0.880 1.00 88.00 584 SER A N 1
ATOM 4615 C CA . SER A 1 584 ? -17.163 -3.672 2.310 1.00 88.00 584 SER A CA 1
ATOM 4616 C C . SER A 1 584 ? -17.820 -2.576 3.162 1.00 88.00 584 SER A C 1
ATOM 4618 O O . SER A 1 584 ? -18.563 -2.858 4.100 1.00 88.00 584 SER A O 1
ATOM 4620 N N . LYS A 1 585 ? -17.622 -1.298 2.811 1.00 88.81 585 LYS A N 1
ATOM 4621 C CA . LYS A 1 585 ? -18.246 -0.169 3.516 1.00 88.81 585 LYS A CA 1
ATOM 4622 C C . LYS A 1 585 ? -19.728 -0.011 3.169 1.00 88.81 585 LYS A C 1
ATOM 4624 O O . LYS A 1 585 ? -20.509 0.354 4.050 1.00 88.81 585 LYS A O 1
ATOM 4629 N N . ARG A 1 586 ? -20.137 -0.356 1.942 1.00 87.12 586 ARG A N 1
ATOM 4630 C CA . ARG A 1 586 ? -21.552 -0.503 1.558 1.00 87.12 586 ARG A CA 1
ATOM 4631 C C . ARG A 1 586 ? -22.213 -1.669 2.296 1.00 87.12 586 ARG A C 1
ATOM 4633 O O . ARG A 1 586 ? -23.319 -1.492 2.803 1.00 87.12 586 ARG A O 1
ATOM 4640 N N . ALA A 1 587 ? -21.519 -2.799 2.435 1.00 90.88 587 ALA A N 1
ATOM 4641 C CA . ALA A 1 587 ? -22.004 -3.950 3.196 1.00 90.88 587 ALA A CA 1
ATOM 4642 C C . ALA A 1 587 ? -22.328 -3.584 4.656 1.00 90.88 587 ALA A C 1
ATOM 4644 O O . ALA A 1 587 ? -23.358 -3.996 5.175 1.00 90.88 587 ALA A O 1
ATOM 4645 N N . ASN A 1 588 ? -21.535 -2.712 5.291 1.00 92.81 588 ASN A N 1
ATOM 4646 C CA . ASN A 1 588 ? -21.828 -2.204 6.641 1.00 92.81 588 ASN A CA 1
ATOM 4647 C C . ASN A 1 588 ? -23.134 -1.391 6.723 1.00 92.81 588 ASN A C 1
ATOM 4649 O O . ASN A 1 588 ? -23.865 -1.501 7.711 1.00 92.81 588 ASN A O 1
ATOM 4653 N N . LEU A 1 589 ? -23.464 -0.602 5.692 1.00 90.50 589 LEU A N 1
ATOM 4654 C CA . LEU A 1 589 ? -24.742 0.119 5.636 1.00 90.50 589 LEU A CA 1
ATOM 4655 C C . LEU A 1 589 ? -25.919 -0.845 5.434 1.00 90.50 589 LEU A C 1
ATOM 4657 O O . LEU A 1 589 ? -26.931 -0.732 6.122 1.00 90.50 589 LEU A O 1
ATOM 4661 N N . GLN A 1 590 ? -25.763 -1.818 4.532 1.00 90.69 590 GLN A N 1
ATOM 4662 C CA . GLN A 1 590 ? -26.764 -2.858 4.277 1.00 90.69 590 GLN A CA 1
ATOM 4663 C C . GLN A 1 590 ? -27.013 -3.718 5.523 1.00 90.69 590 GLN A C 1
ATOM 4665 O O . GLN A 1 590 ? -28.161 -3.971 5.867 1.00 90.69 590 GLN A O 1
ATOM 4670 N N . GLN A 1 591 ? -25.956 -4.095 6.245 1.00 93.06 591 GLN A N 1
ATOM 4671 C CA . GLN A 1 591 ? -26.049 -4.847 7.496 1.00 93.06 591 GLN A CA 1
ATOM 4672 C C . GLN A 1 591 ? -26.790 -4.074 8.578 1.00 93.06 591 GLN A C 1
ATOM 4674 O O . GLN A 1 591 ? -27.652 -4.628 9.251 1.00 93.06 591 GLN A O 1
ATOM 4679 N N . THR A 1 592 ? -26.470 -2.788 8.738 1.00 93.12 592 THR A N 1
ATOM 4680 C CA . THR A 1 592 ? -27.161 -1.918 9.699 1.00 93.12 592 THR A CA 1
ATOM 4681 C C . THR A 1 592 ? -28.652 -1.846 9.383 1.00 93.12 592 THR A C 1
ATOM 4683 O O . THR A 1 592 ? -29.479 -1.943 10.288 1.00 93.12 592 THR A O 1
ATOM 4686 N N . TRP A 1 593 ? -28.996 -1.722 8.098 1.00 91.06 593 TRP A N 1
ATOM 4687 C CA . TRP A 1 593 ? -30.381 -1.713 7.642 1.00 91.06 593 TRP A CA 1
ATOM 4688 C C . TRP A 1 593 ? -31.096 -3.045 7.887 1.00 91.06 593 TRP A C 1
ATOM 4690 O O . TRP A 1 593 ? -32.212 -3.038 8.391 1.00 91.06 593 TRP A O 1
ATOM 4700 N N . GLU A 1 594 ? -30.476 -4.187 7.582 1.00 91.88 594 GLU A N 1
ATOM 4701 C CA . GLU A 1 594 ? -31.092 -5.504 7.795 1.00 91.88 594 GLU A CA 1
ATOM 4702 C C . GLU A 1 594 ? -31.256 -5.839 9.277 1.00 91.88 594 GLU A C 1
ATOM 4704 O O . GLU A 1 594 ? -32.309 -6.339 9.667 1.00 91.88 594 GLU A O 1
ATOM 4709 N N . LEU A 1 595 ? -30.275 -5.498 10.117 1.00 91.44 595 LEU A N 1
ATOM 4710 C CA . LEU A 1 595 ? -30.410 -5.603 11.570 1.00 91.44 595 LEU A CA 1
ATOM 4711 C C . LEU A 1 595 ? -31.575 -4.748 12.074 1.00 91.44 595 LEU A C 1
ATOM 4713 O O . LEU A 1 595 ? -32.412 -5.233 12.831 1.00 91.44 595 LEU A O 1
ATOM 4717 N N . HIS A 1 596 ? -31.681 -3.503 11.605 1.00 90.94 596 HIS A N 1
ATOM 4718 C CA . HIS A 1 596 ? -32.814 -2.645 11.929 1.00 90.94 596 HIS A CA 1
ATOM 4719 C C . HIS A 1 596 ? -34.141 -3.266 11.470 1.00 90.94 596 HIS A C 1
ATOM 4721 O O . HIS A 1 596 ? -35.035 -3.497 12.276 1.00 90.94 596 HIS A O 1
ATOM 4727 N N . ARG A 1 597 ? -34.257 -3.613 10.190 1.00 87.94 597 ARG A N 1
ATOM 4728 C CA . ARG A 1 597 ? -35.487 -4.129 9.584 1.00 87.94 597 ARG A CA 1
ATOM 4729 C C . ARG A 1 597 ? -35.958 -5.443 10.213 1.00 87.94 597 ARG A C 1
ATOM 4731 O O . ARG A 1 597 ? -37.158 -5.637 10.378 1.00 87.94 597 ARG A O 1
ATOM 4738 N N . ARG A 1 598 ? -35.031 -6.351 10.535 1.00 88.44 598 ARG A N 1
ATOM 4739 C CA . ARG A 1 598 ? -35.346 -7.700 11.036 1.00 88.44 598 ARG A CA 1
ATOM 4740 C C . ARG A 1 598 ? -35.429 -7.768 12.557 1.00 88.44 598 ARG A C 1
ATOM 4742 O O . ARG A 1 598 ? -36.236 -8.534 13.073 1.00 88.44 598 ARG A O 1
ATOM 4749 N N . LEU A 1 599 ? -34.592 -7.009 13.268 1.00 85.75 599 LEU A N 1
ATOM 4750 C CA . LEU A 1 599 ? -34.386 -7.173 14.712 1.00 85.75 599 LEU A CA 1
ATOM 4751 C C . LEU A 1 599 ? -34.767 -5.942 15.542 1.00 85.75 599 LEU A C 1
ATOM 4753 O O . LEU A 1 599 ? -34.955 -6.102 16.751 1.00 85.75 599 LEU A O 1
ATOM 4757 N N . ALA A 1 600 ? -34.932 -4.749 14.947 1.00 73.50 600 ALA A N 1
ATOM 4758 C CA . ALA A 1 600 ? -35.411 -3.572 15.678 1.00 73.50 600 ALA A CA 1
ATOM 4759 C C . ALA A 1 600 ? -36.926 -3.665 15.905 1.00 73.50 600 ALA A C 1
ATOM 4761 O O . ALA A 1 600 ? -37.744 -3.057 15.218 1.00 73.50 600 ALA A O 1
ATOM 4762 N N . THR A 1 601 ? -37.309 -4.445 16.911 1.00 63.84 601 THR A N 1
ATOM 4763 C CA . THR A 1 601 ? -38.664 -4.456 17.466 1.00 63.84 601 THR A CA 1
ATOM 4764 C C . THR A 1 601 ? -38.629 -3.857 18.867 1.00 63.84 601 THR A C 1
ATOM 4766 O O . THR A 1 601 ? -37.615 -3.959 19.550 1.00 63.84 601 THR A O 1
ATOM 4769 N N . LYS A 1 602 ? -39.743 -3.294 19.359 1.00 53.88 602 LYS A N 1
ATOM 4770 C CA . LYS A 1 602 ? -39.837 -2.776 20.745 1.00 53.88 602 LYS A CA 1
ATOM 4771 C C . LYS A 1 602 ? -39.472 -3.810 21.831 1.00 53.88 602 LYS A C 1
ATOM 4773 O O . LYS A 1 602 ? -39.290 -3.420 22.976 1.00 53.88 602 LYS A O 1
ATOM 4778 N N . LYS A 1 603 ? -39.401 -5.105 21.492 1.00 57.66 603 LYS A N 1
ATOM 4779 C CA . LYS A 1 603 ? -39.005 -6.191 22.402 1.00 57.66 603 LYS A CA 1
ATOM 4780 C C . LYS A 1 603 ? -37.487 -6.322 22.570 1.00 57.66 603 LYS A C 1
ATOM 4782 O O . LYS A 1 603 ? -37.053 -6.772 23.621 1.00 57.66 603 LYS A O 1
ATOM 4787 N N . ASN A 1 604 ? -36.701 -5.908 21.576 1.00 64.69 604 ASN A N 1
ATOM 4788 C CA . ASN A 1 604 ? -35.243 -5.969 21.595 1.00 64.69 604 ASN A CA 1
ATOM 4789 C C . ASN A 1 604 ? -34.749 -4.526 21.692 1.00 64.69 604 ASN A C 1
ATOM 4791 O O . ASN A 1 604 ? -34.760 -3.809 20.694 1.00 64.69 604 ASN A O 1
ATOM 4795 N N . ASN A 1 605 ? -34.387 -4.069 22.889 1.00 81.50 605 ASN A N 1
ATOM 4796 C CA . ASN A 1 605 ? -33.988 -2.685 23.168 1.00 81.50 605 ASN A CA 1
ATOM 4797 C C . ASN A 1 605 ? -32.602 -2.345 22.567 1.00 81.50 605 ASN A C 1
ATOM 4799 O O . ASN A 1 605 ? -31.721 -1.863 23.265 1.00 81.50 605 ASN A O 1
ATOM 4803 N N . VAL A 1 606 ? -32.372 -2.659 21.288 1.00 90.12 606 VAL A N 1
ATOM 4804 C CA . VAL A 1 606 ? -31.097 -2.499 20.582 1.00 90.12 606 VAL A CA 1
ATOM 4805 C C . VAL A 1 606 ? -31.301 -1.586 19.377 1.00 90.12 606 VAL A C 1
ATOM 4807 O O . VAL A 1 606 ? -32.117 -1.865 18.495 1.00 90.12 606 VAL A O 1
ATOM 4810 N N . ALA A 1 607 ? -30.551 -0.487 19.317 1.00 91.81 607 ALA A N 1
ATOM 4811 C CA . ALA A 1 607 ? -30.543 0.411 18.170 1.00 91.81 607 ALA A CA 1
ATOM 4812 C C . ALA A 1 607 ? -29.323 0.162 17.276 1.00 91.81 607 ALA A C 1
ATOM 4814 O O . ALA A 1 607 ? -28.201 -0.014 17.752 1.00 91.81 607 ALA A O 1
ATOM 4815 N N . PHE A 1 608 ? -29.545 0.193 15.963 1.00 93.44 608 PHE A N 1
ATOM 4816 C CA . PHE A 1 608 ? -28.512 -0.029 14.955 1.00 93.44 608 PHE A CA 1
ATOM 4817 C C . PHE A 1 608 ? -28.284 1.258 14.187 1.00 93.44 608 PHE A C 1
ATOM 4819 O O . PHE A 1 608 ? -29.225 1.822 13.631 1.00 93.44 608 PHE A O 1
ATOM 4826 N N . VAL A 1 609 ? -27.046 1.727 14.151 1.00 93.50 609 VAL A N 1
ATOM 4827 C CA . VAL A 1 609 ? -26.698 3.008 13.545 1.00 93.50 609 VAL A CA 1
ATOM 4828 C C . VAL A 1 609 ? -25.456 2.830 12.684 1.00 93.50 609 VAL A C 1
ATOM 4830 O O . VAL A 1 609 ? -24.524 2.116 13.047 1.00 93.50 609 VAL A O 1
ATOM 4833 N N . ALA A 1 610 ? -25.423 3.483 11.530 1.00 93.00 610 ALA A N 1
ATOM 4834 C CA . ALA A 1 610 ? -24.204 3.597 10.744 1.00 93.00 610 ALA A CA 1
ATOM 4835 C C . ALA A 1 610 ? -23.550 4.959 10.997 1.00 93.00 610 ALA A C 1
ATOM 4837 O O . ALA A 1 610 ? -24.243 5.954 11.214 1.00 93.00 610 ALA A O 1
ATOM 4838 N N . SER A 1 611 ? -22.223 5.036 10.918 1.00 92.50 611 SER A N 1
ATOM 4839 C CA . SER A 1 611 ? -21.497 6.303 11.066 1.00 92.50 611 SER A CA 1
ATOM 4840 C C . SER A 1 611 ? -20.413 6.472 10.003 1.00 92.50 611 SER A C 1
ATOM 4842 O O . SER A 1 611 ? -19.705 5.520 9.668 1.00 92.50 611 SER A O 1
ATOM 4844 N N . HIS A 1 612 ? -20.280 7.687 9.468 1.00 88.25 612 HIS A N 1
ATOM 4845 C CA . HIS A 1 612 ? -19.157 8.109 8.634 1.00 88.25 612 HIS A CA 1
ATOM 4846 C C . HIS A 1 612 ? -18.277 9.097 9.407 1.00 88.25 612 HIS A C 1
ATOM 4848 O O . HIS A 1 612 ? -18.758 10.164 9.775 1.00 88.25 612 HIS A O 1
ATOM 4854 N N . PRO A 1 613 ? -16.976 8.829 9.591 1.00 83.69 613 PRO A N 1
ATOM 4855 C CA . PRO A 1 613 ? -16.105 9.743 10.332 1.00 83.69 613 PRO A CA 1
ATOM 4856 C C . PRO A 1 613 ? -15.684 11.005 9.557 1.00 83.69 613 PRO A C 1
ATOM 4858 O O . PRO A 1 613 ? -15.006 11.856 10.121 1.00 83.69 613 PRO A O 1
ATOM 4861 N N . GLY A 1 614 ? -16.051 11.139 8.278 1.00 76.06 614 GLY A N 1
ATOM 4862 C CA . GLY A 1 614 ? -15.550 12.197 7.398 1.00 76.06 614 GLY A CA 1
ATOM 4863 C C . GLY A 1 614 ? -14.204 11.877 6.746 1.00 76.06 614 GLY A C 1
ATOM 4864 O O . GLY A 1 614 ? -13.723 10.740 6.767 1.00 76.06 614 GLY A O 1
ATOM 4865 N N . TYR A 1 615 ? -13.592 12.894 6.140 1.00 72.75 615 TYR A N 1
ATOM 4866 C CA . TYR A 1 615 ? -12.250 12.825 5.564 1.00 72.75 615 TYR A CA 1
ATOM 4867 C C . TYR A 1 615 ? -11.211 13.007 6.678 1.00 72.75 615 TYR A C 1
ATOM 4869 O O . TYR A 1 615 ? -10.725 14.107 6.926 1.00 72.75 615 TYR A O 1
ATOM 4877 N N . THR A 1 616 ? -10.901 11.929 7.398 1.00 68.38 616 THR A N 1
ATOM 4878 C CA . THR A 1 616 ? -9.976 11.965 8.542 1.00 68.38 616 THR A CA 1
ATOM 4879 C C . THR A 1 616 ? -8.528 11.700 8.137 1.00 68.38 616 THR A C 1
ATOM 4881 O O . THR A 1 616 ? -8.252 10.700 7.463 1.00 68.38 616 THR A O 1
ATOM 4884 N N . ARG A 1 617 ? -7.590 12.513 8.643 1.00 67.00 617 ARG A N 1
ATOM 4885 C CA . ARG A 1 617 ? -6.139 12.257 8.567 1.00 67.00 617 ARG A CA 1
ATOM 4886 C C . ARG A 1 617 ? -5.760 11.074 9.455 1.00 67.00 617 ARG A C 1
ATOM 4888 O O . ARG A 1 617 ? -5.370 11.243 10.602 1.00 67.00 617 ARG A O 1
ATOM 4895 N N . SER A 1 618 ? -5.931 9.866 8.937 1.00 62.91 618 SER A N 1
ATOM 4896 C CA . SER A 1 618 ? -5.530 8.619 9.595 1.00 62.91 618 SER A CA 1
ATOM 4897 C C . SER A 1 618 ? -4.322 8.002 8.888 1.00 62.91 618 SER A C 1
ATOM 4899 O O . SER A 1 618 ? -4.032 8.346 7.741 1.00 62.91 618 SER A O 1
ATOM 4901 N N . GLU A 1 619 ? -3.646 7.045 9.530 1.00 57.81 619 GLU A N 1
ATOM 4902 C CA . GLU A 1 619 ? -2.551 6.263 8.920 1.00 57.81 619 GLU A CA 1
ATOM 4903 C C . GLU A 1 619 ? -2.950 5.610 7.588 1.00 57.81 619 GLU A C 1
ATOM 4905 O O . GLU A 1 619 ? -2.114 5.391 6.713 1.00 57.81 619 GLU A O 1
ATOM 4910 N N . ILE A 1 620 ? -4.246 5.338 7.416 1.00 57.25 620 ILE A N 1
ATOM 4911 C CA . ILE A 1 620 ? -4.827 4.833 6.174 1.00 57.25 620 ILE A CA 1
ATOM 4912 C C . ILE A 1 620 ? -4.599 5.844 5.038 1.00 57.25 620 ILE A C 1
ATOM 4914 O O . ILE A 1 620 ? -4.175 5.461 3.955 1.00 57.25 620 ILE A O 1
ATOM 4918 N N . MET A 1 621 ? -4.782 7.144 5.285 1.00 56.94 621 MET A N 1
ATOM 4919 C CA . MET A 1 621 ? -4.580 8.183 4.269 1.00 56.94 621 MET A CA 1
ATOM 4920 C C . MET A 1 621 ? -3.100 8.385 3.916 1.00 56.94 621 MET A C 1
ATOM 4922 O O . MET A 1 621 ? -2.780 8.680 2.770 1.00 56.94 621 MET A O 1
ATOM 4926 N N . LEU A 1 622 ? -2.182 8.185 4.868 1.00 53.84 622 LEU A N 1
ATOM 4927 C CA . LEU A 1 622 ? -0.737 8.278 4.608 1.00 53.84 622 LEU A CA 1
ATOM 4928 C C . LEU A 1 622 ? -0.256 7.199 3.629 1.00 53.84 622 LEU A C 1
ATOM 4930 O O . LEU A 1 622 ? 0.627 7.457 2.811 1.00 53.84 622 LEU A O 1
ATOM 4934 N N . LYS A 1 623 ? -0.884 6.019 3.689 1.00 53.34 623 LYS A N 1
ATOM 4935 C CA . LYS A 1 623 ? -0.629 4.872 2.805 1.00 53.34 623 LYS A CA 1
ATOM 4936 C C . LYS A 1 623 ? -1.473 4.896 1.524 1.00 53.34 623 LYS A C 1
ATOM 4938 O O . LYS A 1 623 ? -1.331 4.006 0.687 1.00 53.34 623 LYS A O 1
ATOM 4943 N N . PHE A 1 624 ? -2.350 5.891 1.358 1.00 53.31 624 PHE A N 1
ATOM 4944 C CA . PHE A 1 624 ? -3.142 6.067 0.146 1.00 53.31 624 PHE A CA 1
ATOM 4945 C C . PHE A 1 624 ? -2.245 6.552 -0.986 1.00 53.31 624 PHE A C 1
ATOM 4947 O O . PHE A 1 624 ? -1.614 7.602 -0.879 1.00 53.31 624 PHE A O 1
ATOM 4954 N N . GLN A 1 625 ? -2.228 5.814 -2.092 1.00 48.44 625 GLN A N 1
ATOM 4955 C CA . GLN A 1 625 ? -1.555 6.217 -3.320 1.00 48.44 625 GLN A CA 1
ATOM 4956 C C . GLN A 1 625 ? -2.544 6.075 -4.475 1.00 48.44 625 GLN A C 1
ATOM 4958 O O . GLN A 1 625 ? -2.996 4.972 -4.772 1.00 48.44 625 GLN A O 1
ATOM 4963 N N . LEU A 1 626 ? -2.935 7.183 -5.108 1.00 51.22 626 LEU A N 1
ATOM 4964 C CA . LEU A 1 626 ? -3.761 7.131 -6.314 1.00 51.22 626 LEU A CA 1
ATOM 4965 C C . LEU A 1 626 ? -2.839 6.916 -7.520 1.00 51.22 626 LEU A C 1
ATOM 4967 O O . LEU A 1 626 ? -1.988 7.768 -7.787 1.00 51.22 626 LEU A O 1
ATOM 4971 N N . PRO A 1 627 ? -3.002 5.821 -8.285 1.00 40.84 627 PRO A N 1
ATOM 4972 C CA . PRO A 1 627 ? -2.225 5.619 -9.497 1.00 40.84 627 PRO A CA 1
ATOM 4973 C C . PRO A 1 627 ? -2.477 6.792 -10.438 1.00 40.84 627 PRO A C 1
ATOM 4975 O O . PRO A 1 627 ? -3.639 7.100 -10.705 1.00 40.84 627 PRO A O 1
ATOM 4978 N N . LEU A 1 628 ? -1.403 7.387 -10.966 1.00 42.69 628 LEU A N 1
ATOM 4979 C CA . LEU A 1 628 ? -1.431 8.505 -11.923 1.00 42.69 628 LEU A CA 1
ATOM 4980 C C . LEU A 1 628 ? -1.822 9.874 -11.328 1.00 42.69 628 LEU A C 1
ATOM 4982 O O . LEU A 1 628 ? -1.907 10.840 -12.082 1.00 42.69 628 LEU A O 1
ATOM 4986 N N . CYS A 1 629 ? -2.030 9.986 -10.010 1.00 43.84 629 CYS A N 1
ATOM 4987 C CA . CYS A 1 629 ? -2.152 11.286 -9.350 1.00 43.84 629 CYS A CA 1
ATOM 4988 C C . CYS A 1 629 ? -0.744 11.880 -9.160 1.00 43.84 629 CYS A C 1
ATOM 4990 O O . CYS A 1 629 ? 0.113 11.190 -8.604 1.00 43.84 629 CYS A O 1
ATOM 4992 N N . PRO A 1 630 ? -0.473 13.117 -9.617 1.00 46.72 630 PRO A N 1
ATOM 4993 C CA . PRO A 1 630 ? 0.822 13.753 -9.406 1.00 46.72 630 PRO A CA 1
ATOM 4994 C C . PRO A 1 630 ? 1.209 13.779 -7.924 1.00 46.72 630 PRO A C 1
ATOM 4996 O O . PRO A 1 630 ? 0.367 14.043 -7.064 1.00 46.72 630 PRO A O 1
ATOM 4999 N N . GLU A 1 631 ? 2.488 13.559 -7.616 1.00 54.34 631 GLU A N 1
ATOM 5000 C CA . GLU A 1 631 ? 2.960 13.446 -6.228 1.00 54.34 631 GLU A CA 1
ATOM 5001 C C . GLU A 1 631 ? 2.660 14.705 -5.401 1.00 54.34 631 GLU A C 1
ATOM 5003 O O . GLU A 1 631 ? 2.338 14.605 -4.220 1.00 54.34 631 GLU A O 1
ATOM 5008 N N . PHE A 1 632 ? 2.652 15.892 -6.022 1.00 53.12 632 PHE A N 1
ATOM 5009 C CA . PHE A 1 632 ? 2.251 17.128 -5.343 1.00 53.12 632 PHE A CA 1
ATOM 5010 C C . PHE A 1 632 ? 0.782 17.095 -4.894 1.00 53.12 632 PHE A C 1
ATOM 5012 O O . PHE A 1 632 ? 0.470 17.539 -3.793 1.00 53.12 632 PHE A O 1
ATOM 5019 N N . ALA A 1 633 ? -0.119 16.528 -5.701 1.00 53.06 633 ALA A N 1
ATOM 5020 C CA . ALA A 1 633 ? -1.534 16.400 -5.372 1.00 53.06 633 ALA A CA 1
ATOM 5021 C C . ALA A 1 633 ? -1.755 15.307 -4.316 1.00 53.06 633 ALA A C 1
ATOM 5023 O O . ALA A 1 633 ? -2.562 15.486 -3.408 1.00 53.06 633 ALA A O 1
ATOM 5024 N N . MET A 1 634 ? -0.984 14.214 -4.367 1.00 59.03 634 MET A N 1
ATOM 5025 C CA . MET A 1 634 ? -0.975 13.183 -3.321 1.00 59.03 634 MET A CA 1
ATOM 5026 C C . MET A 1 634 ? -0.431 13.699 -1.987 1.00 59.03 634 MET A C 1
ATOM 5028 O O . MET A 1 634 ? -0.982 13.412 -0.924 1.00 59.03 634 MET A O 1
ATOM 5032 N N . ARG A 1 635 ? 0.649 14.479 -2.021 1.00 58.59 635 ARG A N 1
ATOM 5033 C CA . ARG A 1 635 ? 1.228 15.142 -0.851 1.00 58.59 635 ARG A CA 1
ATOM 5034 C C . ARG A 1 635 ? 0.266 16.180 -0.283 1.00 58.59 635 ARG A C 1
ATOM 5036 O O . ARG A 1 635 ? 0.048 16.186 0.924 1.00 58.59 635 ARG A O 1
ATOM 5043 N N . TRP A 1 636 ? -0.389 16.959 -1.142 1.00 62.22 636 TRP A N 1
ATOM 5044 C CA . TRP A 1 636 ? -1.453 17.869 -0.739 1.00 62.22 636 TRP A CA 1
ATOM 5045 C C . TRP A 1 636 ? -2.622 17.116 -0.092 1.00 62.22 636 TRP A C 1
ATOM 5047 O O . TRP A 1 636 ? -2.996 17.456 1.019 1.00 62.22 636 TRP A O 1
ATOM 5057 N N . LEU A 1 637 ? -3.140 16.033 -0.681 1.00 59.78 637 LEU A N 1
ATOM 5058 C CA . LEU A 1 637 ? -4.212 15.230 -0.069 1.00 59.78 637 LEU A CA 1
ATOM 5059 C C . LEU A 1 637 ? -3.825 14.702 1.325 1.00 59.78 637 LEU A C 1
ATOM 5061 O O . LEU A 1 637 ? -4.633 14.783 2.250 1.00 59.78 637 LEU A O 1
ATOM 5065 N N . ARG A 1 638 ? -2.588 14.215 1.497 1.00 62.06 638 ARG A N 1
ATOM 5066 C CA . ARG A 1 638 ? -2.077 13.692 2.779 1.00 62.06 638 ARG A CA 1
ATOM 5067 C C . ARG A 1 638 ? -1.867 14.774 3.843 1.00 62.06 638 ARG A C 1
ATOM 5069 O O . ARG A 1 638 ? -2.078 14.503 5.022 1.00 62.06 638 ARG A O 1
ATOM 5076 N N . GLN A 1 639 ? -1.447 15.972 3.439 1.00 59.53 639 GLN A N 1
ATOM 5077 C CA . GLN A 1 639 ? -1.035 17.053 4.346 1.00 59.53 639 GLN A CA 1
ATOM 5078 C C . GLN A 1 639 ? -2.086 18.163 4.494 1.00 59.53 639 GLN A C 1
ATOM 5080 O O . GLN A 1 639 ? -1.948 19.019 5.361 1.00 59.53 639 GLN A O 1
ATOM 5085 N N . ASN A 1 640 ? -3.146 18.165 3.680 1.00 63.62 640 ASN A N 1
ATOM 5086 C CA . ASN A 1 640 ? -4.135 19.236 3.671 1.00 63.62 640 ASN A CA 1
ATOM 5087 C C . ASN A 1 640 ? -4.971 19.243 4.958 1.00 63.62 640 ASN A C 1
ATOM 5089 O O . ASN A 1 640 ? -5.898 18.448 5.124 1.00 63.62 640 ASN A O 1
ATOM 5093 N N . GLU A 1 641 ? -4.694 20.203 5.835 1.00 59.78 641 GLU A N 1
ATOM 5094 C CA . GLU A 1 641 ? -5.454 20.447 7.066 1.00 59.78 641 GLU A CA 1
ATOM 5095 C C . GLU A 1 641 ? -6.804 21.140 6.817 1.00 59.78 641 GLU A C 1
ATOM 5097 O O . GLU A 1 641 ? -7.700 21.104 7.660 1.00 59.78 641 GLU A O 1
ATOM 5102 N N . TRP A 1 642 ? -6.984 21.751 5.642 1.00 55.28 642 TRP A N 1
ATOM 5103 C CA . TRP A 1 642 ? -8.137 22.597 5.339 1.00 55.28 642 TRP A CA 1
ATOM 5104 C C . TRP A 1 642 ? -9.359 21.786 4.903 1.00 55.28 642 TRP A C 1
ATOM 5106 O O . TRP A 1 642 ? -10.484 22.154 5.219 1.00 55.28 642 TRP A O 1
ATOM 5116 N N . GLY A 1 643 ? -9.174 20.661 4.212 1.00 55.47 643 GLY A N 1
ATOM 5117 C CA . GLY A 1 643 ? -10.275 19.784 3.784 1.00 55.47 643 GLY A CA 1
ATOM 5118 C C . GLY A 1 643 ? -10.513 18.576 4.692 1.00 55.47 643 GLY A C 1
ATOM 5119 O O . GLY A 1 643 ? -11.491 17.858 4.490 1.00 55.47 643 GLY A O 1
ATOM 5120 N N . SER A 1 644 ? -9.618 18.329 5.655 1.00 62.09 644 SER A N 1
ATOM 5121 C CA . SER A 1 644 ? -9.597 17.122 6.485 1.00 62.09 644 SER A CA 1
ATOM 5122 C C . SER A 1 644 ? -9.908 17.381 7.954 1.00 62.09 644 SER A C 1
ATOM 5124 O O . SER A 1 644 ? -9.713 18.475 8.482 1.00 62.09 644 SER A O 1
ATOM 5126 N N . MET A 1 645 ? -10.403 16.340 8.617 1.00 69.44 645 MET A N 1
ATOM 5127 C CA . MET A 1 645 ? -10.632 16.292 10.055 1.00 69.44 645 MET A CA 1
ATOM 5128 C C . MET A 1 645 ? -9.459 15.595 10.745 1.00 69.44 645 MET A C 1
ATOM 5130 O O . MET A 1 645 ? -8.844 14.673 10.194 1.00 69.44 645 MET A O 1
ATOM 5134 N N . SER A 1 646 ? -9.154 16.008 11.975 1.00 76.62 646 SER A N 1
ATOM 5135 C CA . SER A 1 646 ? -8.311 15.195 12.852 1.00 76.62 646 SER A CA 1
ATOM 5136 C C . SER A 1 646 ? -9.023 13.871 13.177 1.00 76.62 646 SER A C 1
ATOM 5138 O O . SER A 1 646 ? -10.250 13.773 13.080 1.00 76.62 646 SER A O 1
ATOM 5140 N N . THR A 1 647 ? -8.286 12.838 13.588 1.00 76.75 647 THR A N 1
ATOM 5141 C CA . THR A 1 647 ? -8.899 11.594 14.098 1.00 76.75 647 THR A CA 1
ATOM 5142 C C . THR A 1 647 ? -9.801 11.862 15.306 1.00 76.75 647 THR A C 1
ATOM 5144 O O . THR A 1 647 ? -10.858 11.244 15.417 1.00 76.75 647 THR A O 1
ATOM 5147 N N . LYS A 1 648 ? -9.440 12.837 16.154 1.00 79.94 648 LYS A N 1
ATOM 5148 C CA . LYS A 1 648 ? -10.248 13.296 17.296 1.00 79.94 648 LYS A CA 1
ATOM 5149 C C . LYS A 1 648 ? -11.590 13.883 16.856 1.00 79.94 648 LYS A C 1
ATOM 5151 O O . LYS A 1 648 ? -12.616 13.588 17.461 1.00 79.94 648 LYS A O 1
ATOM 5156 N N . ASP A 1 649 ? -11.605 14.679 15.790 1.00 78.19 649 ASP A N 1
ATOM 5157 C CA . ASP A 1 649 ? -12.850 15.244 15.266 1.00 78.19 649 ASP A CA 1
ATOM 5158 C C . ASP A 1 649 ? -13.702 14.186 14.562 1.00 78.19 649 ASP A C 1
ATOM 5160 O O . ASP A 1 649 ? -14.917 14.176 14.733 1.00 78.19 649 ASP A O 1
ATOM 5164 N N . GLY A 1 650 ? -13.087 13.261 13.817 1.00 81.25 650 GLY A N 1
ATOM 5165 C CA . GLY A 1 650 ? -13.815 12.152 13.191 1.00 81.25 650 GLY A CA 1
ATOM 5166 C C . GLY A 1 650 ? -14.448 11.196 14.208 1.00 81.25 650 GLY A C 1
ATOM 5167 O O . GLY A 1 650 ? -15.525 10.648 13.963 1.00 81.25 650 GLY A O 1
ATOM 5168 N N . ALA A 1 651 ? -13.826 11.031 15.381 1.00 86.25 651 ALA A N 1
ATOM 5169 C CA . ALA A 1 651 ? -14.388 10.261 16.490 1.00 86.25 651 ALA A CA 1
ATOM 5170 C C . ALA A 1 651 ? -15.714 10.850 17.001 1.00 86.25 651 ALA A C 1
ATOM 5172 O O . ALA A 1 651 ? -16.612 10.094 17.369 1.00 86.25 651 ALA A O 1
ATOM 5173 N N . LYS A 1 652 ? -15.904 12.177 16.936 1.00 85.69 652 LYS A N 1
ATOM 5174 C CA . LYS A 1 652 ? -17.140 12.841 17.391 1.00 85.69 652 LYS A CA 1
ATOM 5175 C C . LYS A 1 652 ? -18.379 12.340 16.649 1.00 85.69 652 LYS A C 1
ATOM 5177 O O . LYS A 1 652 ? -19.429 12.192 17.264 1.00 85.69 652 LYS A O 1
ATOM 5182 N N . THR A 1 653 ? -18.273 12.022 15.359 1.00 86.94 653 THR A N 1
ATOM 5183 C CA . THR A 1 653 ? -19.407 11.493 14.580 1.00 86.94 653 THR A CA 1
ATOM 5184 C C . THR A 1 653 ? -19.800 10.079 15.012 1.00 86.94 653 THR A C 1
ATOM 5186 O O . THR A 1 653 ? -20.983 9.733 15.001 1.00 86.94 653 THR A O 1
ATOM 5189 N N . GLN A 1 654 ? -18.831 9.262 15.435 1.00 89.56 654 GLN A N 1
ATOM 5190 C CA . GLN A 1 654 ? -19.096 7.925 15.976 1.00 89.56 654 GLN A CA 1
ATOM 5191 C C . GLN A 1 654 ? -19.683 8.002 17.381 1.00 89.56 654 GLN A C 1
ATOM 5193 O O . GLN A 1 654 ? -20.653 7.312 17.673 1.00 89.56 654 GLN A O 1
ATOM 5198 N N . LEU A 1 655 ? -19.143 8.881 18.227 1.00 89.81 655 LEU A N 1
ATOM 5199 C CA . LEU A 1 655 ? -19.649 9.106 19.580 1.00 89.81 655 LEU A CA 1
ATOM 5200 C C . LEU A 1 655 ? -21.068 9.666 19.555 1.00 89.81 655 LEU A C 1
ATOM 5202 O O . LEU A 1 655 ? -21.922 9.197 20.297 1.00 89.81 655 LEU A O 1
ATOM 5206 N N . PHE A 1 656 ? -21.359 10.598 18.645 1.00 89.50 656 PHE A N 1
ATOM 5207 C CA . PHE A 1 656 ? -22.716 11.098 18.449 1.00 89.50 656 PHE A CA 1
ATOM 5208 C C . PHE A 1 656 ? -23.675 9.975 18.031 1.00 89.50 656 PHE A C 1
ATOM 5210 O O . PHE A 1 656 ? -24.758 9.862 18.596 1.00 89.50 656 PHE A O 1
ATOM 5217 N N . ALA A 1 657 ? -23.265 9.098 17.107 1.00 90.81 657 ALA A N 1
ATOM 5218 C CA . ALA A 1 657 ? -24.04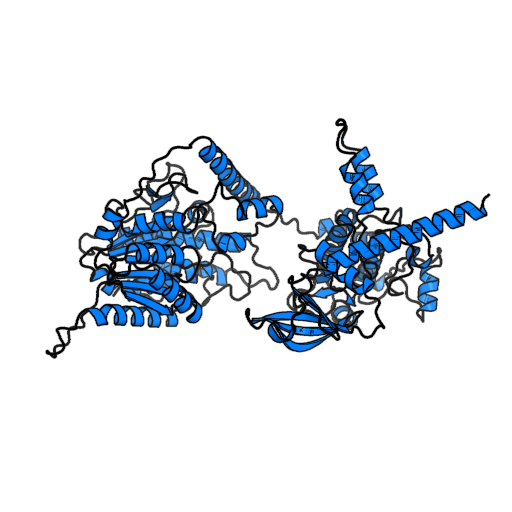8 7.923 16.718 1.00 90.81 657 ALA A CA 1
ATOM 5219 C C . ALA A 1 657 ? -24.266 6.930 17.878 1.00 90.81 657 ALA A C 1
ATOM 5221 O O . ALA A 1 657 ? -25.346 6.348 18.005 1.00 90.81 657 ALA A O 1
ATOM 5222 N N . ALA A 1 658 ? -23.245 6.750 18.718 1.00 91.50 658 ALA A N 1
ATOM 5223 C CA . ALA A 1 658 ? -23.236 5.794 19.819 1.00 91.50 658 ALA A CA 1
ATOM 5224 C C . ALA A 1 658 ? -24.005 6.273 21.056 1.00 91.50 658 ALA A C 1
ATOM 5226 O O . ALA A 1 658 ? -24.603 5.449 21.736 1.00 91.50 658 ALA A O 1
ATOM 5227 N N . LEU A 1 659 ? -23.986 7.573 21.361 1.00 89.38 659 LEU A N 1
ATOM 5228 C CA . LEU A 1 659 ? -24.457 8.106 22.645 1.00 89.38 659 LEU A CA 1
ATOM 5229 C C . LEU A 1 659 ? -25.715 8.968 22.519 1.00 89.38 659 LEU A C 1
ATOM 5231 O O . LEU A 1 659 ? -26.500 9.032 23.461 1.00 89.38 659 LEU A O 1
ATOM 5235 N N . SER A 1 660 ? -25.943 9.623 21.376 1.00 87.94 660 SER A N 1
ATOM 5236 C CA . SER A 1 660 ? -27.060 10.561 21.251 1.00 87.94 660 SER A CA 1
ATOM 5237 C C . SER A 1 660 ? -28.415 9.836 21.223 1.00 87.94 660 SER A C 1
ATOM 5239 O O . SER A 1 660 ? -28.660 9.029 20.318 1.00 87.94 660 SER A O 1
ATOM 5241 N N . PRO A 1 661 ? -29.346 10.150 22.145 1.00 83.69 661 PRO A N 1
ATOM 5242 C CA . PRO A 1 661 ? -30.687 9.567 22.138 1.00 83.69 661 PRO A CA 1
ATOM 5243 C C . PRO A 1 661 ? -31.519 10.024 20.931 1.00 83.69 661 PRO A C 1
ATOM 5245 O O . PRO A 1 661 ? -32.437 9.320 20.523 1.00 83.69 661 PRO A O 1
ATOM 5248 N N . GLU A 1 662 ? -31.170 11.165 20.330 1.00 85.00 662 GLU A N 1
ATOM 5249 C CA . GLU A 1 662 ? -31.846 11.734 19.157 1.00 85.00 662 GLU A CA 1
ATOM 5250 C C . GLU A 1 662 ? -31.606 10.919 17.882 1.00 85.00 662 GLU A C 1
ATOM 5252 O O . GLU A 1 662 ? -32.348 11.064 16.916 1.00 85.00 662 GLU A O 1
ATOM 5257 N N . VAL A 1 663 ? -30.580 10.062 17.866 1.00 88.25 663 VAL A N 1
ATOM 5258 C CA . VAL A 1 663 ? -30.227 9.226 16.716 1.00 88.25 663 VAL A CA 1
ATOM 5259 C C . VAL A 1 663 ? -31.109 7.973 16.715 1.00 88.25 663 VAL A C 1
ATOM 5261 O O . VAL A 1 663 ? -30.915 7.109 17.584 1.00 88.25 663 VAL A O 1
ATOM 5264 N N . PRO A 1 664 ? -32.060 7.839 15.765 1.00 89.06 664 PRO A N 1
ATOM 5265 C CA . PRO A 1 664 ? -32.950 6.691 15.710 1.00 89.06 664 PRO A CA 1
ATOM 5266 C C . PRO A 1 664 ? -32.232 5.458 15.145 1.00 89.06 664 PRO A C 1
ATOM 5268 O O . PRO A 1 664 ? -31.255 5.564 14.401 1.00 89.06 664 PRO A O 1
ATOM 5271 N N . SER A 1 665 ? -32.737 4.269 15.471 1.00 90.31 665 SER A N 1
ATOM 5272 C CA . SER A 1 665 ? -32.292 3.018 14.840 1.00 90.31 665 SER A CA 1
ATOM 5273 C C . SER A 1 665 ? -32.564 3.061 13.327 1.00 90.31 665 SER A C 1
ATOM 5275 O O . SER A 1 665 ? -33.579 3.608 12.903 1.00 90.31 665 SER A O 1
ATOM 5277 N N . GLY A 1 666 ? -31.667 2.501 12.516 1.00 87.88 666 GLY A N 1
ATOM 5278 C CA . GLY A 1 666 ? -31.742 2.521 11.050 1.00 87.88 666 GLY A CA 1
ATOM 5279 C C . GLY A 1 666 ? -31.226 3.810 10.396 1.00 87.88 666 GLY A C 1
ATOM 5280 O O . GLY A 1 666 ? -31.344 3.967 9.178 1.00 87.88 666 GLY A O 1
ATOM 5281 N N . SER A 1 667 ? -30.653 4.729 11.179 1.00 89.19 667 SER A N 1
ATOM 5282 C CA . SER A 1 667 ? -30.111 5.997 10.684 1.00 89.19 667 SER A CA 1
ATOM 5283 C C . SER A 1 667 ? -28.640 5.915 10.271 1.00 89.19 667 SER A C 1
ATOM 5285 O O . SER A 1 667 ? -27.907 4.977 10.607 1.00 89.19 667 SER A O 1
ATOM 5287 N N . TYR A 1 668 ? -28.207 6.940 9.535 1.00 89.50 668 TYR A N 1
ATOM 5288 C CA . TYR A 1 668 ? -26.815 7.153 9.162 1.00 89.50 668 TYR A CA 1
ATOM 5289 C C . TYR A 1 668 ? -26.337 8.514 9.652 1.00 89.50 668 TYR A C 1
ATOM 5291 O O . TYR A 1 668 ? -26.881 9.546 9.261 1.00 89.50 668 TYR A O 1
ATOM 5299 N N . VAL A 1 669 ? -25.315 8.521 10.501 1.00 89.00 669 VAL A N 1
ATOM 5300 C CA . VAL A 1 669 ? -24.716 9.754 11.009 1.00 89.00 669 VAL A CA 1
ATOM 5301 C C . VAL A 1 669 ? -23.502 10.112 10.164 1.00 89.00 669 VAL A C 1
ATOM 5303 O O . VAL A 1 669 ? -22.575 9.315 10.017 1.00 89.00 669 VAL A O 1
ATOM 5306 N N . VAL A 1 670 ? -23.494 11.323 9.615 1.00 84.88 670 VAL A N 1
ATOM 5307 C CA . VAL A 1 670 ? -22.418 11.819 8.747 1.00 84.88 670 VAL A CA 1
ATOM 5308 C C . VAL A 1 670 ? -22.014 13.234 9.155 1.00 84.88 670 VAL A C 1
ATOM 5310 O O . VAL A 1 670 ? -22.802 13.923 9.802 1.00 84.88 670 VAL A O 1
ATOM 5313 N N . PRO A 1 671 ? -20.819 13.720 8.787 1.00 81.19 671 PRO A N 1
ATOM 5314 C CA . PRO A 1 671 ? -20.506 15.135 8.920 1.00 81.19 671 PRO A CA 1
ATOM 5315 C C . PRO A 1 671 ? -21.418 15.952 8.000 1.00 81.19 671 PRO A C 1
ATOM 5317 O O . PRO A 1 671 ? -21.742 15.508 6.899 1.00 81.19 671 PRO A O 1
ATOM 5320 N N . GLN A 1 672 ? -21.800 17.158 8.418 1.00 76.31 672 GLN A N 1
ATOM 5321 C CA . GLN A 1 672 ? -22.709 18.042 7.680 1.00 76.31 672 GLN A CA 1
ATOM 5322 C C . GLN A 1 672 ? -22.323 18.230 6.206 1.00 76.31 672 GLN A C 1
ATOM 5324 O O . GLN A 1 672 ? -23.197 18.290 5.344 1.00 76.31 672 GLN A O 1
ATOM 5329 N N . TYR A 1 673 ? -21.023 18.301 5.915 1.00 70.12 673 TYR A N 1
ATOM 5330 C CA . TYR A 1 673 ? -20.495 18.475 4.562 1.00 70.12 673 TYR A CA 1
ATOM 5331 C C . TYR A 1 673 ? -19.919 17.183 3.980 1.00 70.12 673 TYR A C 1
ATOM 5333 O O . TYR A 1 673 ? -19.136 17.233 3.035 1.00 70.12 673 TYR A O 1
ATOM 5341 N N . TRP A 1 674 ? -20.286 16.030 4.548 1.00 71.94 674 TRP A N 1
ATOM 5342 C CA . TRP A 1 674 ? -19.795 14.683 4.240 1.00 71.94 674 TRP A CA 1
ATOM 5343 C C . TRP A 1 674 ? -18.321 14.445 4.562 1.00 71.94 674 TRP A C 1
ATOM 5345 O O . TRP A 1 674 ? -17.975 13.393 5.080 1.00 71.94 674 TRP A O 1
ATOM 5355 N N . THR A 1 675 ? -17.453 15.413 4.304 1.00 68.38 675 THR A N 1
ATOM 5356 C CA . THR A 1 675 ? -16.014 15.342 4.563 1.00 68.38 675 THR A CA 1
ATOM 5357 C C . THR A 1 675 ? -15.637 15.958 5.905 1.00 68.38 675 THR A C 1
ATOM 5359 O O . THR A 1 675 ? -14.741 15.445 6.571 1.00 68.38 675 THR A O 1
ATOM 5362 N N . PHE A 1 676 ? -16.324 17.024 6.317 1.00 71.31 676 PHE A N 1
ATOM 5363 C CA . PHE A 1 676 ? -16.100 17.716 7.583 1.00 71.31 676 PHE A CA 1
ATOM 5364 C C . PHE A 1 676 ? -17.382 18.365 8.123 1.00 71.31 676 PHE A C 1
ATOM 5366 O O . PHE A 1 676 ? -18.433 18.351 7.479 1.00 71.31 676 PHE A O 1
ATOM 5373 N N . GLY A 1 677 ? -17.296 18.944 9.320 1.00 71.44 677 GLY A N 1
ATOM 5374 C CA . GLY A 1 677 ? -18.398 19.653 9.974 1.00 71.44 677 GLY A CA 1
ATOM 5375 C C . GLY A 1 677 ? -19.055 18.850 11.095 1.00 71.44 677 GLY A C 1
ATOM 5376 O O . GLY A 1 677 ? -18.590 17.773 11.466 1.00 71.44 677 GLY A O 1
ATOM 5377 N N . ARG A 1 678 ? -20.131 19.405 11.663 1.00 76.00 678 ARG A N 1
ATOM 5378 C CA . ARG A 1 678 ? -20.862 18.789 12.782 1.00 76.00 678 ARG A CA 1
ATOM 5379 C C . ARG A 1 678 ? -21.565 17.490 12.356 1.00 76.00 678 ARG A C 1
ATOM 5381 O O . ARG A 1 678 ? -21.978 17.406 11.198 1.00 76.00 678 ARG A O 1
ATOM 5388 N N . PRO A 1 679 ? -21.750 16.516 13.259 1.00 83.75 679 PRO A N 1
ATOM 5389 C CA . PRO A 1 679 ? -22.568 15.341 12.980 1.00 83.75 679 PRO A CA 1
ATOM 5390 C C . PRO A 1 679 ? -24.010 15.739 12.634 1.00 83.75 679 PRO A C 1
ATOM 5392 O O . PRO A 1 679 ? -24.604 16.582 13.305 1.00 83.75 679 PRO A O 1
ATOM 5395 N N . ILE A 1 680 ? -24.570 15.133 11.592 1.00 83.12 680 ILE A N 1
ATOM 5396 C CA . ILE A 1 680 ? -25.979 15.241 11.209 1.00 83.12 680 ILE A CA 1
ATOM 5397 C C . ILE A 1 680 ? -26.582 13.845 11.059 1.00 83.12 680 ILE A C 1
ATOM 5399 O O . ILE A 1 680 ? -25.886 12.888 10.716 1.00 83.12 680 ILE A O 1
ATOM 5403 N N . ILE A 1 681 ? -27.885 13.741 11.312 1.00 86.38 681 ILE A N 1
ATOM 5404 C CA . ILE A 1 681 ? -28.639 12.490 11.230 1.00 86.38 681 ILE A CA 1
ATOM 5405 C C . ILE A 1 681 ? -29.323 12.418 9.871 1.00 86.38 681 ILE A C 1
ATOM 5407 O O . ILE A 1 681 ? -30.088 13.307 9.498 1.00 86.38 681 ILE A O 1
ATOM 5411 N N . LEU A 1 682 ? -29.089 11.329 9.149 1.00 83.06 682 LEU A N 1
ATOM 5412 C CA . LEU A 1 682 ? -29.885 10.942 7.995 1.00 83.06 682 LEU A CA 1
ATOM 5413 C C . LEU A 1 682 ? -30.857 9.854 8.455 1.00 83.06 682 LEU A C 1
ATOM 5415 O O . LEU A 1 682 ? -30.453 8.730 8.753 1.00 83.06 682 LEU A O 1
ATOM 5419 N N . ASN A 1 683 ? -32.134 10.226 8.561 1.00 68.75 683 ASN A N 1
ATOM 5420 C CA . ASN A 1 683 ? -33.176 9.451 9.245 1.00 68.75 683 ASN A CA 1
ATOM 5421 C C . ASN A 1 683 ? -33.483 8.083 8.615 1.00 68.75 683 ASN A C 1
ATOM 5423 O O . ASN A 1 683 ? -34.116 7.253 9.256 1.00 68.75 683 ASN A O 1
ATOM 5427 N N . SER A 1 684 ? -33.057 7.834 7.378 1.00 68.94 684 SER A N 1
ATOM 5428 C CA . SER A 1 684 ? -33.229 6.551 6.709 1.00 68.94 684 SER A CA 1
ATOM 5429 C C . SER A 1 684 ? -32.065 6.257 5.777 1.00 68.94 684 SER A C 1
ATOM 5431 O O . SER A 1 684 ? -31.796 7.005 4.831 1.00 68.94 684 SER A O 1
ATOM 5433 N N . LEU A 1 685 ? -31.436 5.103 5.998 1.00 63.84 685 LEU A N 1
ATOM 5434 C CA . LEU A 1 685 ? -30.424 4.539 5.106 1.00 63.84 685 LEU A CA 1
ATOM 5435 C C . LEU A 1 685 ? -30.940 4.338 3.667 1.00 63.84 685 LEU A C 1
ATOM 5437 O O . LEU A 1 685 ? -30.136 4.367 2.738 1.00 63.84 685 LEU A O 1
ATOM 5441 N N . MET A 1 686 ? -32.258 4.179 3.467 1.00 58.69 686 MET A N 1
ATOM 5442 C CA . MET A 1 686 ? -32.865 3.966 2.146 1.00 58.69 686 MET A CA 1
ATOM 5443 C C . MET A 1 686 ? -33.500 5.213 1.517 1.00 58.69 686 MET A C 1
ATOM 5445 O O . MET A 1 686 ? -33.512 5.315 0.295 1.00 58.69 686 MET A O 1
ATOM 5449 N N . THR A 1 687 ? -34.045 6.153 2.297 1.00 50.31 687 THR A N 1
ATOM 5450 C CA . THR A 1 687 ? -34.899 7.242 1.765 1.00 50.31 687 THR A CA 1
ATOM 5451 C C . THR A 1 687 ? -34.360 8.654 1.980 1.00 50.31 687 THR A C 1
ATOM 5453 O O . THR A 1 687 ? -34.914 9.594 1.419 1.00 50.31 687 THR A O 1
ATOM 5456 N N . SER A 1 688 ? -33.283 8.844 2.752 1.00 47.72 688 SER A N 1
ATOM 5457 C CA . SER A 1 688 ? -32.761 10.190 3.056 1.00 47.72 688 SER A CA 1
ATOM 5458 C C . SER A 1 688 ? -31.812 10.769 2.006 1.00 47.72 688 SER A C 1
ATOM 5460 O O . SER A 1 688 ? -31.372 11.909 2.137 1.00 47.72 688 SER A O 1
ATOM 5462 N N . PHE A 1 689 ? -31.507 10.020 0.953 1.00 49.31 689 PHE A N 1
ATOM 5463 C CA . PHE A 1 689 ? -30.770 10.542 -0.186 1.00 49.31 689 PHE A CA 1
ATOM 5464 C C . PHE A 1 689 ? -31.772 11.072 -1.210 1.00 49.31 689 PHE A C 1
ATOM 5466 O O . PHE A 1 689 ? -32.787 10.425 -1.455 1.00 49.31 689 PHE A O 1
ATOM 5473 N N . SER A 1 690 ? -31.508 12.246 -1.803 1.00 41.38 690 SER A N 1
ATOM 5474 C CA . SER A 1 690 ? -32.321 12.798 -2.903 1.00 41.38 690 SER A CA 1
ATOM 5475 C C . SER A 1 690 ? -32.721 11.692 -3.888 1.00 41.38 690 SER A C 1
ATOM 5477 O O . SER A 1 690 ? -31.931 10.767 -4.082 1.00 41.38 690 SER A O 1
ATOM 5479 N N . SER A 1 691 ? -33.892 11.796 -4.525 1.00 39.38 691 SER A N 1
ATOM 5480 C CA . SER A 1 691 ? -34.546 10.787 -5.394 1.00 39.38 691 SER A CA 1
ATOM 5481 C C . SER A 1 691 ? -33.676 10.094 -6.468 1.00 39.38 691 SER A C 1
ATOM 5483 O O . SER A 1 691 ? -34.134 9.179 -7.143 1.00 39.38 691 SER A O 1
ATOM 5485 N N . HIS A 1 692 ? -32.415 10.501 -6.621 1.00 38.56 692 HIS A N 1
ATOM 5486 C CA . HIS A 1 692 ? -31.420 10.016 -7.567 1.00 38.56 692 HIS A CA 1
ATOM 5487 C C . HIS A 1 692 ? -30.228 9.253 -6.935 1.00 38.56 692 HIS A C 1
ATOM 5489 O O . HIS A 1 692 ? -29.352 8.806 -7.684 1.00 38.56 692 HIS A O 1
ATOM 5495 N N . PHE A 1 693 ? -30.173 9.081 -5.604 1.00 45.53 693 PHE A N 1
ATOM 5496 C CA . PHE A 1 693 ? -29.022 8.524 -4.863 1.00 45.53 693 PHE A CA 1
ATOM 5497 C C . PHE A 1 693 ? -29.399 7.407 -3.864 1.00 45.53 693 PHE A C 1
ATOM 5499 O O . PHE A 1 693 ? -29.048 7.460 -2.695 1.00 45.53 693 PHE A O 1
ATOM 5506 N N . TYR A 1 694 ? -30.077 6.345 -4.302 1.00 54.09 694 TYR A N 1
ATOM 5507 C CA . TYR A 1 694 ? -30.258 5.161 -3.447 1.00 54.09 694 TYR A CA 1
ATOM 5508 C C . TYR A 1 694 ? -28.922 4.424 -3.253 1.00 54.09 694 TYR A C 1
ATOM 5510 O O . TYR A 1 694 ? -28.330 3.992 -4.250 1.00 54.09 694 TYR A O 1
ATOM 5518 N N . PRO A 1 695 ? -28.429 4.251 -2.011 1.00 59.19 695 PRO A N 1
ATOM 5519 C CA . PRO A 1 695 ? -27.163 3.577 -1.788 1.00 59.19 695 PRO A CA 1
ATOM 5520 C C . PRO A 1 695 ? -27.271 2.068 -1.986 1.00 59.19 695 PRO A C 1
ATOM 5522 O O . PRO A 1 695 ? -26.228 1.480 -2.186 1.00 59.19 695 PRO A O 1
ATOM 5525 N N . PHE A 1 696 ? -28.452 1.438 -1.929 1.00 72.50 696 PHE A N 1
ATOM 5526 C CA . PHE A 1 696 ? -28.714 0.018 -2.240 1.00 72.50 696 PHE A CA 1
ATOM 5527 C C . PHE A 1 696 ? -30.224 -0.274 -2.235 1.00 72.50 696 PHE A C 1
ATOM 5529 O O . PHE A 1 696 ? -30.998 0.545 -1.742 1.00 72.50 696 PHE A O 1
ATOM 5536 N N . SER A 1 697 ? -30.650 -1.422 -2.780 1.00 80.75 697 SER A N 1
ATOM 5537 C CA . SER A 1 697 ? -32.045 -1.901 -2.693 1.00 80.75 697 SER A CA 1
ATOM 5538 C C . SER A 1 697 ? -32.264 -2.878 -1.528 1.00 80.75 697 SER A C 1
ATOM 5540 O O . SER A 1 697 ? -31.320 -3.528 -1.082 1.00 80.75 697 SER A O 1
ATOM 5542 N N . GLU A 1 698 ? -33.514 -3.037 -1.074 1.00 83.75 698 GLU A N 1
ATOM 5543 C CA . GLU A 1 698 ? -33.875 -4.021 -0.034 1.00 83.75 698 GLU A CA 1
ATOM 5544 C C . GLU A 1 698 ? -33.562 -5.462 -0.473 1.00 83.75 698 GLU A C 1
ATOM 5546 O O . GLU A 1 698 ? -33.119 -6.292 0.319 1.00 83.75 698 GLU A O 1
ATOM 5551 N N . SER A 1 699 ? -33.738 -5.760 -1.763 1.00 84.12 699 SER A N 1
ATOM 5552 C CA . SER A 1 699 ? -33.400 -7.075 -2.314 1.00 84.12 699 SER A CA 1
ATOM 5553 C C . SER A 1 699 ? -31.893 -7.358 -2.260 1.00 84.12 699 SER A C 1
ATOM 5555 O O . SER A 1 699 ? -31.490 -8.476 -1.945 1.00 84.12 699 SER A O 1
ATOM 5557 N N . GLU A 1 700 ? -31.059 -6.340 -2.507 1.00 83.12 700 GLU A N 1
ATOM 5558 C CA . GLU A 1 700 ? -29.600 -6.447 -2.395 1.00 83.12 700 GLU A CA 1
ATOM 5559 C C . GLU A 1 700 ? -29.174 -6.627 -0.934 1.00 83.12 700 GLU A C 1
ATOM 5561 O O . GLU A 1 700 ? -28.296 -7.438 -0.649 1.00 83.12 700 GLU A O 1
ATOM 5566 N N . SER A 1 701 ? -29.782 -5.886 0.001 1.00 87.69 701 SER A N 1
ATOM 5567 C CA . SER A 1 701 ? -29.448 -5.995 1.425 1.00 87.69 701 SER A CA 1
ATOM 5568 C C . SER A 1 701 ? -29.883 -7.337 2.013 1.00 87.69 701 SER A C 1
ATOM 5570 O O . SER A 1 701 ? -29.100 -7.969 2.717 1.00 87.69 701 SER A O 1
ATOM 5572 N N . SER A 1 702 ? -31.076 -7.824 1.658 1.00 90.38 702 SER A N 1
ATOM 5573 C CA . SER A 1 702 ? -31.557 -9.143 2.087 1.00 90.38 702 SER A CA 1
ATOM 5574 C C . SER A 1 702 ? -30.669 -10.268 1.563 1.00 90.38 702 SER A C 1
ATOM 5576 O O . SER A 1 702 ? -30.342 -11.183 2.312 1.00 90.38 702 SER A O 1
ATOM 5578 N N . ARG A 1 703 ? -30.215 -10.172 0.307 1.00 90.06 703 ARG A N 1
ATOM 5579 C CA . ARG A 1 703 ? -29.282 -11.146 -0.266 1.00 90.06 703 ARG A CA 1
ATOM 5580 C C . ARG A 1 703 ? -27.931 -11.132 0.447 1.00 90.06 703 ARG A C 1
ATOM 5582 O O . ARG A 1 703 ? -27.435 -12.200 0.788 1.00 90.06 703 ARG A O 1
ATOM 5589 N N . LEU A 1 704 ? -27.357 -9.949 0.697 1.00 91.62 704 LEU A N 1
ATOM 5590 C CA . LEU A 1 704 ? -26.113 -9.831 1.463 1.00 91.62 704 LEU A CA 1
ATOM 5591 C C . LEU A 1 704 ? -26.257 -10.487 2.841 1.00 91.62 704 LEU A C 1
ATOM 5593 O O . LEU A 1 704 ? -25.373 -11.234 3.237 1.00 91.62 704 LEU A O 1
ATOM 5597 N N . TRP A 1 705 ? -27.361 -10.232 3.549 1.00 92.38 705 TRP A N 1
ATOM 5598 C CA . TRP A 1 705 ? -27.630 -10.831 4.857 1.00 92.38 705 TRP A CA 1
ATOM 5599 C C . TRP A 1 705 ? -27.591 -12.362 4.803 1.00 92.38 705 TRP A C 1
ATOM 5601 O O . TRP A 1 705 ? -26.822 -12.982 5.538 1.00 92.38 705 TRP A O 1
ATOM 5611 N N . ASP A 1 706 ? -28.373 -12.967 3.906 1.00 92.00 706 ASP A N 1
ATOM 5612 C CA . ASP A 1 706 ? -28.458 -14.426 3.784 1.00 92.00 706 ASP A CA 1
ATOM 5613 C C . ASP A 1 706 ? -27.097 -15.033 3.389 1.00 92.00 706 ASP A C 1
ATOM 5615 O O . ASP A 1 706 ? -26.685 -16.071 3.911 1.00 92.00 706 ASP A O 1
ATOM 5619 N N . GLU A 1 707 ? -26.362 -14.364 2.496 1.00 90.62 707 GLU A N 1
ATOM 5620 C CA . GLU A 1 707 ? -25.022 -14.776 2.077 1.00 90.62 707 GLU A CA 1
ATOM 5621 C C . GLU A 1 707 ? -23.993 -14.657 3.206 1.00 90.62 707 GLU A C 1
ATOM 5623 O O . GLU A 1 707 ? -23.153 -15.546 3.346 1.00 90.62 707 GLU A O 1
ATOM 5628 N N . SER A 1 708 ? -24.054 -13.603 4.023 1.00 92.81 708 SER A N 1
ATOM 5629 C CA . SER A 1 708 ? -23.156 -13.403 5.164 1.00 92.81 708 SER A CA 1
ATOM 5630 C C . SER A 1 708 ? -23.392 -14.449 6.250 1.00 92.81 708 SER A C 1
ATOM 5632 O O . SER A 1 708 ? -22.427 -15.036 6.737 1.00 92.81 708 SER A O 1
ATOM 5634 N N . LEU A 1 709 ? -24.652 -14.751 6.586 1.00 93.06 709 LEU A N 1
ATOM 5635 C CA . LEU A 1 709 ? -24.971 -15.812 7.549 1.00 93.06 709 LEU A CA 1
ATOM 5636 C C . LEU A 1 709 ? -24.532 -17.184 7.041 1.00 93.06 709 LEU A C 1
ATOM 5638 O O . LEU A 1 709 ? -23.889 -17.933 7.773 1.00 93.06 709 LEU A O 1
ATOM 5642 N N . LYS A 1 710 ? -24.795 -17.483 5.764 1.00 91.00 710 LYS A N 1
ATOM 5643 C CA . LYS A 1 710 ? -24.339 -18.723 5.133 1.00 91.00 710 LYS A CA 1
ATOM 5644 C C . LYS A 1 710 ? -22.817 -18.836 5.128 1.00 91.00 710 LYS A C 1
ATOM 5646 O O . LYS A 1 710 ? -22.294 -19.908 5.395 1.00 91.00 710 LYS A O 1
ATOM 5651 N N . ALA A 1 711 ? -22.107 -17.754 4.811 1.00 88.50 711 ALA A N 1
ATOM 5652 C CA . ALA A 1 711 ? -20.650 -17.751 4.810 1.00 88.50 711 ALA A CA 1
ATOM 5653 C C . ALA A 1 711 ? -20.081 -18.004 6.208 1.00 88.50 711 ALA A C 1
ATOM 5655 O O . ALA A 1 711 ? -19.031 -18.625 6.311 1.00 88.50 711 ALA A O 1
ATOM 5656 N N . LEU A 1 712 ? -20.758 -17.539 7.259 1.00 90.50 712 LEU A N 1
ATOM 5657 C CA . LEU A 1 712 ? -20.366 -17.714 8.658 1.00 90.50 712 LEU A CA 1
ATOM 5658 C C . LEU A 1 712 ? -20.898 -19.004 9.300 1.00 90.50 712 LEU A C 1
ATOM 5660 O O . LEU A 1 712 ? -20.646 -19.218 10.482 1.00 90.50 712 LEU A O 1
ATOM 5664 N N . ASP A 1 713 ? -21.615 -19.843 8.547 1.00 90.56 713 ASP A N 1
ATOM 5665 C CA . ASP A 1 713 ? -22.274 -21.055 9.047 1.00 90.56 713 ASP A CA 1
ATOM 5666 C C . ASP A 1 713 ? -23.263 -20.776 10.204 1.00 90.56 713 ASP A C 1
ATOM 5668 O O . ASP A 1 713 ? -23.443 -21.592 11.106 1.00 90.56 713 ASP A O 1
ATOM 5672 N N . ILE A 1 714 ? -23.929 -19.614 10.171 1.00 92.56 714 ILE A N 1
ATOM 5673 C CA . ILE A 1 714 ? -24.935 -19.192 11.158 1.00 92.56 714 ILE A CA 1
ATOM 5674 C C . ILE A 1 714 ? -26.332 -19.553 10.638 1.00 92.56 714 ILE A C 1
ATOM 5676 O O . ILE A 1 714 ? -26.796 -18.995 9.643 1.00 92.56 714 ILE A O 1
ATOM 5680 N N . SER A 1 715 ? -27.027 -20.463 11.325 1.00 88.19 715 SER A N 1
ATOM 5681 C CA . SER A 1 715 ? -28.410 -20.852 11.001 1.00 88.19 715 SER A CA 1
ATOM 5682 C C . SER A 1 715 ? -29.446 -19.854 11.524 1.00 88.19 715 SER A C 1
ATOM 5684 O O . SER A 1 715 ? -30.426 -19.570 10.835 1.00 88.19 715 SER A O 1
ATOM 5686 N N . ALA A 1 716 ? -29.215 -19.301 12.716 1.00 86.56 716 ALA A N 1
ATOM 5687 C CA . ALA A 1 716 ? -30.066 -18.307 13.356 1.00 86.56 716 ALA A CA 1
ATOM 5688 C C . ALA A 1 716 ? -29.203 -17.245 14.048 1.00 86.56 716 ALA A C 1
ATOM 5690 O O . ALA A 1 716 ? -28.335 -17.542 14.868 1.00 86.56 716 ALA A O 1
ATOM 5691 N N . PHE A 1 717 ? -29.399 -15.978 13.679 1.00 88.94 717 PHE A N 1
ATOM 5692 C CA . PHE A 1 717 ? -28.579 -14.897 14.214 1.00 88.94 717 PHE A CA 1
ATOM 5693 C C . PHE A 1 717 ? -28.941 -14.610 15.675 1.00 88.94 717 PHE A C 1
ATOM 5695 O O . PHE A 1 717 ? -30.016 -14.089 15.959 1.00 88.94 717 PHE A O 1
ATOM 5702 N N . GLY A 1 718 ? -27.999 -14.889 16.576 1.00 79.38 718 GLY A N 1
ATOM 5703 C CA . GLY A 1 718 ? -28.070 -14.516 17.987 1.00 79.38 718 GLY A CA 1
ATOM 5704 C C . GLY A 1 718 ? -28.675 -15.585 18.901 1.00 79.38 718 GLY A C 1
ATOM 5705 O O . GLY A 1 718 ? -28.827 -15.326 20.097 1.00 79.38 718 GLY A O 1
ATOM 5706 N N . GLU A 1 719 ? -29.015 -16.758 18.356 1.00 72.88 719 GLU A N 1
ATOM 5707 C CA . GLU A 1 719 ? -29.546 -17.907 19.107 1.00 72.88 719 GLU A CA 1
ATOM 5708 C C . GLU A 1 719 ? -28.441 -18.785 19.705 1.00 72.88 719 GLU A C 1
ATOM 5710 O O . GLU A 1 719 ? -27.475 -19.103 18.977 1.00 72.88 719 GLU A O 1
#

Sequence (719 aa):
MEEDQSLEEDQLAEKDDNKSEEELSMIISNSRSENIRDHYEFLSDIGQGSFGNVHKVRNKHSNEELACKTIPKNGLIPTHIIQREVAALRTVQSHPHLIELKDEIFEDQENIHIVTELCIGGELYDRVATGKWALNEKQVATLIGNILEAIAHCHERGVVHRDLKASNFCFANNKTDTDVRIIDFGLSKVATRTRQATYSQSISANGEDSERERNERQELLDLILQSQVGTPYYVAPEVLSGDQYNVKCDVWSVGVICYLVLSRGRLPFCGSDELETLQLLKDPTSQVVYPKRIWRKFSPDAKDFCQMLLERDPILRPSARSTLEHKWLRKYRQRRRVGPRSWILYAFIFVVSVVALLLRSILLFPGAIQIPDEKLQDLLRDRTVLVTGANSGLGLATVQHLARIGTANKIILACRNTTRCQDAKIDVEQDLPESSSTQVLSVLLDLANRTSIAIGAASIQEEILLASDETAKTTTTTTTTIGPLDILINNAGVAYAWSSKEFVDGIEMHMAINHLGHVLLTHYLWKNLLASTHGARIVHVSSLGALVSRHDTTDGWYNQGKKSTPVKGKLHNTIDSMRYYFQSKRANLQQTWELHRRLATKKNNVAFVASHPGYTRSEIMLKFQLPLCPEFAMRWLRQNEWGSMSTKDGAKTQLFAALSPEVPSGSYVVPQYWTFGRPIILNSLMTSFSSHFYPFSESESSRLWDESLKALDISAFGE

Organism: NCBI:txid2856

Radius of gyration: 31.82 Å; chains: 1; bounding box: 90×61×89 Å

pLDDT: mean 74.94, std 19.34, range [29.38, 97.25]

Foldseek 3Di:
DVVVVVVVVVVVVVVVVVVLVVVLVVLCVPADQDDVVVQKDFDAFDAAAPAATKTFIAGPPVRDIWIKGKGWPPVPDPPSLVSQFSVLQVLLPDAQAAWHFPSHWHDYPTIIITITHDFAQAWQQVLLVVLPRADDLLLLLLQLLSVLVSLLSSLVSQKAQQADDRRQWGANHNQDPRRIYRHTSSVMDHDDCVVVVVVVPPPPDDDDDDVVVVVVVVVSQQPFDQAQDYDLLQFALCSLVSGTDGSLRVLSSSLQVLCCNQQSHDGQFDDPDSVNSNVLNNPPPRGRDDDCVRPVSDDPQSVVLSVLSNDNPSVSRDRSVVSCPRPSSVVSVPPPCPDPLVVCVVCVVVCLLVVLLVCLVVDPDDDFPFPPLVNLLVLQAAAAAEFEQCLFFLNVLLLLSVQLSQRHQEYEYEYQDPVSQVVSQVVSPVSHDPPHNYYYHYFHADLLDLVSLLVRLVVVQVVQPVPPDPPPPDDDDPDPDTGAHAEYELDDFDLDDFDPPQDRVLAGRRQSRLPLSVLSNCLSCVVNQQVDPSFHEYEREAEPLLQSCPVPFLPCNSCPSVVDPPPSDDGCPSVNSNNSNSSSRVLSLLVLQCCCVPPVDPSRSYAREYEYLAAELTPNLVPDDDVPDPVVVSVCSNPPPSQADYSNSSSSQRSCSGRPPPAGGQWYWAAPSNRHHHIDIQNHLAPSDPPVGGSDDNVSSVVSVVVSCVVVVHPDRND

InterPro domains:
  IPR000719 Protein kinase domain [PF00069] (40-329)
  IPR000719 Protein kinase domain [PS50011] (40-329)
  IPR000719 Protein kinase domain [SM00220] (40-329)
  IPR002347 Short-chain dehydrogenase/reductase SDR [PF00106] (384-549)
  IPR008271 Serine/threonine-protein kinase, active site [PS00108] (159-171)
  IPR011009 Protein kinase-like domain superfamily [SSF56112] (28-345)
  IPR017441 Protein kinase, ATP binding site [PS00107] (46-69)
  IPR036291 NAD(P)-binding domain superfamily [SSF51735] (381-664)
  IPR050205 Calcium-dependent Serine/Threonine Protein Kinases [PTHR24349] (30-350)

Secondary structure (DSSP, 8-state):
--HHHHHHHHHHHHHHHHHHHHHHHHHTTT-B-S-HHHHEEEEEEEEEETTEEEEEEEETTT--EEEEEEEE-SSSS-HHHHHHHHHHHHHT-S-TTBPPEEEEEEE-SSEEEEEEE---S-BHHHHHHTS-----HHHHHHHHHHHHHHHHHHHHTTEE-----GGGEEES-TT-SS-EEE---TT-EEPPTHHHHHHHHS--S----SSHHHHHHHHTT---B----S-TTT--HHHHHTS-B-THHHHHHHHHHHHHHHHTS--SS--SSHHHHHHHHH-TT------HHHHTTS-HHHHHHHHHHT-SSTTTSPPHHHHTTSHHHHHHS------HHHHHHHHHHHHHHHHHHHHHHH-------PPPHHHHHHHHTT-EEEEETTTSHHHHHHHHHHHHH---SEEEEEES-HHHHHHHHHHHHHTS-TT---EEEEEE--TT-HHHHHHHHHHHHHHHHTTS-SS-SS------------EEEE----S---STT-EETTEEHHHIIIIIHHHHHHHHTHHHHHT-SS-EEEEEE--THHHH-TTS-STTGGGHHHH----TT-PPPHHHHHHHHHHHHHHHHHHHHHHHHHH-STTS-EEEEEE---SB--HHHHT---TT--HHHHHHHHH-TTT-B-HHHHHHHHHHHHH-TTS-TTEEEEETTSSSSSEEEES-TTTSS-TT--S--HHHHHHHHHHHHHHTT-SSTT-